Protein AF-A0A812NQY2-F1 (afdb_monomer_lite)

Sequence (618 aa):
MNFASFNFSLLRMEHIETLYVADGGVRLHLRVRDPLSVRASHEFFSETLDFKCQYSVEWYEIVTDVEVDTMVPDRVWVRAVEEDVIPGFRVWRGHSSEQAFAAAAAEQKKKRSRTGVTGGATRSDRAGKRRRTSDDAVAGGLQPDEPAASRDDDVAQDEDHVDFENQHNESANESEHSEQAEWELLADFAESQEKQRPDSHESEAAGSAAAAAAVSADDGDGAAAAAEGGAPEGLVRPYKAVKKTTKEDVFHIPGFGSLRYNDKKKTLTAHCLCDKHTDQECRKQRTCLEGHQRGQGRPVGYLTLWLQEQHFHDSAKKHIKESTAHEERAQRERAREYFQALPGGLDFAQKYERQRKEGEPEEPDFARPIYIGYLSKSMFTVNDARAWAMADQTATSERDAGGHEAKWKLKAAEARIAIGISLSSALWTSRDDFVGEGLRLTARQQDLIDTVAAKVLLSKRGQLAVDVLKDTYLDISQGHDRMKHSRADGVACTFTTSTLLYSYSEDRVVLPLEMMLMHGFPRSAIAPRSIGQRALKDMVGNGMSLPCLATMVWAFWVMRNRQFEAPQQTPLQILCPSRVSRVKQKQTPTPARLRDRVAQQPARKRQRVVIDITEDFD

Secondary structure (DSSP, 8-state):
--GGG---EEEEEEEEEEEE-TTS-EEEEEEEPSS---EEHHHHHHHH--TTS--EE--EEE-----GGG--TT-EEEEEPPTTTS--EEPP--HHHHHHHHHHHHHHHHHHHHHTSSS---------------------------------------------------TTTTSHHHHHHHHHHHHHHHHHHHT----------------------------------PPP----------------EEEEETTTEEEEEETTTTEEEEEE--GGGTTS--EEEEE-S--SSTTTT--HHHHHHHHHGGGG-SSHHHHHHH-GGGT-HHHHHHHHHHHHHSTTHHHHHHHHSPPPPTT--SS-------EEEEEPTTT--HHHHHHHHHHHHHHHTTTTT-TTHHHHHHHHHHHHHHHT--TT--TTTTSTT---BT----HHHHHHHHHHHHHHHHHTTTS-HHHHHTT-EEETTS-TTT--B--TT-PPPPP-TT--EEETTTTEEPPHHHHHHHTT--TT----TTS-HHHHHHHHHHSPPHHHHHHHHHHHHHHHHGGG-S-----------------PPPP-------------PPP---------------

Structure (mmCIF, N/CA/C/O backbone):
data_AF-A0A812NQY2-F1
#
_entry.id   AF-A0A812NQY2-F1
#
loop_
_atom_site.group_PDB
_atom_site.id
_atom_site.type_symbol
_atom_site.label_atom_id
_atom_site.label_alt_id
_atom_site.label_comp_id
_atom_site.label_asym_id
_atom_site.label_entity_id
_atom_site.label_seq_id
_atom_site.pdbx_PDB_ins_code
_atom_site.Cartn_x
_atom_site.Cartn_y
_atom_site.Cartn_z
_atom_site.occupancy
_atom_site.B_iso_or_equiv
_atom_site.auth_seq_id
_atom_site.auth_comp_id
_atom_site.auth_asym_id
_atom_site.auth_atom_id
_atom_site.pdbx_PDB_model_num
ATOM 1 N N . MET A 1 1 ? 14.041 33.023 -22.431 1.00 52.28 1 MET A N 1
ATOM 2 C CA . MET A 1 1 ? 13.860 33.640 -21.099 1.00 52.28 1 MET A CA 1
ATOM 3 C C . MET A 1 1 ? 15.206 33.621 -20.379 1.00 52.28 1 MET A C 1
ATOM 5 O O . MET A 1 1 ? 15.874 32.596 -20.452 1.00 52.28 1 MET A O 1
ATOM 9 N N . ASN A 1 2 ? 15.644 34.730 -19.765 1.00 50.16 2 ASN A N 1
ATOM 10 C CA . ASN A 1 2 ? 16.849 34.746 -18.923 1.00 50.16 2 ASN A CA 1
ATOM 11 C C . ASN A 1 2 ? 16.444 34.450 -17.471 1.00 50.16 2 ASN A C 1
ATOM 13 O O . ASN A 1 2 ? 15.996 35.343 -16.749 1.00 50.16 2 ASN A O 1
ATOM 17 N N . PHE A 1 3 ? 16.582 33.188 -17.062 1.00 53.75 3 PHE A N 1
ATOM 18 C CA . PHE A 1 3 ? 16.164 32.711 -15.741 1.00 53.75 3 PHE A CA 1
ATOM 19 C C . PHE A 1 3 ? 16.953 33.335 -14.577 1.00 53.75 3 PHE A C 1
ATOM 21 O O . PHE A 1 3 ? 16.471 33.297 -13.451 1.00 53.75 3 PHE A O 1
ATOM 28 N N . ALA A 1 4 ? 18.101 33.978 -14.836 1.00 49.62 4 ALA A N 1
ATOM 29 C CA . ALA A 1 4 ? 18.915 34.621 -13.799 1.00 49.62 4 ALA A CA 1
ATOM 30 C C . ALA A 1 4 ? 18.224 35.821 -13.123 1.00 49.62 4 ALA A C 1
ATOM 32 O O . ALA A 1 4 ? 18.573 36.179 -12.004 1.00 49.62 4 ALA A O 1
ATOM 33 N N . SER A 1 5 ? 17.241 36.436 -13.789 1.00 49.41 5 SER A N 1
ATOM 34 C CA . SER A 1 5 ? 16.486 37.584 -13.257 1.00 49.41 5 SER A CA 1
ATOM 35 C C . SER A 1 5 ? 15.229 37.191 -12.468 1.00 49.41 5 SER A C 1
ATOM 37 O O . SER A 1 5 ? 14.645 38.025 -11.780 1.00 49.41 5 SER A O 1
ATOM 39 N N . PHE A 1 6 ? 14.818 35.920 -12.533 1.00 53.62 6 PHE A N 1
ATOM 40 C CA . PHE A 1 6 ? 13.567 35.446 -11.951 1.00 53.62 6 PHE A CA 1
ATOM 41 C C . PHE A 1 6 ? 13.807 34.685 -10.648 1.00 53.62 6 PHE A C 1
ATOM 43 O O . PHE A 1 6 ? 14.337 33.573 -10.621 1.00 53.62 6 PHE A O 1
ATOM 50 N N . ASN A 1 7 ? 13.360 35.298 -9.557 1.00 57.31 7 ASN A N 1
ATOM 51 C CA . ASN A 1 7 ? 13.504 34.819 -8.192 1.00 57.31 7 ASN A CA 1
ATOM 52 C C . ASN A 1 7 ? 12.294 33.965 -7.772 1.00 57.31 7 ASN A C 1
ATOM 54 O O . ASN A 1 7 ? 11.540 34.362 -6.888 1.00 57.31 7 ASN A O 1
ATOM 58 N N . PHE A 1 8 ? 12.109 32.792 -8.381 1.00 65.69 8 PHE A N 1
ATOM 59 C CA . PHE A 1 8 ? 11.052 31.846 -7.990 1.00 65.69 8 PHE A CA 1
ATOM 60 C C . PHE A 1 8 ? 11.611 30.619 -7.274 1.00 65.69 8 PHE A C 1
ATOM 62 O O . PHE A 1 8 ? 12.735 30.191 -7.544 1.00 65.69 8 PHE A O 1
ATOM 69 N N . SER A 1 9 ? 10.787 30.053 -6.395 1.00 66.25 9 SER A N 1
ATOM 70 C CA . SER A 1 9 ? 10.970 28.719 -5.829 1.00 66.25 9 SER A CA 1
ATOM 71 C C . SER A 1 9 ? 10.225 27.723 -6.717 1.00 66.25 9 SER A C 1
ATOM 73 O O . SER A 1 9 ? 9.007 27.838 -6.871 1.00 66.25 9 SER A O 1
ATOM 75 N N . LEU A 1 10 ? 10.955 26.791 -7.334 1.00 73.25 10 LEU A N 1
ATOM 76 C CA . LEU A 1 10 ? 10.379 25.794 -8.241 1.00 73.25 10 LEU A CA 1
ATOM 77 C C . LEU A 1 10 ? 10.229 24.443 -7.548 1.00 73.25 10 LEU A C 1
ATOM 79 O O . LEU A 1 10 ? 11.127 24.007 -6.825 1.00 73.25 10 LEU A O 1
ATOM 83 N N . LEU A 1 11 ? 9.101 23.787 -7.816 1.00 74.06 11 LEU A N 1
ATOM 84 C CA . LEU A 1 11 ? 8.761 22.451 -7.337 1.00 74.06 11 LEU A CA 1
ATOM 85 C C . LEU A 1 11 ? 8.579 21.502 -8.516 1.00 74.06 11 LEU A C 1
ATOM 87 O O . LEU A 1 11 ? 7.745 21.753 -9.382 1.00 74.06 11 LEU A O 1
ATOM 91 N N . ARG A 1 12 ? 9.309 20.383 -8.545 1.00 76.19 12 ARG A N 1
ATOM 92 C CA . ARG A 1 12 ? 9.066 19.333 -9.543 1.00 76.19 12 ARG A CA 1
ATOM 93 C C . ARG A 1 12 ? 7.836 18.523 -9.154 1.00 76.19 12 ARG A C 1
ATOM 95 O O . ARG A 1 12 ? 7.778 17.966 -8.059 1.00 76.19 12 ARG A O 1
ATOM 102 N N . MET A 1 13 ? 6.905 18.400 -10.087 1.00 76.06 13 MET A N 1
ATOM 103 C CA . MET A 1 13 ? 5.687 17.621 -9.941 1.00 76.06 13 MET A CA 1
ATOM 104 C C . MET A 1 13 ? 5.632 16.493 -10.986 1.00 76.06 13 MET A C 1
ATOM 106 O O . MET A 1 13 ? 6.139 16.610 -12.104 1.00 76.06 13 MET A O 1
ATOM 110 N N . GLU A 1 14 ? 5.039 15.374 -10.598 1.00 73.06 14 GLU A N 1
ATOM 111 C CA . GLU A 1 14 ? 4.755 14.195 -11.400 1.00 73.06 14 GLU A CA 1
ATOM 112 C C . GLU A 1 14 ? 3.263 14.146 -11.716 1.00 73.06 14 GLU A C 1
ATOM 114 O O . GLU A 1 14 ? 2.424 14.362 -10.847 1.00 73.06 14 GLU A O 1
ATOM 119 N N . HIS A 1 15 ? 2.913 13.823 -12.953 1.00 78.06 15 HIS A N 1
ATOM 120 C CA . HIS A 1 15 ? 1.518 13.601 -13.314 1.00 78.06 15 HIS A CA 1
ATOM 121 C C . HIS A 1 15 ? 1.050 12.212 -12.903 1.00 78.06 15 HIS A C 1
ATOM 123 O O . HIS A 1 15 ? 1.723 11.218 -13.183 1.00 78.06 15 HIS A O 1
ATOM 129 N N . ILE A 1 16 ? -0.095 12.171 -12.222 1.00 74.62 16 ILE A N 1
ATOM 130 C CA . ILE A 1 16 ? -0.732 10.943 -11.744 1.00 74.62 16 ILE A CA 1
ATOM 131 C C . ILE A 1 16 ? -1.800 10.498 -12.741 1.00 74.62 16 ILE A C 1
ATOM 133 O O . ILE A 1 16 ? -1.746 9.387 -13.262 1.00 74.62 16 ILE A O 1
ATOM 137 N N . GLU A 1 17 ? -2.770 11.372 -13.008 1.00 74.81 17 GLU A N 1
ATOM 138 C CA . GLU A 1 17 ? -3.939 11.063 -13.828 1.00 74.81 17 GLU A CA 1
ATOM 139 C C . GLU A 1 17 ? -4.497 12.312 -14.518 1.00 74.81 17 GLU A C 1
ATOM 141 O O . GLU A 1 17 ? -4.299 13.453 -14.087 1.00 74.81 17 GLU A O 1
ATOM 146 N N . THR A 1 18 ? -5.176 12.096 -15.641 1.00 78.50 18 THR A N 1
ATOM 147 C CA . THR A 1 18 ? -5.896 13.132 -16.386 1.00 78.50 18 THR A CA 1
ATOM 148 C C . THR A 1 18 ? -7.386 12.871 -16.248 1.00 78.50 18 THR A C 1
ATOM 150 O O . THR A 1 18 ? -7.853 11.799 -16.627 1.00 78.50 18 THR A O 1
ATOM 153 N N . LEU A 1 19 ? -8.132 13.855 -15.749 1.00 77.56 19 LEU A N 1
ATOM 154 C CA . LEU A 1 19 ? -9.588 13.820 -15.705 1.00 77.56 19 LEU A CA 1
ATOM 155 C C . LEU A 1 19 ? -10.168 14.735 -16.782 1.00 77.56 19 LEU A C 1
ATOM 157 O O . LEU A 1 19 ? -9.838 15.919 -16.857 1.00 77.56 19 LEU A O 1
ATOM 161 N N . TYR A 1 20 ? -11.067 14.180 -17.588 1.00 78.75 20 TYR A N 1
ATOM 162 C CA . TYR A 1 20 ? -11.866 14.936 -18.545 1.00 78.75 20 TYR A CA 1
ATOM 163 C C . TYR A 1 20 ? -13.155 15.380 -17.855 1.00 78.75 20 TYR A C 1
ATOM 165 O O . TYR A 1 20 ? -13.900 14.552 -17.328 1.00 78.75 20 TYR A O 1
ATOM 173 N N . VAL A 1 21 ? -13.392 16.687 -17.808 1.00 80.75 21 VAL A N 1
ATOM 174 C CA . VAL A 1 21 ? -14.560 17.281 -17.151 1.00 80.75 21 VAL A CA 1
ATOM 175 C C . VAL A 1 21 ? -15.676 17.463 -18.184 1.00 80.75 21 VAL A C 1
ATOM 177 O O . VAL A 1 21 ? -15.421 17.619 -19.376 1.00 80.75 21 VAL A O 1
ATOM 180 N N . ALA A 1 22 ? -16.934 17.412 -17.740 1.00 73.69 22 ALA A N 1
ATOM 181 C CA . ALA A 1 22 ? -18.112 17.479 -18.612 1.00 73.69 22 ALA A CA 1
ATOM 182 C C . ALA A 1 22 ? -18.225 18.780 -19.436 1.00 73.69 22 ALA A C 1
ATOM 184 O O . ALA A 1 22 ? -18.961 18.816 -20.417 1.00 73.69 22 ALA A O 1
ATOM 185 N N . ASP A 1 23 ? -17.499 19.833 -19.055 1.00 78.06 23 ASP A N 1
ATOM 186 C CA . ASP A 1 23 ? -17.388 21.100 -19.788 1.00 78.06 23 ASP A CA 1
ATOM 187 C C . ASP A 1 23 ? -16.394 21.039 -20.966 1.00 78.06 23 ASP A C 1
ATOM 189 O O . ASP A 1 23 ? -16.163 22.045 -21.631 1.00 78.06 23 ASP A O 1
ATOM 193 N N . GLY A 1 24 ? -15.810 19.867 -21.234 1.00 74.75 24 GLY A N 1
ATOM 194 C CA . GLY A 1 24 ? -14.765 19.679 -22.240 1.00 74.75 24 GLY A CA 1
ATOM 195 C C . GLY A 1 24 ? -13.370 20.081 -21.754 1.00 74.75 24 GLY A C 1
ATOM 196 O O . GLY A 1 24 ? -12.404 19.945 -22.505 1.00 74.75 24 GLY A O 1
ATOM 197 N N . GLY A 1 25 ? -13.241 20.545 -20.508 1.00 76.50 25 GLY A N 1
ATOM 198 C CA . GLY A 1 25 ? -11.972 20.900 -19.890 1.00 76.50 25 GLY A CA 1
ATOM 199 C C . GLY A 1 25 ? -11.152 19.680 -19.469 1.00 76.50 25 GLY A C 1
ATOM 200 O O . GLY A 1 25 ? -11.673 18.607 -19.157 1.00 76.50 25 GLY A O 1
ATOM 201 N N . VAL A 1 26 ? -9.833 19.865 -19.410 1.00 74.75 26 VAL A N 1
ATOM 202 C CA . VAL A 1 26 ? -8.889 18.858 -18.912 1.00 74.75 26 VAL A CA 1
ATOM 203 C C . VAL A 1 26 ? -8.374 19.292 -17.543 1.00 74.75 26 VAL A C 1
ATOM 205 O O . VAL A 1 26 ? -7.834 20.391 -17.394 1.00 74.75 26 VAL A O 1
ATOM 208 N N . ARG A 1 27 ? -8.521 18.422 -16.540 1.00 81.06 27 ARG A N 1
ATOM 209 C CA . ARG A 1 27 ? -7.893 18.571 -15.224 1.00 81.06 27 ARG A CA 1
ATOM 210 C C . ARG A 1 27 ? -6.757 17.574 -15.079 1.00 81.06 27 ARG A C 1
ATOM 212 O O . ARG A 1 27 ? -6.915 16.392 -15.383 1.00 81.06 27 ARG A O 1
ATOM 219 N N . LEU A 1 28 ? -5.617 18.048 -14.597 1.00 77.38 28 LEU A N 1
ATOM 220 C CA . LEU A 1 28 ? -4.477 17.191 -14.296 1.00 77.38 28 LEU A CA 1
ATOM 221 C C . LEU A 1 28 ? -4.338 17.046 -12.789 1.00 77.38 28 LEU A C 1
ATOM 223 O O . LEU A 1 28 ? -4.373 18.036 -12.056 1.00 77.38 28 LEU A O 1
ATOM 227 N N . HIS A 1 29 ? -4.167 15.805 -12.353 1.00 78.12 29 HIS A N 1
ATOM 228 C CA . HIS A 1 29 ? -3.805 15.475 -10.988 1.00 78.12 29 HIS A CA 1
ATOM 229 C C . HIS A 1 29 ? -2.283 15.352 -10.909 1.00 78.12 29 HIS A C 1
ATOM 231 O O . HIS A 1 29 ? -1.686 14.477 -11.550 1.00 78.12 29 HIS A O 1
ATOM 237 N N . LEU A 1 30 ? -1.657 16.256 -10.158 1.00 76.31 30 LEU A N 1
ATOM 238 C CA . LEU A 1 30 ? -0.207 16.334 -10.022 1.00 76.31 30 LEU A CA 1
ATOM 239 C C . LEU A 1 30 ? 0.226 16.000 -8.587 1.00 76.31 30 LEU A C 1
ATOM 241 O O . LEU A 1 30 ? -0.359 16.481 -7.617 1.00 76.31 30 LEU A O 1
ATOM 245 N N . ARG A 1 31 ? 1.290 15.207 -8.467 1.00 74.00 31 ARG A N 1
ATOM 246 C CA . ARG A 1 31 ? 1.995 14.858 -7.227 1.00 74.00 31 ARG A CA 1
ATOM 247 C C . ARG A 1 31 ? 3.308 15.612 -7.149 1.00 74.00 31 ARG A C 1
ATOM 249 O O . ARG A 1 31 ? 3.979 15.761 -8.158 1.00 74.00 31 ARG A O 1
ATOM 256 N N . VAL A 1 32 ? 3.736 16.035 -5.969 1.00 71.94 32 VAL A N 1
ATOM 257 C CA . VAL A 1 32 ? 5.079 16.604 -5.787 1.00 71.94 32 VAL A CA 1
ATOM 258 C C . VAL A 1 32 ? 6.090 15.471 -5.565 1.00 71.94 32 VAL A C 1
ATOM 260 O O . VAL A 1 32 ? 5.772 14.490 -4.900 1.00 71.94 32 VAL A O 1
ATOM 263 N N . ARG A 1 33 ? 7.283 15.547 -6.173 1.00 60.03 33 ARG A N 1
ATOM 264 C CA . ARG A 1 33 ? 8.296 14.481 -6.053 1.00 60.03 33 ARG A CA 1
ATOM 265 C C . ARG A 1 33 ? 8.976 14.516 -4.679 1.00 60.03 33 ARG A C 1
ATOM 267 O O . ARG A 1 33 ? 9.382 15.588 -4.240 1.00 60.03 33 ARG A O 1
ATOM 274 N N . ASP A 1 34 ? 9.168 13.339 -4.085 1.00 54.50 34 ASP A N 1
ATOM 275 C CA . ASP A 1 34 ? 9.908 13.151 -2.833 1.00 54.50 34 ASP A CA 1
ATOM 276 C C . ASP A 1 34 ? 11.373 12.716 -3.079 1.00 54.50 34 ASP A C 1
ATOM 278 O O . ASP A 1 34 ? 11.596 11.858 -3.948 1.00 54.50 34 ASP A O 1
ATOM 282 N N . PRO A 1 35 ? 12.378 13.292 -2.383 1.00 61.28 35 PRO A N 1
ATOM 283 C CA . PRO A 1 35 ? 12.274 14.389 -1.410 1.00 61.28 35 PRO A CA 1
ATOM 284 C C . PRO A 1 35 ? 11.893 15.713 -2.056 1.00 61.28 35 PRO A C 1
ATOM 286 O O . PRO A 1 35 ? 12.351 16.028 -3.161 1.00 61.28 35 PRO A O 1
ATOM 289 N N . LEU A 1 36 ? 11.091 16.505 -1.331 1.00 60.00 36 LEU A N 1
ATOM 290 C CA . LEU A 1 36 ? 10.699 17.846 -1.748 1.00 60.00 36 LEU A CA 1
ATOM 291 C C . LEU A 1 36 ? 11.951 18.684 -2.029 1.00 60.00 36 LEU A C 1
ATOM 293 O O . LEU A 1 36 ? 12.667 19.116 -1.124 1.00 60.00 36 LEU A O 1
ATOM 297 N N . SER A 1 37 ? 12.215 18.926 -3.307 1.00 63.38 37 SER A N 1
ATOM 298 C CA . SER A 1 37 ? 13.373 19.689 -3.754 1.00 63.38 37 SER A CA 1
ATOM 299 C C . SER A 1 37 ? 12.915 21.039 -4.280 1.00 63.38 37 SER A C 1
ATOM 301 O O . SER A 1 37 ? 12.666 21.204 -5.475 1.00 63.38 37 SER A O 1
ATOM 303 N N . VAL A 1 38 ? 12.825 22.013 -3.374 1.00 65.50 38 VAL A N 1
ATOM 304 C CA . VAL A 1 38 ? 12.667 23.420 -3.745 1.00 65.50 38 VAL A CA 1
ATOM 305 C C . VAL A 1 38 ? 14.033 23.950 -4.152 1.00 65.50 38 VAL A C 1
ATOM 307 O O . VAL A 1 38 ? 14.990 23.905 -3.374 1.00 65.50 38 VAL A O 1
ATOM 310 N N . ARG A 1 39 ? 14.140 24.429 -5.387 1.00 68.62 39 ARG A N 1
ATOM 311 C CA . ARG A 1 39 ? 15.395 24.939 -5.949 1.00 68.62 39 ARG A CA 1
ATOM 312 C C . ARG A 1 39 ? 15.207 26.355 -6.463 1.00 68.62 39 ARG A C 1
ATOM 314 O O . ARG A 1 39 ? 14.103 26.748 -6.852 1.00 68.62 39 ARG A O 1
ATOM 321 N N . ALA A 1 40 ? 16.306 27.105 -6.485 1.00 70.75 40 ALA A N 1
ATOM 322 C CA . ALA A 1 40 ? 16.362 28.336 -7.253 1.00 70.75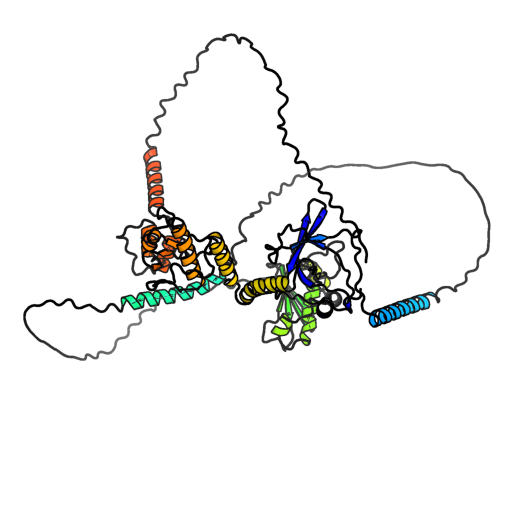 40 ALA A CA 1
ATOM 323 C C . ALA A 1 40 ? 16.150 28.011 -8.739 1.00 70.75 40 ALA A C 1
ATOM 325 O O . ALA A 1 40 ? 16.571 26.958 -9.222 1.00 70.75 40 ALA A O 1
ATOM 326 N N . SER A 1 41 ? 15.500 28.926 -9.457 1.00 69.69 41 SER A N 1
ATOM 327 C CA . SER A 1 41 ? 15.080 28.735 -10.849 1.00 69.69 41 SER A CA 1
ATOM 328 C C . SER A 1 41 ? 16.192 28.175 -11.749 1.00 69.69 41 SER A C 1
ATOM 330 O O . SER A 1 41 ? 15.982 27.178 -12.433 1.00 69.69 41 SER A O 1
ATOM 332 N N . HIS A 1 42 ? 17.393 28.754 -11.712 1.00 70.19 42 HIS A N 1
ATOM 333 C CA . HIS A 1 42 ? 18.509 28.323 -12.560 1.00 70.19 42 HIS A CA 1
ATOM 334 C C . HIS A 1 42 ? 19.012 26.902 -12.247 1.00 70.19 42 HIS A C 1
ATOM 336 O O . HIS A 1 42 ? 19.164 26.098 -13.166 1.00 70.19 42 HIS A O 1
ATOM 342 N N . GLU A 1 43 ? 19.243 26.582 -10.969 1.00 72.38 43 GLU A N 1
ATOM 343 C CA . GLU A 1 43 ? 19.711 25.254 -10.540 1.00 72.38 43 GLU A CA 1
ATOM 344 C C . GLU A 1 43 ? 18.707 24.176 -10.952 1.00 72.38 43 GLU A C 1
ATOM 346 O O . GLU A 1 43 ? 19.072 23.199 -11.607 1.00 72.38 43 GLU A O 1
ATOM 351 N N . PHE A 1 44 ? 17.421 24.428 -10.683 1.00 77.00 44 PHE A N 1
ATOM 352 C CA . PHE A 1 44 ? 16.332 23.527 -11.039 1.00 77.00 44 PHE A CA 1
ATOM 353 C C . PHE A 1 44 ? 16.338 23.170 -12.525 1.00 77.00 44 PHE A C 1
ATOM 355 O O . PHE A 1 44 ? 16.299 21.993 -12.885 1.00 77.00 44 PHE A O 1
ATOM 362 N N . PHE A 1 45 ? 16.377 24.184 -13.396 1.00 76.06 45 PHE A N 1
ATOM 363 C CA . PHE A 1 45 ? 16.329 23.962 -14.836 1.00 76.06 45 PHE A CA 1
ATOM 364 C C . PHE A 1 45 ? 17.591 23.262 -15.341 1.00 76.06 45 PHE A C 1
ATOM 366 O O . PHE A 1 45 ? 17.472 22.408 -16.211 1.00 76.06 45 PHE A O 1
ATOM 373 N N . SER A 1 46 ? 18.766 23.555 -14.776 1.00 73.31 46 SER A N 1
ATOM 374 C CA . SER A 1 46 ? 20.014 22.884 -15.162 1.00 73.31 46 SER A CA 1
ATOM 375 C C . SER A 1 46 ? 20.077 21.404 -14.794 1.00 73.31 46 SER A C 1
ATOM 377 O O . SER A 1 46 ? 20.670 20.624 -15.532 1.00 73.31 46 SER A O 1
ATOM 379 N N . GLU A 1 47 ? 19.434 21.007 -13.696 1.00 73.81 47 GLU A N 1
ATOM 380 C CA . GLU A 1 47 ? 19.361 19.606 -13.268 1.00 73.81 47 GLU A CA 1
ATOM 381 C C . GLU A 1 47 ? 18.213 18.845 -13.943 1.00 73.81 47 GLU A C 1
ATOM 383 O O . GLU A 1 47 ? 18.286 17.632 -14.132 1.00 73.81 47 GLU A O 1
ATOM 388 N N . THR A 1 48 ? 17.123 19.544 -14.271 1.00 69.19 48 THR A N 1
ATOM 389 C CA . THR A 1 48 ? 15.862 18.911 -14.685 1.00 69.19 48 THR A CA 1
ATOM 390 C C . THR A 1 48 ? 15.654 18.917 -16.196 1.00 69.19 48 THR A C 1
ATOM 392 O O . THR A 1 48 ? 14.987 18.020 -16.712 1.00 69.19 48 THR A O 1
ATOM 395 N N . LEU A 1 49 ? 16.196 19.907 -16.909 1.00 74.75 49 LEU A N 1
ATOM 396 C CA . LEU A 1 49 ? 16.072 20.023 -18.358 1.00 74.75 49 LEU A CA 1
ATOM 397 C C . LEU A 1 49 ? 17.408 19.705 -19.028 1.00 74.75 49 LEU A C 1
ATOM 399 O O . LEU A 1 49 ? 18.406 20.390 -18.824 1.00 74.75 49 LEU A O 1
ATOM 403 N N . ASP A 1 50 ? 17.407 18.727 -19.928 1.00 70.62 50 ASP A N 1
ATOM 404 C CA . ASP A 1 50 ? 18.473 18.616 -20.921 1.00 70.62 50 ASP A CA 1
ATOM 405 C C . ASP A 1 50 ? 18.284 19.707 -21.981 1.00 70.62 50 ASP A C 1
ATOM 407 O O . ASP A 1 50 ? 17.468 19.548 -22.887 1.00 70.62 50 ASP A O 1
ATOM 411 N N . PHE A 1 51 ? 19.035 20.807 -21.890 1.00 71.00 51 PHE A N 1
ATOM 412 C CA . PHE A 1 51 ? 18.965 21.934 -22.834 1.00 71.00 51 PHE A CA 1
ATOM 413 C C . PHE A 1 51 ? 19.328 21.585 -24.289 1.00 71.00 51 PHE A C 1
ATOM 415 O O . PHE A 1 51 ? 19.163 22.427 -25.178 1.00 71.00 51 PHE A O 1
ATOM 422 N N . LYS A 1 52 ? 19.800 20.362 -24.573 1.00 66.12 52 LYS A N 1
ATOM 423 C CA . LYS A 1 52 ? 19.920 19.860 -25.951 1.00 66.12 52 LYS A CA 1
ATOM 424 C C . LYS A 1 52 ? 18.551 19.543 -26.559 1.00 66.12 52 LYS A C 1
ATOM 426 O O . LYS A 1 52 ? 18.391 19.629 -27.779 1.00 66.12 52 LYS A O 1
ATOM 431 N N . CYS A 1 53 ? 17.570 19.218 -25.719 1.00 57.69 53 CYS A N 1
ATOM 432 C CA . CYS A 1 53 ? 16.192 18.961 -26.105 1.00 57.69 53 CYS A CA 1
ATOM 433 C C . CYS A 1 53 ? 15.393 20.262 -26.263 1.00 57.69 53 CYS A C 1
ATOM 435 O O . CYS A 1 53 ? 15.720 21.316 -25.716 1.00 57.69 53 CYS A O 1
ATOM 437 N N . GLN A 1 54 ? 14.319 20.192 -27.048 1.00 68.50 54 GLN A N 1
ATOM 438 C CA . GLN A 1 54 ? 13.394 21.304 -27.225 1.00 68.50 54 GLN A CA 1
ATOM 439 C C . GLN A 1 54 ? 12.197 21.135 -26.300 1.00 68.50 54 GLN A C 1
ATOM 441 O O . GLN A 1 54 ? 11.466 20.158 -26.430 1.00 68.50 54 GLN A O 1
ATOM 446 N N . TYR A 1 55 ? 11.958 22.123 -25.443 1.00 73.50 55 TYR A N 1
ATOM 447 C CA . TYR A 1 55 ? 10.799 22.138 -24.555 1.00 73.50 55 TYR A CA 1
ATOM 448 C C . TYR A 1 55 ? 9.805 23.209 -24.989 1.00 73.50 55 TYR A C 1
ATOM 450 O O . TYR A 1 55 ? 10.198 24.323 -25.352 1.00 73.50 55 TYR A O 1
ATOM 458 N N . SER A 1 56 ? 8.524 22.866 -24.932 1.00 73.69 56 SER A N 1
ATOM 459 C CA . SER A 1 56 ? 7.407 23.808 -24.905 1.00 73.69 56 SER A CA 1
ATOM 460 C C . SER A 1 56 ? 6.901 23.924 -23.471 1.00 73.69 56 SER A C 1
ATOM 462 O O . SER A 1 56 ? 6.855 22.931 -22.748 1.00 73.69 56 SER A O 1
ATOM 464 N N . VAL A 1 57 ? 6.561 25.140 -23.059 1.00 78.88 57 VAL A N 1
ATOM 465 C CA . VAL A 1 57 ? 5.958 25.417 -21.754 1.00 78.88 57 VAL A CA 1
ATOM 466 C C . VAL A 1 57 ? 4.464 25.623 -21.944 1.00 78.88 57 VAL A C 1
ATOM 468 O O . VAL A 1 57 ? 4.060 26.433 -22.777 1.00 78.88 57 VAL A O 1
ATOM 471 N N . GLU A 1 58 ? 3.678 24.903 -21.150 1.00 78.31 58 GLU A N 1
ATOM 472 C CA . GLU A 1 58 ? 2.234 25.073 -21.007 1.00 78.31 58 GLU A CA 1
ATOM 473 C C . GLU A 1 58 ? 1.934 25.531 -19.579 1.00 78.31 58 GLU A C 1
ATOM 475 O O . GLU A 1 58 ? 2.573 25.078 -18.624 1.00 78.31 58 GLU A O 1
ATOM 480 N N . TRP A 1 59 ? 0.973 26.440 -19.439 1.00 80.56 59 TRP A N 1
ATOM 481 C CA . TRP A 1 59 ? 0.619 27.042 -18.159 1.00 80.56 59 TRP A CA 1
ATOM 482 C C . TRP A 1 59 ? -0.626 26.388 -17.585 1.00 80.56 59 TRP A C 1
ATOM 484 O O . TRP A 1 59 ? -1.596 26.128 -18.294 1.00 80.56 59 TRP A O 1
ATOM 494 N N . TYR A 1 60 ? -0.599 26.145 -16.280 1.00 80.81 60 TYR A N 1
ATOM 495 C CA . TYR A 1 60 ? -1.700 25.531 -15.556 1.00 80.81 60 TYR A CA 1
ATOM 496 C C . TYR A 1 60 ? -2.014 26.360 -14.307 1.00 80.81 60 TYR A C 1
ATOM 498 O O . TYR A 1 60 ? -1.110 26.766 -13.579 1.00 80.81 60 TYR A O 1
ATOM 506 N N . GLU A 1 61 ? -3.297 26.610 -14.070 1.00 84.12 61 GLU A N 1
ATOM 507 C CA . GLU A 1 61 ? -3.830 27.277 -12.886 1.00 84.12 61 GLU A CA 1
ATOM 508 C C . GLU A 1 61 ? -4.260 26.221 -11.863 1.00 84.12 61 GLU A C 1
ATOM 510 O O . GLU A 1 61 ? -4.897 25.225 -12.218 1.00 84.12 61 GLU A O 1
ATOM 515 N N . ILE A 1 62 ? -3.927 26.432 -10.589 1.00 80.38 62 ILE A N 1
ATOM 516 C CA . ILE A 1 62 ? -4.393 25.577 -9.494 1.00 80.38 62 ILE A CA 1
ATOM 517 C C . ILE A 1 62 ? -5.875 25.882 -9.252 1.00 80.38 62 ILE A C 1
ATOM 519 O O . ILE A 1 62 ? -6.225 26.990 -8.870 1.00 80.38 62 ILE A O 1
ATOM 523 N N . VAL A 1 63 ? -6.743 24.890 -9.464 1.00 81.62 63 VAL A N 1
ATOM 524 C CA . VAL A 1 63 ? -8.211 25.024 -9.314 1.00 81.62 63 VAL A CA 1
ATOM 525 C C . VAL A 1 63 ? -8.691 24.527 -7.952 1.00 81.62 63 VAL A C 1
ATOM 527 O O . VAL A 1 63 ? -9.872 24.586 -7.627 1.00 81.62 63 VAL A O 1
ATOM 530 N N .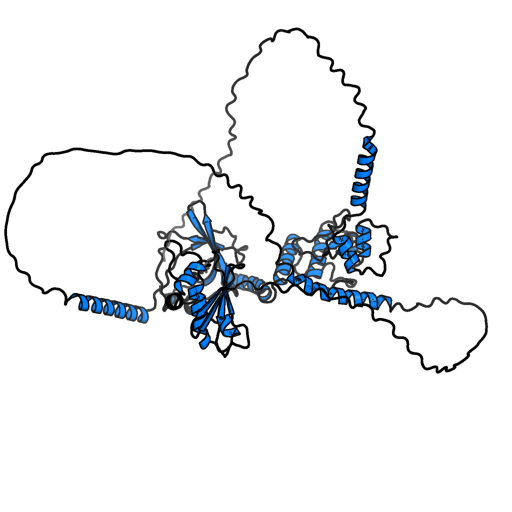 THR A 1 64 ? -7.790 23.965 -7.156 1.00 75.44 64 THR A N 1
ATOM 531 C CA . THR A 1 64 ? -8.175 23.398 -5.867 1.00 75.44 64 THR A CA 1
ATOM 532 C C . THR A 1 64 ? -8.328 24.542 -4.866 1.00 75.44 64 THR A C 1
ATOM 534 O O . THR A 1 64 ? -7.333 25.187 -4.546 1.00 75.44 64 THR A O 1
ATOM 537 N N . ASP A 1 65 ? -9.552 24.780 -4.378 1.00 62.19 65 ASP A N 1
ATOM 538 C CA . ASP A 1 65 ? -9.836 25.664 -3.236 1.00 62.19 65 ASP A CA 1
ATOM 539 C C . ASP A 1 65 ? -9.270 25.012 -1.967 1.00 62.19 65 ASP A C 1
ATOM 541 O O . ASP A 1 65 ? -9.977 24.354 -1.203 1.00 62.19 65 ASP A O 1
ATOM 545 N N . VAL A 1 66 ? -7.958 25.098 -1.790 1.00 56.62 66 VAL A N 1
ATOM 546 C CA . VAL A 1 66 ? -7.274 24.599 -0.601 1.00 56.62 66 VAL A CA 1
ATOM 547 C C . VAL A 1 66 ? -6.802 25.822 0.156 1.00 56.62 66 VAL A C 1
ATOM 549 O O . VAL A 1 66 ? -6.002 26.600 -0.364 1.00 56.62 66 VAL A O 1
ATOM 552 N N . GLU A 1 67 ? -7.321 26.019 1.370 1.00 54.59 67 GLU A N 1
ATOM 553 C CA . GLU A 1 67 ? -6.730 26.980 2.299 1.00 54.59 67 GLU A CA 1
ATOM 554 C C . GLU A 1 67 ? -5.248 26.626 2.437 1.00 54.59 67 GLU A C 1
ATOM 556 O O . GLU A 1 67 ? -4.912 25.447 2.555 1.00 54.59 67 GLU A O 1
ATOM 561 N N . VAL A 1 68 ? -4.367 27.625 2.378 1.00 48.62 68 VAL A N 1
ATOM 562 C CA . VAL A 1 68 ? -2.903 27.445 2.329 1.00 48.62 68 VAL A CA 1
ATOM 563 C C . VAL A 1 68 ? -2.398 26.483 3.417 1.00 48.62 68 VAL A C 1
ATOM 565 O O . VAL A 1 68 ? -1.507 25.672 3.165 1.00 48.62 68 VAL A O 1
ATOM 568 N N . ASP A 1 69 ? -3.056 26.490 4.575 1.00 45.62 69 ASP A N 1
ATOM 569 C CA . ASP A 1 69 ? -2.743 25.669 5.748 1.00 45.62 69 ASP A CA 1
ATOM 570 C C . ASP A 1 69 ? -3.156 24.185 5.608 1.00 45.62 69 ASP A C 1
ATOM 572 O O . ASP A 1 69 ? -2.833 23.358 6.459 1.00 45.62 69 ASP A O 1
ATOM 576 N N . THR A 1 70 ? -3.858 23.825 4.530 1.00 49.31 70 THR A N 1
ATOM 577 C CA . THR A 1 70 ? -4.409 22.483 4.260 1.00 49.31 70 THR A CA 1
ATOM 578 C C . THR A 1 70 ? -3.887 21.849 2.965 1.00 49.31 70 THR A C 1
ATOM 580 O O . THR A 1 70 ? -4.374 20.793 2.552 1.00 49.31 70 THR A O 1
ATOM 583 N N . MET A 1 71 ? -2.883 22.453 2.314 1.00 48.09 71 MET A N 1
ATOM 584 C CA . MET A 1 71 ? -2.248 21.881 1.120 1.00 48.09 71 MET A CA 1
ATOM 585 C C . MET A 1 71 ? -1.423 20.641 1.485 1.00 48.09 71 MET A C 1
ATOM 587 O O . MET A 1 71 ? -0.288 20.731 1.943 1.00 48.09 71 MET A O 1
ATOM 591 N N . VAL A 1 72 ? -2.010 19.462 1.270 1.00 53.19 72 VAL A N 1
ATOM 592 C CA . VAL A 1 72 ? -1.338 18.162 1.422 1.00 53.19 72 VAL A CA 1
ATOM 593 C C . VAL A 1 72 ? -0.673 17.769 0.088 1.00 53.19 72 VAL A C 1
ATOM 595 O O . VAL A 1 72 ? -1.294 17.964 -0.967 1.00 53.19 72 VAL A O 1
ATOM 598 N N . PRO A 1 73 ? 0.545 17.185 0.090 1.00 49.47 73 PRO A N 1
ATOM 599 C CA . PRO A 1 73 ? 1.107 16.507 -1.081 1.00 49.47 73 PRO A CA 1
ATOM 600 C C . PRO A 1 73 ? 0.093 15.512 -1.679 1.00 49.47 73 PRO A C 1
ATOM 602 O O . PRO A 1 73 ? -0.691 14.910 -0.950 1.00 49.47 73 PRO A O 1
ATOM 605 N N . ASP A 1 74 ? 0.085 15.345 -3.005 1.00 54.94 74 ASP A N 1
ATOM 606 C CA . ASP A 1 74 ? -0.832 14.449 -3.745 1.00 54.94 74 ASP A CA 1
ATOM 607 C C . ASP A 1 74 ? -2.291 14.929 -3.909 1.00 54.94 74 ASP A C 1
ATOM 609 O O . ASP A 1 74 ? -3.176 14.107 -4.144 1.00 54.94 74 ASP A O 1
ATOM 613 N N . ARG A 1 75 ? -2.592 16.234 -3.785 1.00 62.75 75 ARG A N 1
ATOM 614 C CA . ARG A 1 75 ? -3.955 16.772 -4.025 1.00 62.75 75 ARG A CA 1
ATOM 615 C C . ARG A 1 75 ? -4.002 18.110 -4.764 1.00 62.75 75 ARG A C 1
ATOM 617 O O . ARG A 1 75 ? -4.823 18.967 -4.442 1.00 62.75 75 ARG A O 1
ATOM 624 N N . VAL A 1 76 ? -3.147 18.302 -5.768 1.00 70.06 76 VAL A N 1
ATOM 625 C CA . VAL A 1 76 ? -3.200 19.516 -6.597 1.00 70.06 76 VAL A CA 1
ATOM 626 C C . VAL A 1 76 ? -3.922 19.215 -7.904 1.00 70.06 76 VAL A C 1
ATOM 628 O O . VAL A 1 76 ? -3.386 18.551 -8.794 1.00 70.06 76 VAL A O 1
ATOM 631 N N . TRP A 1 77 ? -5.144 19.730 -8.015 1.00 77.56 77 TRP A N 1
ATOM 632 C CA . TRP A 1 77 ? -5.866 19.819 -9.276 1.00 77.56 77 TRP A CA 1
ATOM 633 C C . TRP A 1 77 ? -5.486 21.098 -9.986 1.00 77.56 77 TRP A C 1
ATOM 635 O O . TRP A 1 77 ? -5.646 22.199 -9.447 1.00 77.56 77 TRP A O 1
ATOM 645 N N . VAL A 1 78 ? -5.037 20.936 -11.223 1.00 80.88 78 VAL A N 1
ATOM 646 C CA . VAL A 1 78 ? -4.754 22.059 -12.106 1.00 80.88 78 VAL A CA 1
ATOM 647 C C . VAL A 1 78 ? -5.599 21.987 -13.371 1.00 80.88 78 VAL A C 1
ATOM 649 O O . VAL A 1 78 ? -5.980 20.902 -13.820 1.00 80.88 78 VAL A O 1
ATOM 652 N N . ARG A 1 79 ? -5.886 23.148 -13.952 1.00 84.25 79 ARG A N 1
ATOM 653 C CA . ARG A 1 79 ? -6.544 23.320 -15.254 1.00 84.25 79 ARG A CA 1
ATOM 654 C C . ARG A 1 79 ? -5.618 24.124 -16.154 1.00 84.25 79 ARG A C 1
ATOM 656 O O . ARG A 1 79 ? -4.942 25.024 -15.668 1.00 84.25 79 ARG A O 1
ATOM 663 N N . ALA A 1 80 ? -5.572 23.797 -17.441 1.00 83.00 80 ALA A N 1
ATOM 664 C CA . ALA A 1 80 ? -4.789 24.571 -18.402 1.00 83.00 80 ALA A CA 1
ATOM 665 C C . ALA A 1 80 ? -5.264 26.035 -18.436 1.00 83.00 80 ALA A C 1
ATOM 667 O O . ALA A 1 80 ? -6.468 26.299 -18.442 1.00 83.00 80 ALA A O 1
ATOM 668 N N . VAL A 1 81 ? -4.319 26.970 -18.434 1.00 85.50 81 VAL A N 1
ATOM 669 C CA . VAL A 1 81 ? -4.589 28.391 -18.673 1.00 85.50 81 VAL A CA 1
ATOM 670 C C . VAL A 1 81 ? -4.841 28.571 -20.169 1.00 85.50 81 VAL A C 1
ATOM 672 O O . VAL A 1 81 ? -4.134 27.984 -20.985 1.00 85.50 81 VAL A O 1
ATOM 675 N N . GLU A 1 82 ? -5.853 29.358 -20.531 1.00 82.31 82 GLU A N 1
ATOM 676 C CA . GLU A 1 82 ? -6.153 29.664 -21.933 1.00 82.31 82 GLU A CA 1
ATOM 677 C C . GLU A 1 82 ? -4.947 30.354 -22.600 1.00 82.31 82 GLU A C 1
ATOM 679 O O . GLU A 1 82 ? -4.337 31.251 -22.011 1.00 82.31 82 GLU A O 1
ATOM 684 N N . GLU A 1 83 ? -4.592 29.940 -23.826 1.00 76.94 83 GLU A N 1
ATOM 685 C CA . GLU A 1 83 ? -3.396 30.436 -24.538 1.00 76.94 83 GLU A CA 1
ATOM 686 C C . GLU A 1 83 ? -3.405 31.961 -24.736 1.00 76.94 83 GLU A C 1
ATOM 688 O O . GLU A 1 83 ? -2.342 32.583 -24.786 1.00 76.94 83 GLU A O 1
ATOM 693 N N . ASP A 1 84 ? -4.596 32.562 -24.782 1.00 78.19 84 ASP A N 1
ATOM 694 C CA . ASP A 1 84 ? -4.796 34.006 -24.919 1.00 78.19 84 ASP A CA 1
ATOM 695 C C . ASP A 1 84 ? -4.380 34.791 -23.661 1.00 78.19 84 ASP A C 1
ATOM 697 O O . ASP A 1 84 ? -4.086 35.984 -23.746 1.00 78.19 84 ASP A O 1
ATOM 701 N N . VAL A 1 85 ? -4.332 34.138 -22.492 1.00 78.69 85 VAL A N 1
ATOM 702 C CA . VAL A 1 85 ? -3.961 34.770 -21.215 1.00 78.69 85 VAL A CA 1
ATOM 703 C C . VAL A 1 85 ? -2.449 34.737 -21.018 1.00 78.69 85 VAL A C 1
ATOM 705 O O . VAL A 1 85 ? -1.842 35.754 -20.680 1.00 78.69 85 VAL A O 1
ATOM 708 N N . ILE A 1 86 ? -1.828 33.572 -21.227 1.00 74.69 86 ILE A N 1
ATOM 709 C CA . ILE A 1 86 ? -0.372 33.415 -21.164 1.00 74.69 86 ILE A CA 1
ATOM 710 C C . ILE A 1 86 ? 0.068 32.522 -22.328 1.00 74.69 86 ILE A C 1
ATOM 712 O O . ILE A 1 86 ? -0.127 31.304 -22.264 1.00 74.69 86 ILE A O 1
ATOM 716 N N . PRO A 1 87 ? 0.709 33.080 -23.370 1.00 75.81 87 PRO A N 1
ATOM 717 C CA . PRO A 1 87 ? 1.128 32.279 -24.504 1.00 75.81 87 PRO A CA 1
ATOM 718 C C . PRO A 1 87 ? 2.196 31.273 -24.071 1.00 75.81 87 PRO A C 1
ATOM 720 O O . PRO A 1 87 ? 3.163 31.604 -23.369 1.00 75.81 87 PRO A O 1
ATOM 723 N N . GLY A 1 88 ? 2.040 30.033 -24.530 1.00 72.25 88 GLY A N 1
ATOM 724 C CA . GLY A 1 88 ? 3.091 29.032 -24.422 1.00 72.25 88 GLY A CA 1
ATOM 725 C C . GLY A 1 88 ? 4.358 29.512 -25.130 1.00 72.25 88 GLY A C 1
ATOM 726 O O . GLY A 1 88 ? 4.313 30.220 -26.139 1.00 72.25 88 GLY A O 1
ATOM 727 N N . PHE A 1 89 ? 5.524 29.132 -24.615 1.00 75.62 89 PHE A N 1
ATOM 728 C CA . PHE A 1 89 ? 6.786 29.480 -25.263 1.00 75.62 89 PHE A CA 1
ATOM 729 C C . PHE A 1 89 ? 7.758 28.317 -25.313 1.00 75.62 89 PHE A C 1
ATOM 731 O O . PHE A 1 89 ? 7.670 27.335 -24.577 1.00 75.62 89 PHE A O 1
ATOM 738 N N . ARG A 1 90 ? 8.724 28.452 -26.221 1.00 74.75 90 ARG A N 1
ATOM 739 C CA . ARG A 1 90 ? 9.805 27.493 -26.406 1.00 74.75 90 ARG A CA 1
ATOM 740 C C . ARG A 1 90 ? 10.989 27.867 -25.524 1.00 74.75 90 ARG A C 1
ATOM 742 O O . ARG A 1 90 ? 11.437 29.016 -25.537 1.00 74.75 90 ARG A O 1
ATOM 749 N N . VAL A 1 91 ? 11.515 26.900 -24.779 1.00 74.88 91 VAL A N 1
ATOM 750 C CA . VAL A 1 91 ? 12.738 27.101 -23.993 1.00 74.88 91 VAL A CA 1
ATOM 751 C C . VAL A 1 91 ? 13.925 27.216 -24.952 1.00 74.88 91 VAL A C 1
ATOM 753 O O . VAL A 1 91 ? 14.100 26.394 -25.850 1.00 74.88 91 VAL A O 1
ATOM 756 N N . TRP A 1 92 ? 14.717 28.273 -24.778 1.00 74.62 92 TRP A N 1
ATOM 757 C CA . TRP A 1 92 ? 15.881 28.586 -25.608 1.00 74.62 92 TRP A CA 1
ATOM 758 C C . TRP A 1 92 ? 17.034 27.627 -25.300 1.00 74.62 92 TRP A C 1
ATOM 760 O O . TRP A 1 92 ? 17.391 27.475 -24.132 1.00 74.62 92 TRP A O 1
ATOM 770 N N . ARG A 1 93 ? 17.655 27.020 -26.323 1.00 71.69 93 ARG A N 1
ATOM 771 C CA . ARG A 1 93 ? 18.724 26.007 -26.141 1.00 71.69 93 ARG A CA 1
ATOM 772 C C . ARG A 1 93 ? 20.097 26.597 -25.776 1.00 71.69 93 ARG A C 1
ATOM 774 O O . ARG A 1 93 ? 21.092 25.877 -25.704 1.00 71.69 93 ARG A O 1
ATOM 781 N N . GLY A 1 94 ? 20.163 27.915 -25.586 1.00 72.56 94 GLY A N 1
ATOM 782 C CA . GLY A 1 94 ? 21.397 28.671 -25.392 1.00 72.56 94 GLY A CA 1
ATOM 783 C C . GLY A 1 94 ? 22.012 29.157 -26.706 1.00 72.56 94 GLY A C 1
ATOM 784 O O . GLY A 1 94 ? 21.799 28.582 -27.773 1.00 72.56 94 GLY A O 1
ATOM 785 N N . HIS A 1 95 ? 22.790 30.239 -26.630 1.00 75.44 95 HIS A N 1
ATOM 786 C CA . HIS A 1 95 ? 23.262 30.977 -27.806 1.00 75.44 95 HIS A CA 1
ATOM 787 C C . HIS A 1 95 ? 24.052 30.110 -28.790 1.00 75.44 95 HIS A C 1
ATOM 789 O O . HIS A 1 95 ? 23.735 30.082 -29.977 1.00 75.44 95 HIS A O 1
ATOM 795 N N . SER A 1 96 ? 25.044 29.368 -28.296 1.00 75.62 96 SER A N 1
ATOM 796 C CA . SER A 1 96 ? 25.919 28.542 -29.133 1.00 75.62 96 SER A CA 1
ATOM 797 C C . SER A 1 96 ? 25.165 27.382 -29.789 1.00 75.62 96 SER A C 1
ATOM 799 O O . SER A 1 96 ? 25.374 27.105 -30.967 1.00 75.62 96 SER A O 1
ATOM 801 N N . SER A 1 97 ? 24.248 26.739 -29.059 1.00 76.50 97 SER A N 1
ATOM 802 C CA . SER A 1 97 ? 23.421 25.639 -29.576 1.00 76.50 97 SER A CA 1
ATOM 803 C C . SER A 1 97 ? 22.446 26.117 -30.648 1.00 76.50 97 SER A C 1
ATOM 805 O O . SER A 1 97 ? 22.265 25.450 -31.662 1.00 76.50 97 SER A O 1
ATOM 807 N N . GLU A 1 98 ? 21.842 27.287 -30.452 1.00 80.06 98 GLU A N 1
ATOM 808 C CA . GLU A 1 98 ? 20.905 27.888 -31.408 1.00 80.06 98 GLU A CA 1
ATOM 809 C C . GLU A 1 98 ? 21.631 28.377 -32.659 1.00 80.06 98 GLU A C 1
ATOM 811 O O . GLU A 1 98 ? 21.150 28.156 -33.767 1.00 80.06 98 GLU A O 1
ATOM 816 N N . GLN A 1 99 ? 22.832 28.950 -32.515 1.00 84.12 99 GLN A N 1
ATOM 817 C CA . GLN A 1 99 ? 23.686 29.266 -33.661 1.00 84.12 99 GLN A CA 1
ATOM 818 C C . GLN A 1 99 ? 24.095 28.008 -34.431 1.00 84.12 99 GLN A C 1
ATOM 820 O O . GLN A 1 99 ? 24.000 27.996 -35.657 1.00 84.12 99 GLN A O 1
ATOM 825 N N . ALA A 1 100 ? 24.511 26.943 -33.740 1.00 80.75 100 ALA A N 1
ATOM 826 C CA . ALA A 1 100 ? 24.881 25.683 -34.378 1.00 80.75 100 ALA A CA 1
ATOM 827 C C . ALA A 1 100 ? 23.686 25.042 -35.099 1.00 80.75 100 ALA A C 1
ATOM 829 O O . ALA A 1 100 ? 23.812 24.601 -36.242 1.00 80.75 100 ALA A O 1
ATOM 830 N N . PHE A 1 101 ? 22.507 25.046 -34.473 1.00 80.31 101 PHE A N 1
ATOM 831 C CA . PHE A 1 101 ? 21.280 24.529 -35.073 1.00 80.31 101 PHE A CA 1
ATOM 832 C C . PHE A 1 101 ? 20.837 25.371 -36.275 1.00 80.31 101 PHE A C 1
ATOM 834 O O . PHE A 1 101 ? 20.513 24.820 -37.328 1.00 80.31 101 PHE A O 1
ATOM 841 N N . ALA A 1 102 ? 20.887 26.701 -36.167 1.00 86.38 102 ALA A N 1
ATOM 842 C CA . ALA A 1 102 ? 20.594 27.611 -37.269 1.00 86.38 102 ALA A CA 1
ATOM 843 C C . ALA A 1 102 ? 21.586 27.440 -38.429 1.00 86.38 102 ALA A C 1
ATOM 845 O O . ALA A 1 102 ? 21.173 27.413 -39.589 1.00 86.38 102 ALA A O 1
ATOM 846 N N . ALA A 1 103 ? 22.877 27.263 -38.135 1.00 89.31 103 ALA A N 1
ATOM 847 C CA . ALA A 1 103 ? 23.907 26.992 -39.132 1.00 89.31 103 ALA A CA 1
ATOM 848 C C . ALA A 1 103 ? 23.667 25.649 -39.838 1.00 89.31 103 ALA A C 1
ATOM 850 O O . ALA A 1 103 ? 23.682 25.602 -41.069 1.00 89.31 103 ALA A O 1
ATOM 851 N N . ALA A 1 104 ? 23.356 24.586 -39.089 1.00 85.56 104 ALA A N 1
ATOM 852 C CA . ALA A 1 104 ? 23.037 23.270 -39.639 1.00 85.56 104 ALA A CA 1
ATOM 853 C C . ALA A 1 104 ? 21.763 23.296 -40.502 1.00 85.56 104 ALA A C 1
ATOM 855 O O . ALA A 1 104 ? 21.747 22.753 -41.610 1.00 85.56 104 ALA A O 1
ATOM 856 N N . ALA A 1 105 ? 20.709 23.980 -40.049 1.00 86.88 105 ALA A N 1
ATOM 857 C CA . ALA A 1 105 ? 19.475 24.161 -40.812 1.00 86.88 105 ALA A CA 1
ATOM 858 C C . ALA A 1 105 ? 19.712 24.978 -42.096 1.00 86.88 105 ALA A C 1
ATOM 860 O O . ALA A 1 105 ? 19.209 24.628 -43.169 1.00 86.88 105 ALA A O 1
ATOM 861 N N . ALA A 1 106 ? 20.524 26.038 -42.022 1.00 91.69 106 ALA A N 1
ATOM 862 C CA . ALA A 1 106 ? 20.926 26.823 -43.185 1.00 91.69 106 ALA A CA 1
ATOM 863 C C . ALA A 1 106 ? 21.762 25.991 -44.171 1.00 91.69 106 ALA A C 1
ATOM 865 O O . ALA A 1 106 ? 21.567 26.096 -45.384 1.00 91.69 106 ALA A O 1
ATOM 866 N N . GLU A 1 107 ? 22.655 25.132 -43.680 1.00 93.31 107 GLU A N 1
ATOM 867 C CA . GLU A 1 107 ? 23.441 24.220 -44.509 1.00 93.31 107 GLU A CA 1
ATOM 868 C C . GLU A 1 107 ? 22.556 23.170 -45.192 1.00 93.31 107 GLU A C 1
ATOM 870 O O . GLU A 1 107 ? 22.691 22.945 -46.396 1.00 93.31 107 GLU A O 1
ATOM 875 N N . GLN A 1 108 ? 21.588 22.586 -44.483 1.00 86.94 108 GLN A N 1
ATOM 876 C CA . GLN A 1 108 ? 20.602 21.683 -45.083 1.00 86.94 108 GLN A CA 1
ATOM 877 C C . GLN A 1 108 ? 19.768 22.388 -46.162 1.00 86.94 108 GLN A C 1
ATOM 879 O O . GLN A 1 108 ? 19.560 21.831 -47.242 1.00 86.94 108 GLN A O 1
ATOM 884 N N . LYS A 1 109 ? 19.348 23.639 -45.935 1.00 90.50 109 LYS A N 1
ATOM 885 C CA . LYS A 1 109 ? 18.634 24.440 -46.944 1.00 90.50 109 LYS A CA 1
ATOM 886 C C . LYS A 1 109 ? 19.514 24.742 -48.169 1.00 90.50 109 LYS A C 1
ATOM 888 O O . LYS A 1 109 ? 19.034 24.679 -49.304 1.00 90.50 109 LYS A O 1
ATOM 893 N N . LYS A 1 110 ? 20.816 24.987 -47.974 1.00 92.62 110 LYS A N 1
ATOM 894 C CA . LYS A 1 110 ? 21.807 25.112 -49.065 1.00 92.62 110 LYS A CA 1
ATOM 895 C C . LYS A 1 110 ? 21.998 23.795 -49.828 1.00 92.62 110 LYS A C 1
ATOM 897 O O . LYS A 1 110 ? 22.074 23.813 -51.053 1.00 92.62 110 LYS A O 1
ATOM 902 N N . LYS A 1 111 ? 22.028 22.649 -49.139 1.00 88.00 111 LYS A N 1
ATOM 903 C CA . LYS A 1 111 ? 22.111 21.322 -49.777 1.00 88.00 111 LYS A CA 1
ATOM 904 C C . LYS A 1 111 ? 20.875 21.034 -50.631 1.00 88.00 111 LYS A C 1
ATOM 906 O O . LYS A 1 111 ? 21.041 20.644 -51.783 1.00 88.00 111 LYS A O 1
ATOM 911 N N . ARG A 1 112 ? 19.669 21.322 -50.121 1.00 81.50 112 ARG A N 1
ATOM 912 C CA . ARG A 1 112 ? 18.396 21.148 -50.854 1.00 81.50 112 ARG A CA 1
ATOM 913 C C . ARG A 1 112 ? 18.271 22.074 -52.068 1.00 81.50 112 ARG A C 1
ATOM 915 O O . ARG A 1 112 ? 17.799 21.645 -53.111 1.00 81.50 112 ARG A O 1
ATOM 922 N N . SER A 1 113 ? 18.735 23.321 -51.968 1.00 82.56 113 SER A N 1
ATOM 923 C CA . SER A 1 113 ? 18.733 24.242 -53.119 1.00 82.56 113 SER A CA 1
ATOM 924 C C . SER A 1 113 ? 19.770 23.871 -54.183 1.00 82.56 113 SER A C 1
ATOM 926 O O . SER A 1 113 ? 19.502 24.043 -55.366 1.00 82.56 113 SER A O 1
ATOM 928 N N . ARG A 1 114 ? 20.917 23.291 -53.804 1.00 77.75 114 ARG A N 1
ATOM 929 C CA . ARG A 1 114 ? 21.919 22.799 -54.768 1.00 77.75 114 ARG A CA 1
ATOM 930 C C . ARG A 1 114 ? 21.483 21.549 -55.530 1.00 77.75 114 ARG A C 1
ATOM 932 O O . ARG A 1 114 ? 21.867 21.398 -56.682 1.00 77.75 114 ARG A O 1
ATOM 939 N N . THR A 1 115 ? 20.678 20.680 -54.922 1.00 68.62 115 THR A N 1
ATOM 940 C CA . THR A 1 115 ? 20.152 19.480 -55.601 1.00 68.62 115 THR A CA 1
ATOM 941 C C . THR A 1 115 ? 18.985 19.785 -56.545 1.00 68.62 115 THR A C 1
ATOM 943 O O . THR A 1 115 ? 18.680 18.965 -57.401 1.00 68.62 115 THR A O 1
ATOM 946 N N . GLY A 1 116 ? 18.362 20.965 -56.443 1.00 59.44 116 GLY A N 1
ATOM 947 C CA . GLY A 1 116 ? 17.217 21.353 -57.274 1.00 59.44 116 GLY A CA 1
ATOM 948 C C . GLY A 1 116 ? 17.544 22.035 -58.609 1.00 59.44 116 GLY A C 1
ATOM 949 O O . GLY A 1 116 ? 16.619 22.337 -59.353 1.00 59.44 116 GLY A O 1
ATOM 950 N N . VAL A 1 117 ? 18.815 22.312 -58.929 1.00 56.47 117 VAL A N 1
ATOM 951 C CA . VAL A 1 117 ? 19.180 23.194 -60.066 1.00 56.47 117 VAL A CA 1
ATOM 952 C C . VAL A 1 117 ? 19.746 22.444 -61.286 1.00 56.47 117 VAL A C 1
ATOM 954 O O . VAL A 1 117 ? 19.947 23.044 -62.336 1.00 56.47 117 VAL A O 1
ATOM 957 N N . THR A 1 118 ? 19.927 21.123 -61.231 1.00 54.44 118 THR A N 1
ATOM 958 C CA . THR A 1 118 ? 20.453 20.339 -62.373 1.00 54.44 118 THR A CA 1
ATOM 959 C C . THR A 1 118 ? 19.403 19.546 -63.161 1.00 54.44 118 THR A C 1
ATOM 961 O O . THR A 1 118 ? 19.764 18.816 -64.080 1.00 54.44 118 THR A O 1
ATOM 964 N N . GLY A 1 119 ? 18.107 19.720 -62.884 1.00 53.12 119 GLY A N 1
ATOM 965 C CA . GLY A 1 119 ? 17.014 19.038 -63.591 1.00 53.12 119 GLY A CA 1
ATOM 966 C C . GLY A 1 119 ? 16.085 19.995 -64.336 1.00 53.12 119 GLY A C 1
ATOM 967 O O . GLY A 1 119 ? 14.930 20.131 -63.956 1.00 53.12 119 GLY A O 1
ATOM 968 N N . GLY A 1 120 ? 16.569 20.698 -65.363 1.00 51.47 120 GLY A N 1
ATOM 969 C CA . GLY A 1 120 ? 15.723 21.659 -66.081 1.00 51.47 120 GLY A CA 1
ATOM 970 C C . GLY A 1 120 ? 16.330 22.256 -67.343 1.00 51.47 120 GLY A C 1
ATOM 971 O O . GLY A 1 120 ? 16.202 23.452 -67.573 1.00 51.47 120 GLY A O 1
ATOM 972 N N . ALA A 1 121 ? 17.011 21.449 -68.156 1.00 51.06 121 ALA A N 1
ATOM 973 C CA . ALA A 1 121 ? 17.446 21.865 -69.487 1.00 51.06 121 ALA A CA 1
ATOM 974 C C . ALA A 1 121 ? 17.333 20.711 -70.490 1.00 51.06 121 ALA A C 1
ATOM 976 O O . ALA A 1 121 ? 18.311 20.300 -71.105 1.00 51.06 121 ALA A O 1
ATOM 977 N N . THR A 1 122 ? 16.117 20.213 -70.699 1.00 45.91 122 THR A N 1
ATOM 978 C CA . THR A 1 122 ? 15.760 19.595 -71.980 1.00 45.91 122 THR A CA 1
ATOM 979 C C . THR A 1 122 ? 14.738 20.480 -72.665 1.00 45.91 122 THR A C 1
ATOM 981 O O . THR A 1 122 ? 13.544 20.448 -72.381 1.00 45.91 122 THR A O 1
ATOM 984 N N . ARG A 1 123 ? 15.281 21.304 -73.565 1.00 52.22 123 ARG A N 1
ATOM 985 C CA . ARG A 1 123 ? 14.606 21.861 -74.734 1.00 52.22 123 ARG A CA 1
ATOM 986 C C . ARG A 1 123 ? 13.660 20.823 -75.345 1.00 52.22 123 ARG A C 1
ATOM 988 O O . ARG A 1 123 ? 14.113 19.768 -75.777 1.00 52.22 123 ARG A O 1
ATOM 995 N N . SER A 1 124 ? 12.399 21.190 -75.516 1.00 45.12 124 SER A N 1
ATOM 996 C CA . SER A 1 124 ? 11.687 20.827 -76.737 1.00 45.12 124 SER A CA 1
ATOM 997 C C . SER A 1 124 ? 10.907 22.038 -77.213 1.00 45.12 124 SER A C 1
ATOM 999 O O . SER A 1 124 ? 9.885 22.424 -76.645 1.00 45.12 124 SER A O 1
ATOM 1001 N N . ASP A 1 125 ? 11.455 22.642 -78.257 1.00 50.19 125 ASP A N 1
ATOM 1002 C CA . ASP A 1 125 ? 10.769 23.529 -79.170 1.00 50.19 125 ASP A CA 1
ATOM 1003 C C . ASP A 1 125 ? 9.408 22.952 -79.576 1.00 50.19 125 ASP A C 1
ATOM 1005 O O . ASP A 1 125 ? 9.337 21.856 -80.132 1.00 50.19 125 ASP A O 1
ATOM 1009 N N . ARG A 1 126 ? 8.334 23.731 -79.418 1.00 44.91 126 ARG A N 1
ATOM 1010 C CA . ARG A 1 126 ? 7.414 23.935 -80.543 1.00 44.91 126 ARG A CA 1
ATOM 1011 C C . ARG A 1 126 ? 6.525 25.151 -80.350 1.00 44.91 126 ARG A C 1
ATOM 1013 O O . ARG A 1 126 ? 5.597 25.186 -79.551 1.00 44.91 126 ARG A O 1
ATOM 1020 N N . ALA A 1 127 ? 6.838 26.141 -81.170 1.00 44.59 127 ALA A N 1
ATOM 1021 C CA . ALA A 1 127 ? 6.029 27.301 -81.445 1.00 44.59 127 ALA A CA 1
ATOM 1022 C C . ALA A 1 127 ? 4.701 26.927 -82.127 1.00 44.59 127 ALA A C 1
ATOM 1024 O O . ALA A 1 127 ? 4.674 26.156 -83.083 1.00 44.59 127 ALA A O 1
ATOM 1025 N N . GLY A 1 128 ? 3.639 27.604 -81.687 1.00 42.81 128 GLY A N 1
ATOM 1026 C CA . GLY A 1 128 ? 2.601 28.159 -82.553 1.00 42.81 128 GLY A CA 1
ATOM 1027 C C . GLY A 1 128 ? 1.471 27.232 -83.001 1.00 42.81 128 GLY A C 1
ATOM 1028 O O . GLY A 1 128 ? 1.638 26.440 -83.917 1.00 42.81 128 GLY A O 1
ATOM 1029 N N . LYS A 1 129 ? 0.248 27.512 -82.534 1.00 39.47 129 LYS A N 1
ATOM 1030 C CA . LYS A 1 129 ? -0.779 28.169 -83.368 1.00 39.47 129 LYS A CA 1
ATOM 1031 C C . LYS A 1 129 ? -2.084 28.392 -82.600 1.00 39.47 129 LYS A C 1
ATOM 1033 O O . LYS A 1 129 ? -2.623 27.502 -81.962 1.00 39.47 129 LYS A O 1
ATOM 1038 N N . ARG A 1 130 ? -2.593 29.613 -82.773 1.00 45.16 130 ARG A N 1
ATOM 1039 C CA . ARG A 1 130 ? -3.982 30.064 -82.614 1.00 45.16 130 ARG A CA 1
ATOM 1040 C C . ARG A 1 130 ? -5.027 28.992 -82.973 1.00 45.16 130 ARG A C 1
ATOM 1042 O O . ARG A 1 130 ? -4.963 28.476 -84.087 1.00 45.16 130 ARG A O 1
ATOM 1049 N N . ARG A 1 131 ? -6.106 28.896 -82.186 1.00 35.53 131 ARG A N 1
ATOM 1050 C CA . ARG A 1 131 ? -7.479 29.129 -82.687 1.00 35.53 131 ARG A CA 1
ATOM 1051 C C . ARG A 1 131 ? -8.511 29.283 -81.559 1.00 35.53 131 ARG A C 1
ATOM 1053 O O . ARG A 1 131 ? -8.566 28.483 -80.638 1.00 35.53 131 ARG A O 1
ATOM 1060 N N . ARG A 1 132 ? -9.300 30.354 -81.696 1.00 49.09 132 ARG A N 1
ATOM 1061 C CA . ARG A 1 132 ? -10.635 30.585 -81.121 1.00 49.09 132 ARG A CA 1
ATOM 1062 C C . ARG A 1 132 ? -11.643 29.584 -81.700 1.00 49.09 132 ARG A C 1
ATOM 1064 O O . ARG A 1 132 ? -11.474 29.277 -82.878 1.00 49.09 132 ARG A O 1
ATOM 1071 N N . THR A 1 133 ? -12.677 29.256 -80.912 1.00 34.47 133 THR A N 1
ATOM 1072 C CA . THR A 1 133 ? -14.136 29.110 -81.212 1.00 34.47 133 THR A CA 1
ATOM 1073 C C . THR A 1 133 ? -14.754 28.319 -80.043 1.00 34.47 133 THR A C 1
ATOM 1075 O O . THR A 1 133 ? -14.229 27.259 -79.725 1.00 34.47 133 THR A O 1
ATOM 1078 N N . SER A 1 134 ? -15.576 28.919 -79.174 1.00 40.97 134 SER A N 1
ATOM 1079 C CA . SER A 1 134 ? -17.039 29.138 -79.273 1.00 40.97 134 SER A CA 1
ATOM 1080 C C . SER A 1 134 ? -17.874 27.854 -79.186 1.00 40.97 134 SER A C 1
ATOM 1082 O O . SER A 1 134 ? -17.729 26.994 -80.046 1.00 40.97 134 SER A O 1
ATOM 1084 N N . ASP A 1 135 ? -18.709 27.817 -78.145 1.00 39.34 135 ASP A N 1
ATOM 1085 C CA . ASP A 1 135 ? -20.131 27.443 -78.072 1.00 39.34 135 ASP A CA 1
ATOM 1086 C C . ASP A 1 135 ? -20.710 26.194 -78.771 1.00 39.34 135 ASP A C 1
ATOM 1088 O O . ASP A 1 135 ? -20.378 25.832 -79.894 1.00 39.34 135 ASP A O 1
ATOM 1092 N N . ASP A 1 136 ? -21.713 25.671 -78.055 1.00 37.31 136 ASP A N 1
ATOM 1093 C CA . ASP A 1 136 ? -22.879 24.883 -78.471 1.00 37.31 136 ASP A CA 1
ATOM 1094 C C . ASP A 1 136 ? -22.796 23.347 -78.602 1.00 37.31 136 ASP A C 1
ATOM 1096 O O . ASP A 1 136 ? -22.385 22.770 -79.600 1.00 37.31 136 ASP A O 1
ATOM 1100 N N . ALA A 1 137 ? -23.277 22.705 -77.528 1.00 39.09 137 ALA A N 1
ATOM 1101 C CA . ALA A 1 137 ? -24.593 22.059 -77.426 1.00 39.09 137 ALA A CA 1
ATOM 1102 C C . ALA A 1 137 ? -24.956 20.796 -78.257 1.00 39.09 137 ALA A C 1
ATOM 1104 O O . ALA A 1 137 ? -24.724 20.688 -79.454 1.00 39.09 137 ALA A O 1
ATOM 1105 N N . VAL A 1 138 ? -25.738 19.947 -77.564 1.00 38.44 138 VAL A N 1
ATOM 1106 C CA . VAL A 1 138 ? -26.821 19.053 -78.038 1.00 38.44 138 VAL A CA 1
ATOM 1107 C C . VAL A 1 138 ? -26.547 17.536 -78.198 1.00 38.44 138 VAL A C 1
ATOM 1109 O O . VAL A 1 138 ? -25.804 17.082 -79.056 1.00 38.44 138 VAL A O 1
ATOM 1112 N N . ALA A 1 139 ? -27.362 16.802 -77.417 1.00 35.22 139 ALA A N 1
ATOM 1113 C CA . ALA A 1 139 ? -28.096 15.551 -77.687 1.00 35.22 139 ALA A CA 1
ATOM 1114 C C . ALA A 1 139 ? -27.517 14.160 -77.366 1.00 35.22 139 ALA A C 1
ATOM 1116 O O . ALA A 1 139 ? -26.610 13.663 -78.020 1.00 35.22 139 ALA A O 1
ATOM 1117 N N . GLY A 1 140 ? -28.301 13.475 -76.516 1.00 31.42 140 GLY A N 1
ATOM 1118 C CA . GLY A 1 140 ? -28.712 12.072 -76.666 1.00 31.42 140 GLY A CA 1
ATOM 1119 C C . GLY A 1 140 ? -27.860 11.084 -75.872 1.00 31.42 140 GLY A C 1
ATOM 1120 O O . GLY A 1 140 ? -26.651 11.076 -76.008 1.00 31.42 140 GLY A O 1
ATOM 1121 N N . GLY A 1 141 ? -28.382 10.196 -75.032 1.00 31.86 141 GLY A N 1
ATOM 1122 C CA . GLY A 1 141 ? -29.746 9.760 -74.765 1.00 31.86 141 GLY A CA 1
ATOM 1123 C C . GLY A 1 141 ? -29.682 8.329 -74.206 1.00 31.86 141 GLY A C 1
ATOM 1124 O O . GLY A 1 141 ? -28.789 7.577 -74.577 1.00 31.86 141 GLY A O 1
ATOM 1125 N N . LEU A 1 142 ? -30.670 7.986 -73.373 1.00 34.78 142 LEU A N 1
ATOM 1126 C CA . LEU A 1 142 ? -31.145 6.631 -73.035 1.00 34.78 142 LEU A CA 1
ATOM 1127 C C . LEU A 1 142 ? -30.384 5.804 -71.963 1.00 34.78 142 LEU A C 1
ATOM 1129 O O . LEU A 1 142 ? -29.372 5.159 -72.203 1.00 34.78 142 LEU A O 1
ATOM 1133 N N . GLN A 1 143 ? -31.001 5.833 -70.772 1.00 40.78 143 GLN A N 1
ATOM 1134 C CA . GLN A 1 143 ? -31.230 4.770 -69.767 1.00 40.78 143 GLN A CA 1
ATOM 1135 C C . GLN A 1 143 ? -31.631 3.385 -70.352 1.00 40.78 143 GLN A C 1
ATOM 1137 O O . GLN A 1 143 ? -31.916 3.328 -71.549 1.00 40.78 143 GLN A O 1
ATOM 1142 N N . PRO A 1 144 ? -31.948 2.350 -69.532 1.00 60.78 144 PRO A N 1
ATOM 1143 C CA . PRO A 1 144 ? -31.415 1.880 -68.233 1.00 60.78 144 PRO A CA 1
ATOM 1144 C C . PRO A 1 144 ? -31.227 0.334 -68.236 1.00 60.78 144 PRO A C 1
ATOM 1146 O O . PRO A 1 144 ? -31.452 -0.302 -69.255 1.00 60.78 144 PRO A O 1
ATOM 1149 N N . ASP A 1 145 ? -30.833 -0.270 -67.107 1.00 35.81 145 ASP A N 1
ATOM 1150 C CA . ASP A 1 145 ? -31.566 -1.415 -66.526 1.00 35.81 145 ASP A CA 1
ATOM 1151 C C . ASP A 1 145 ? -30.988 -1.795 -65.147 1.00 35.81 145 ASP A C 1
ATOM 1153 O O . ASP A 1 145 ? -29.832 -2.199 -65.010 1.00 35.81 145 ASP A O 1
ATOM 1157 N N . GLU A 1 146 ? -31.828 -1.639 -64.117 1.00 41.66 146 GLU A N 1
ATOM 1158 C CA . GLU A 1 146 ? -31.798 -2.462 -62.900 1.00 41.66 146 GLU A CA 1
ATOM 1159 C C . GLU A 1 146 ? -32.325 -3.882 -63.241 1.00 41.66 146 GLU A C 1
ATOM 1161 O O . GLU A 1 146 ? -32.912 -4.071 -64.309 1.00 41.66 146 GLU A O 1
ATOM 1166 N N . PRO A 1 147 ? -32.207 -4.889 -62.350 1.00 53.81 147 PRO A N 1
ATOM 1167 C CA . PRO A 1 147 ? -33.241 -5.030 -61.323 1.00 53.81 147 PRO A CA 1
ATOM 1168 C C . PRO A 1 147 ? -32.752 -5.514 -59.948 1.00 53.81 147 PRO A C 1
ATOM 1170 O O . PRO A 1 147 ? -31.641 -5.997 -59.741 1.00 53.81 147 PRO A O 1
ATOM 1173 N N . ALA A 1 148 ? -33.683 -5.343 -59.018 1.00 38.97 148 ALA A N 1
ATOM 1174 C CA . ALA A 1 148 ? -33.618 -5.468 -57.577 1.00 38.97 148 ALA A CA 1
ATOM 1175 C C . ALA A 1 148 ? -33.844 -6.887 -56.996 1.00 38.97 148 ALA A C 1
ATOM 1177 O O . ALA A 1 148 ? -34.412 -7.762 -57.643 1.00 38.97 148 ALA A O 1
ATOM 1178 N N . ALA A 1 149 ? -33.550 -6.965 -55.687 1.00 42.78 149 ALA A N 1
ATOM 1179 C CA . ALA A 1 149 ? -34.341 -7.575 -54.598 1.00 42.78 149 ALA A CA 1
ATOM 1180 C C . ALA A 1 149 ? -34.174 -9.061 -54.196 1.00 42.78 149 ALA A C 1
ATOM 1182 O O . ALA A 1 149 ? -34.585 -9.958 -54.918 1.00 42.78 149 ALA A O 1
ATOM 1183 N N . SER A 1 150 ? -33.749 -9.261 -52.933 1.00 39.03 150 SER A N 1
ATOM 1184 C CA . SER A 1 150 ? -34.378 -10.072 -51.846 1.00 39.03 150 SER A CA 1
ATOM 1185 C C . SER A 1 150 ? -33.428 -10.035 -50.623 1.00 39.03 150 SER A C 1
ATOM 1187 O O . SER A 1 150 ? -32.243 -10.288 -50.803 1.00 39.03 150 SER A O 1
ATOM 1189 N N . ARG A 1 151 ? -33.735 -9.488 -49.433 1.00 44.62 151 ARG A N 1
ATOM 1190 C CA . ARG A 1 151 ? -34.646 -9.910 -48.339 1.00 44.62 151 ARG A CA 1
ATOM 1191 C C . ARG A 1 151 ? -34.464 -11.363 -47.869 1.00 44.62 151 ARG A C 1
ATOM 1193 O O . ARG A 1 151 ? -34.806 -12.243 -48.638 1.00 44.62 151 ARG A O 1
ATOM 1200 N N . ASP A 1 152 ? -33.938 -11.511 -46.644 1.00 39.09 152 ASP A N 1
ATOM 1201 C CA . ASP A 1 152 ? -34.237 -12.474 -45.551 1.00 39.09 152 ASP A CA 1
ATOM 1202 C C . ASP A 1 152 ? -33.276 -12.086 -44.390 1.00 39.09 152 ASP A C 1
ATOM 1204 O O . ASP A 1 152 ? -32.069 -11.995 -44.603 1.00 39.09 152 ASP A O 1
ATOM 1208 N N . ASP A 1 153 ? -33.708 -11.443 -43.298 1.00 40.59 153 ASP A N 1
ATOM 1209 C CA . ASP A 1 153 ? -34.307 -12.013 -42.074 1.00 40.59 153 ASP A CA 1
ATOM 1210 C C . ASP A 1 153 ? -33.642 -13.318 -41.606 1.00 40.59 153 ASP A C 1
ATOM 1212 O O . ASP A 1 153 ? -34.038 -14.394 -42.028 1.00 40.59 153 ASP A O 1
ATOM 1216 N N . ASP A 1 154 ? -32.680 -13.214 -40.678 1.00 39.09 154 ASP A N 1
ATOM 1217 C CA . ASP A 1 154 ? -32.518 -14.241 -39.647 1.00 39.09 154 ASP A CA 1
ATOM 1218 C C . ASP A 1 154 ? -31.940 -13.677 -38.342 1.00 39.09 154 ASP A C 1
ATOM 1220 O O . ASP A 1 154 ? -30.900 -13.016 -38.281 1.00 39.09 154 ASP A O 1
ATOM 1224 N N . VAL A 1 155 ? -32.713 -13.935 -37.293 1.00 43.47 155 VAL A N 1
ATOM 1225 C CA . VAL A 1 155 ? -32.537 -13.554 -35.898 1.00 43.47 155 VAL A CA 1
ATOM 1226 C C . VAL A 1 155 ? -31.720 -14.651 -35.223 1.00 43.47 155 VAL A C 1
ATOM 1228 O O . VAL A 1 155 ? -32.222 -15.754 -35.031 1.00 43.47 155 VAL A O 1
ATOM 1231 N N . ALA A 1 156 ? -30.489 -14.347 -34.816 1.00 40.66 156 ALA A N 1
ATOM 1232 C CA . ALA A 1 156 ? -29.737 -15.176 -33.879 1.00 40.66 156 ALA A CA 1
ATOM 1233 C C . ALA A 1 156 ? -29.585 -14.412 -32.560 1.00 40.66 156 ALA A C 1
ATOM 1235 O O . ALA A 1 156 ? -28.866 -13.418 -32.463 1.00 40.66 156 ALA A O 1
ATOM 1236 N N . GLN A 1 157 ? -30.353 -14.860 -31.570 1.00 36.03 157 GLN A N 1
ATOM 1237 C CA . GLN A 1 157 ? -30.187 -14.529 -30.164 1.00 36.03 157 GLN A CA 1
ATOM 1238 C C . GLN A 1 157 ? -28.963 -15.295 -29.647 1.00 36.03 157 GLN A C 1
ATOM 1240 O O . GLN A 1 157 ? -29.048 -16.507 -29.476 1.00 36.03 157 GLN A O 1
ATOM 1245 N N . ASP A 1 158 ? -27.853 -14.601 -29.396 1.00 32.47 158 ASP A N 1
ATOM 1246 C CA . ASP A 1 158 ? -26.776 -15.125 -28.553 1.00 32.47 158 ASP A CA 1
ATOM 1247 C C . ASP A 1 158 ? -26.979 -14.593 -27.129 1.00 32.47 158 ASP A C 1
ATOM 1249 O O . ASP A 1 158 ? -26.763 -13.416 -26.828 1.00 32.47 158 ASP A O 1
ATOM 1253 N N . GLU A 1 159 ? -27.457 -15.480 -26.256 1.00 37.34 159 GLU A N 1
ATOM 1254 C CA . GLU A 1 159 ? -27.422 -15.309 -24.807 1.00 37.34 159 GLU A CA 1
ATOM 1255 C C . GLU A 1 159 ? -26.013 -15.639 -24.295 1.00 37.34 159 GLU A C 1
ATOM 1257 O O . GLU A 1 159 ? -25.750 -16.744 -23.824 1.00 37.34 159 GLU A O 1
ATOM 1262 N N . ASP A 1 160 ? -25.098 -14.670 -24.359 1.00 34.81 160 ASP A N 1
ATOM 1263 C CA . ASP A 1 160 ? -23.842 -14.750 -23.612 1.00 34.81 160 ASP A CA 1
ATOM 1264 C C . ASP A 1 160 ? -24.077 -14.297 -22.165 1.00 34.81 160 ASP A C 1
ATOM 1266 O O . ASP A 1 160 ? -24.096 -13.114 -21.811 1.00 34.81 160 ASP A O 1
ATOM 1270 N N . HIS A 1 161 ? -24.281 -15.301 -21.319 1.00 33.66 161 HIS A N 1
ATOM 1271 C CA . HIS A 1 161 ? -24.328 -15.219 -19.868 1.00 33.66 161 HIS A CA 1
ATOM 1272 C C . HIS A 1 161 ? -22.931 -14.840 -19.343 1.00 33.66 161 HIS A C 1
ATOM 1274 O O . HIS A 1 161 ? -22.052 -15.686 -19.179 1.00 33.66 161 HIS A O 1
ATOM 1280 N N . VAL A 1 162 ? -22.695 -13.549 -19.101 1.00 34.88 162 VAL A N 1
ATOM 1281 C CA . VAL A 1 162 ? -21.434 -13.067 -18.522 1.00 34.88 162 VAL A CA 1
ATOM 1282 C C . VAL A 1 162 ? -21.443 -13.339 -17.016 1.00 34.88 162 VAL A C 1
ATOM 1284 O O . VAL A 1 162 ? -22.049 -12.594 -16.246 1.00 34.88 162 VAL A O 1
ATOM 1287 N N . ASP A 1 163 ? -20.763 -14.406 -16.594 1.00 36.03 163 ASP A N 1
ATOM 1288 C CA . ASP A 1 163 ? -20.351 -14.623 -15.203 1.00 36.03 163 ASP A CA 1
ATOM 1289 C C . ASP A 1 163 ? -19.372 -13.511 -14.792 1.00 36.03 163 ASP A C 1
ATOM 1291 O O . ASP A 1 163 ? -18.156 -13.593 -14.981 1.00 36.03 163 ASP A O 1
ATOM 1295 N N . PHE A 1 164 ? -19.926 -12.426 -14.256 1.00 35.53 164 PHE A N 1
ATOM 1296 C CA . PHE A 1 164 ? -19.187 -11.297 -13.707 1.00 35.53 164 PHE A CA 1
ATOM 1297 C C . PHE A 1 164 ? -19.160 -11.388 -12.181 1.00 35.53 164 PHE A C 1
ATOM 1299 O O . PHE A 1 164 ? -19.728 -10.543 -11.505 1.00 35.53 164 PHE A O 1
ATOM 1306 N N . GLU A 1 165 ? -18.493 -12.396 -11.616 1.00 39.28 165 GLU A N 1
ATOM 1307 C CA . GLU A 1 165 ? -18.142 -12.375 -10.194 1.00 39.28 165 GLU A CA 1
ATOM 1308 C C . GLU A 1 165 ? -16.731 -12.936 -9.934 1.00 39.28 165 GLU A C 1
ATOM 1310 O O . GLU A 1 165 ? -16.401 -14.075 -10.250 1.00 39.28 165 GLU A O 1
ATOM 1315 N N . ASN A 1 166 ? -15.936 -12.107 -9.244 1.00 39.66 166 ASN A N 1
ATOM 1316 C CA . ASN A 1 166 ? -14.877 -12.491 -8.304 1.00 39.66 166 ASN A CA 1
ATOM 1317 C C . ASN A 1 166 ? -13.424 -12.700 -8.810 1.00 39.66 166 ASN A C 1
ATOM 1319 O O . ASN A 1 166 ? -12.837 -13.768 -8.654 1.00 39.66 166 ASN A O 1
ATOM 1323 N N . GLN A 1 167 ? -12.774 -11.630 -9.300 1.00 32.56 167 GLN A N 1
ATOM 1324 C CA . GLN A 1 167 ? -11.302 -11.558 -9.487 1.00 32.56 167 GLN A CA 1
ATOM 1325 C C . GLN A 1 167 ? -10.619 -10.429 -8.685 1.00 32.56 167 GLN A C 1
ATOM 1327 O O . GLN A 1 167 ? -9.635 -9.831 -9.120 1.00 32.56 167 GLN A O 1
ATOM 1332 N N . HIS A 1 168 ? -11.097 -10.149 -7.472 1.00 38.00 168 HIS A N 1
ATOM 1333 C CA . HIS A 1 168 ? -10.432 -9.212 -6.561 1.00 38.00 168 HIS A CA 1
ATOM 1334 C C . HIS A 1 168 ? -10.244 -9.805 -5.161 1.00 38.00 168 HIS A C 1
ATOM 1336 O O . HIS A 1 168 ? -10.745 -9.234 -4.201 1.00 38.00 168 HIS A O 1
ATOM 1342 N N . ASN A 1 169 ? -9.520 -10.927 -5.012 1.00 40.22 169 ASN A N 1
ATOM 1343 C CA . ASN A 1 169 ? -8.971 -11.277 -3.692 1.00 40.22 169 ASN A CA 1
ATOM 1344 C C . ASN A 1 169 ? -7.822 -12.315 -3.687 1.00 40.22 169 ASN A C 1
ATOM 1346 O O . ASN A 1 169 ? -7.923 -13.327 -3.004 1.00 40.22 169 ASN A O 1
ATOM 1350 N N . GLU A 1 170 ? -6.719 -12.099 -4.415 1.00 35.75 170 GLU A N 1
ATOM 1351 C CA . GLU A 1 170 ? -5.550 -13.012 -4.329 1.00 35.75 170 GLU A CA 1
ATOM 1352 C C . GLU A 1 170 ? -4.236 -12.353 -3.869 1.00 35.75 170 GLU A C 1
ATOM 1354 O O . GLU A 1 170 ? -3.236 -13.041 -3.685 1.00 35.75 170 GLU A O 1
ATOM 1359 N N . SER A 1 171 ? -4.213 -11.048 -3.577 1.00 39.09 171 SER A N 1
ATOM 1360 C CA . SER A 1 171 ? -3.004 -10.374 -3.067 1.00 39.09 171 SER A CA 1
ATOM 1361 C C . SER A 1 171 ? -2.822 -10.450 -1.541 1.00 39.09 171 SER A C 1
ATOM 1363 O O . SER A 1 171 ? -1.902 -9.831 -1.016 1.00 39.09 171 SER A O 1
ATOM 1365 N N . ALA A 1 172 ? -3.684 -11.176 -0.820 1.00 42.28 172 ALA A N 1
ATOM 1366 C CA . ALA A 1 172 ? -3.608 -11.335 0.639 1.00 42.28 172 ALA A CA 1
ATOM 1367 C C . ALA A 1 172 ? -2.853 -12.604 1.094 1.00 42.28 172 ALA A C 1
ATOM 1369 O O . ALA A 1 172 ? -2.545 -12.740 2.271 1.00 42.28 172 ALA A O 1
ATOM 1370 N N . ASN A 1 173 ? -2.521 -13.521 0.180 1.00 37.81 173 ASN A N 1
ATOM 1371 C CA . ASN A 1 173 ? -2.090 -14.874 0.555 1.00 37.81 173 ASN A CA 1
ATOM 1372 C C . ASN A 1 173 ? -0.575 -15.011 0.836 1.00 37.81 173 ASN A C 1
ATOM 1374 O O . ASN A 1 173 ? -0.122 -16.031 1.344 1.00 37.81 173 ASN A O 1
ATOM 1378 N N . GLU A 1 174 ? 0.239 -13.993 0.529 1.00 38.66 174 GLU A N 1
ATOM 1379 C CA . GLU A 1 174 ? 1.686 -14.036 0.809 1.00 38.66 174 GLU A CA 1
ATOM 1380 C C . GLU A 1 174 ? 2.046 -13.603 2.246 1.00 38.66 174 GLU A C 1
ATOM 1382 O O . GLU A 1 174 ? 3.150 -13.907 2.696 1.00 38.66 174 GLU A O 1
ATOM 1387 N N . SER A 1 175 ? 1.134 -12.970 3.010 1.00 44.97 175 SER A N 1
ATOM 1388 C CA . SER A 1 175 ? 1.396 -12.629 4.425 1.00 44.97 175 SER A CA 1
ATOM 1389 C C . SER A 1 175 ? 1.033 -13.743 5.415 1.00 44.97 175 SER A C 1
ATOM 1391 O O . SER A 1 175 ? 1.569 -13.759 6.521 1.00 44.97 175 SER A O 1
ATOM 1393 N N . GLU A 1 176 ? 0.208 -14.721 5.022 1.00 43.12 176 GLU A N 1
ATOM 1394 C CA . GLU A 1 176 ? -0.230 -15.813 5.908 1.00 43.12 176 GLU A CA 1
ATOM 1395 C C . GLU A 1 176 ? 0.909 -16.780 6.285 1.00 43.12 176 GLU A C 1
ATOM 1397 O O . GLU A 1 176 ? 0.901 -17.369 7.368 1.00 43.12 176 GLU A O 1
ATOM 1402 N N . HIS A 1 177 ? 1.939 -16.912 5.441 1.00 40.62 177 HIS A N 1
ATOM 1403 C CA . HIS A 1 177 ? 3.081 -17.789 5.726 1.00 40.62 177 HIS A CA 1
ATOM 1404 C C . HIS A 1 177 ? 4.064 -17.215 6.755 1.00 40.62 177 HIS A C 1
ATOM 1406 O O . HIS A 1 177 ? 4.710 -17.991 7.459 1.00 40.62 177 HIS A O 1
ATOM 1412 N N . SER A 1 178 ? 4.155 -15.887 6.893 1.00 43.00 178 SER A N 1
ATOM 1413 C CA . SER A 1 178 ? 4.969 -15.264 7.948 1.00 43.00 178 SER A CA 1
ATOM 1414 C C . SER A 1 178 ? 4.284 -15.377 9.309 1.00 43.00 178 SER A C 1
ATOM 1416 O O . SER A 1 178 ? 4.945 -15.654 10.301 1.00 43.00 178 SER A O 1
ATOM 1418 N N . GLU A 1 179 ? 2.956 -15.245 9.356 1.00 47.81 179 GLU A N 1
ATOM 1419 C CA . GLU A 1 179 ? 2.169 -15.381 10.590 1.00 47.81 179 GLU A CA 1
ATOM 1420 C C . GLU A 1 179 ? 2.111 -16.839 11.094 1.00 47.81 179 GLU A C 1
ATOM 1422 O O . GLU A 1 179 ? 1.938 -17.092 12.286 1.00 47.81 179 GLU A O 1
ATOM 1427 N N . GLN A 1 180 ? 2.296 -17.820 10.202 1.00 45.78 180 GLN A N 1
ATOM 1428 C CA . GLN A 1 180 ? 2.258 -19.251 10.513 1.00 45.78 180 GLN A CA 1
ATOM 1429 C C . GLN A 1 180 ? 3.445 -19.728 11.363 1.00 45.78 180 GLN A C 1
ATOM 1431 O O . GLN A 1 180 ? 3.227 -20.499 12.296 1.00 45.78 180 GLN A O 1
ATOM 1436 N N . ALA A 1 181 ? 4.660 -19.241 11.090 1.00 46.75 181 ALA A N 1
ATOM 1437 C CA . ALA A 1 181 ? 5.858 -19.565 11.875 1.00 46.75 181 ALA A CA 1
ATOM 1438 C C . ALA A 1 181 ? 5.831 -18.946 13.287 1.00 46.75 181 ALA A C 1
ATOM 1440 O O . ALA A 1 181 ? 6.525 -19.394 14.195 1.00 46.75 181 ALA A O 1
ATOM 1441 N N . GLU A 1 182 ? 5.011 -17.915 13.494 1.00 52.06 182 GLU A N 1
ATOM 1442 C CA . GLU A 1 182 ? 4.997 -17.153 14.740 1.00 52.06 182 GLU A CA 1
ATOM 1443 C C . GLU A 1 182 ? 4.033 -17.714 15.798 1.00 52.06 182 GLU A C 1
ATOM 1445 O O . GLU A 1 182 ? 4.207 -17.449 16.987 1.00 52.06 182 GLU A O 1
ATOM 1450 N N . TRP A 1 183 ? 3.028 -18.501 15.398 1.00 53.47 183 TRP A N 1
ATOM 1451 C CA . TRP A 1 183 ? 2.135 -19.188 16.342 1.00 53.47 183 TRP A CA 1
ATOM 1452 C C . TRP A 1 183 ? 2.748 -20.454 16.935 1.00 53.47 183 TRP A C 1
ATOM 1454 O O . TRP A 1 183 ? 2.440 -20.774 18.080 1.00 53.47 183 TRP A O 1
ATOM 1464 N N . GLU A 1 184 ? 3.622 -21.147 16.199 1.00 50.97 184 GLU A N 1
ATOM 1465 C CA . GLU A 1 184 ? 4.389 -22.278 16.745 1.00 50.97 184 GLU A CA 1
ATOM 1466 C C . GLU A 1 184 ? 5.273 -21.807 17.913 1.00 50.97 184 GLU A C 1
ATOM 1468 O O . GLU A 1 184 ? 5.281 -22.424 18.972 1.00 50.97 184 GLU A O 1
ATOM 1473 N N . LEU A 1 185 ? 5.868 -20.616 17.794 1.00 52.75 185 LEU A N 1
ATOM 1474 C CA . LEU A 1 185 ? 6.716 -20.016 18.830 1.00 52.75 185 LEU A CA 1
ATOM 1475 C C . LEU A 1 185 ? 5.942 -19.596 20.101 1.00 52.75 185 LEU A C 1
ATOM 1477 O O . LEU A 1 185 ? 6.464 -19.692 21.210 1.00 52.75 185 LEU A O 1
ATOM 1481 N N . LEU A 1 186 ? 4.686 -19.153 19.960 1.00 49.72 186 LEU A N 1
ATOM 1482 C CA . LEU A 1 186 ? 3.797 -18.826 21.089 1.00 49.72 186 LEU A CA 1
ATOM 1483 C C . LEU A 1 186 ? 3.195 -20.075 21.753 1.00 49.72 186 LEU A C 1
ATOM 1485 O O . LEU A 1 186 ? 2.984 -20.075 22.966 1.00 49.72 186 LEU A O 1
ATOM 1489 N N . ALA A 1 187 ? 2.924 -21.130 20.979 1.00 54.69 187 ALA A N 1
ATOM 1490 C CA . ALA A 1 187 ? 2.451 -22.408 21.506 1.00 54.69 187 ALA A CA 1
ATOM 1491 C C . ALA A 1 187 ? 3.533 -23.093 22.357 1.00 54.69 187 ALA A C 1
ATOM 1493 O O . ALA A 1 187 ? 3.239 -23.516 23.475 1.00 54.69 187 ALA A O 1
ATOM 1494 N N . ASP A 1 188 ? 4.784 -23.082 21.889 1.00 50.34 188 ASP A N 1
ATOM 1495 C CA . ASP A 1 188 ? 5.935 -23.608 22.632 1.00 50.34 188 ASP A CA 1
ATOM 1496 C C . ASP A 1 188 ? 6.179 -22.834 23.942 1.00 50.34 188 ASP A C 1
ATOM 1498 O O . ASP A 1 188 ? 6.507 -23.420 24.977 1.00 50.34 188 ASP A O 1
ATOM 1502 N N . PHE A 1 189 ? 5.962 -21.512 23.939 1.00 48.66 189 PHE A N 1
ATOM 1503 C CA . PHE A 1 189 ? 6.088 -20.690 25.145 1.00 48.66 189 PHE A CA 1
ATOM 1504 C C . PHE A 1 189 ? 4.994 -21.005 26.179 1.00 48.66 189 PHE A C 1
ATOM 1506 O O . PHE A 1 189 ? 5.297 -21.147 27.365 1.00 48.66 189 PHE A O 1
ATOM 1513 N N . ALA A 1 190 ? 3.741 -21.189 25.747 1.00 50.72 190 ALA A N 1
ATOM 1514 C CA . ALA A 1 190 ? 2.637 -21.568 26.633 1.00 50.72 190 ALA A CA 1
ATOM 1515 C C . ALA A 1 190 ? 2.831 -22.970 27.244 1.00 50.72 190 ALA A C 1
ATOM 1517 O O . ALA A 1 190 ? 2.588 -23.163 28.435 1.00 50.72 190 ALA A O 1
ATOM 1518 N N . GLU A 1 191 ? 3.342 -23.930 26.466 1.00 54.28 191 GLU A N 1
ATOM 1519 C CA . GLU A 1 191 ? 3.636 -25.287 26.948 1.00 54.28 191 GLU A CA 1
ATOM 1520 C C . GLU A 1 191 ? 4.827 -25.312 27.930 1.00 54.28 191 GLU A C 1
ATOM 1522 O O . GLU A 1 191 ? 4.875 -26.131 28.853 1.00 54.28 191 GLU A O 1
ATOM 1527 N N . SER A 1 192 ? 5.765 -24.365 27.802 1.00 52.28 192 SER A N 1
ATOM 1528 C CA . SER A 1 192 ? 6.895 -24.222 28.731 1.00 52.28 192 SER A CA 1
ATOM 1529 C C . SER A 1 192 ? 6.496 -23.693 30.118 1.00 52.28 192 SER A C 1
ATOM 1531 O O . SER A 1 192 ? 7.107 -24.089 31.114 1.00 52.28 192 SER A O 1
ATOM 1533 N N . GLN A 1 193 ? 5.438 -22.878 30.218 1.00 51.69 193 GLN A N 1
ATOM 1534 C CA . GLN A 1 193 ? 4.954 -22.357 31.504 1.00 51.69 193 GLN A CA 1
ATOM 1535 C C . GLN A 1 193 ? 4.153 -23.384 32.316 1.00 51.69 193 GLN A C 1
ATOM 1537 O O . GLN A 1 193 ? 4.188 -23.357 33.546 1.00 51.69 193 GLN A O 1
ATOM 1542 N N . GLU A 1 194 ? 3.497 -24.350 31.665 1.00 51.50 194 GLU A N 1
ATOM 1543 C CA . GLU A 1 194 ? 2.760 -25.410 32.369 1.00 51.50 194 GLU A CA 1
ATOM 1544 C C . GLU A 1 194 ? 3.705 -26.406 33.078 1.00 51.50 194 GLU A C 1
ATOM 1546 O O . GLU A 1 194 ? 3.326 -27.035 34.065 1.00 51.50 194 GLU A O 1
ATOM 1551 N N . LYS A 1 195 ? 4.977 -26.482 32.651 1.00 47.72 195 LYS A N 1
ATOM 1552 C CA . LYS A 1 195 ? 6.032 -27.304 33.278 1.00 47.72 195 LYS A CA 1
ATOM 1553 C C . LYS A 1 195 ? 6.803 -26.619 34.413 1.00 47.72 195 LYS A C 1
ATOM 1555 O O . LYS A 1 195 ? 7.607 -27.286 35.058 1.00 47.72 195 LYS A O 1
ATOM 1560 N N . GLN A 1 196 ? 6.579 -25.330 34.677 1.00 38.22 196 GLN A N 1
ATOM 1561 C CA . GLN A 1 196 ? 7.296 -24.571 35.715 1.00 38.22 196 GLN A CA 1
ATOM 1562 C C . GLN A 1 196 ? 6.391 -24.047 36.836 1.00 38.22 196 GLN A C 1
ATOM 1564 O O . GLN A 1 196 ? 6.705 -23.036 37.457 1.00 38.22 196 GLN A O 1
ATOM 1569 N N . ARG A 1 197 ? 5.291 -24.737 37.159 1.00 38.44 197 ARG A N 1
ATOM 1570 C CA . ARG A 1 197 ? 4.643 -24.526 38.461 1.00 38.44 197 ARG A CA 1
ATOM 1571 C C . ARG A 1 197 ? 5.501 -25.181 39.552 1.00 38.44 197 ARG A C 1
ATOM 1573 O O . ARG A 1 197 ? 5.615 -26.405 39.545 1.00 38.44 197 ARG A O 1
ATOM 1580 N N . PRO A 1 198 ? 6.113 -24.415 40.473 1.00 38.88 198 PRO A N 1
ATOM 1581 C CA . PRO A 1 198 ? 6.720 -25.008 41.649 1.00 38.88 198 PRO A CA 1
ATOM 1582 C C . PRO A 1 198 ? 5.587 -25.490 42.556 1.00 38.88 198 PRO A C 1
ATOM 1584 O O . PRO A 1 198 ? 4.696 -24.709 42.892 1.00 38.88 198 PRO A O 1
ATOM 1587 N N . ASP A 1 199 ? 5.616 -26.770 42.928 1.00 42.03 199 ASP A N 1
ATOM 1588 C CA . ASP A 1 199 ? 4.764 -27.325 43.980 1.00 42.03 199 ASP A CA 1
ATOM 1589 C C . ASP A 1 199 ? 5.002 -26.524 45.266 1.00 42.03 199 ASP A C 1
ATOM 1591 O O . ASP A 1 199 ? 5.998 -26.690 45.976 1.00 42.03 199 ASP A O 1
ATOM 1595 N N . SER A 1 200 ? 4.100 -25.585 45.538 1.00 41.16 200 SER A N 1
ATOM 1596 C CA . SER A 1 200 ? 4.093 -24.828 46.775 1.00 41.16 200 SER A CA 1
ATOM 1597 C C . SER A 1 200 ? 3.612 -25.742 47.894 1.00 41.16 200 SER A C 1
ATOM 1599 O O . SER A 1 200 ? 2.432 -26.073 47.982 1.00 41.16 200 SER A O 1
ATOM 1601 N N . HIS A 1 201 ? 4.576 -26.121 48.728 1.00 36.94 201 HIS A N 1
ATOM 1602 C CA . HIS A 1 201 ? 4.441 -26.613 50.091 1.00 36.94 201 HIS A CA 1
ATOM 1603 C C . HIS A 1 201 ? 3.184 -26.100 50.820 1.00 36.94 201 HIS A C 1
ATOM 1605 O O . HIS A 1 201 ? 3.153 -24.969 51.30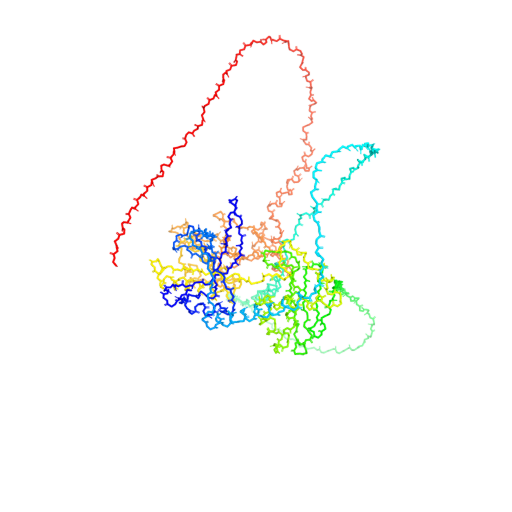2 1.00 36.94 201 HIS A O 1
ATOM 1611 N N . GLU A 1 202 ? 2.208 -26.985 51.015 1.00 47.09 202 GLU A N 1
ATOM 1612 C CA . GLU A 1 202 ? 1.389 -27.001 52.227 1.00 47.09 202 GLU A CA 1
ATOM 1613 C C . GLU A 1 202 ? 2.030 -27.987 53.211 1.00 47.09 202 GLU A C 1
ATOM 1615 O O . GLU A 1 202 ? 2.124 -29.185 52.945 1.00 47.09 202 GLU A O 1
ATOM 1620 N N . SER A 1 203 ? 2.483 -27.492 54.363 1.00 41.12 203 SER A N 1
ATOM 1621 C CA . SER A 1 203 ? 2.689 -28.339 55.538 1.00 41.12 203 SER A CA 1
ATOM 1622 C C . SER A 1 203 ? 2.442 -27.538 56.814 1.00 41.12 203 SER A C 1
ATOM 1624 O O . SER A 1 203 ? 3.344 -26.873 57.326 1.00 41.12 203 SER A O 1
ATOM 1626 N N . GLU A 1 204 ? 1.227 -27.645 57.348 1.00 42.44 204 GLU A N 1
ATOM 1627 C CA . GLU A 1 204 ? 1.017 -27.611 58.793 1.00 42.44 204 GLU A CA 1
ATOM 1628 C C . GLU A 1 204 ? 1.015 -29.041 59.350 1.00 42.44 204 GLU A C 1
ATOM 1630 O O . GLU A 1 204 ? 0.700 -30.022 58.678 1.00 42.44 204 GLU A O 1
ATOM 1635 N N . ALA A 1 205 ? 1.483 -29.124 60.589 1.00 43.00 205 ALA A N 1
ATOM 1636 C CA . ALA A 1 205 ? 1.936 -30.301 61.303 1.00 43.00 205 ALA A CA 1
ATOM 1637 C C . ALA A 1 205 ? 0.859 -31.369 61.568 1.00 43.00 205 ALA A C 1
ATOM 1639 O O . ALA A 1 205 ? -0.242 -31.051 62.001 1.00 43.00 205 ALA A O 1
ATOM 1640 N N . ALA A 1 206 ? 1.244 -32.648 61.480 1.00 38.88 206 ALA A N 1
ATOM 1641 C CA . ALA A 1 206 ? 1.452 -33.521 62.647 1.00 38.88 206 ALA A CA 1
ATOM 1642 C C . ALA A 1 206 ? 1.454 -35.014 62.259 1.00 38.88 206 ALA A C 1
ATOM 1644 O O . ALA A 1 206 ? 0.505 -35.518 61.673 1.00 38.88 206 ALA A O 1
ATOM 1645 N N . GLY A 1 207 ? 2.467 -35.741 62.743 1.00 34.59 207 GLY A N 1
ATOM 1646 C CA . GLY A 1 207 ? 2.247 -37.074 63.311 1.00 34.59 207 GLY A CA 1
ATOM 1647 C C . GLY A 1 207 ? 2.512 -38.312 62.446 1.00 34.59 207 GLY A C 1
ATOM 1648 O O . GLY A 1 207 ? 1.649 -38.779 61.721 1.00 34.59 207 GLY A O 1
ATOM 1649 N N . SER A 1 208 ? 3.625 -38.970 62.788 1.00 34.47 208 SER A N 1
ATOM 1650 C CA . SER A 1 208 ? 3.709 -40.422 63.026 1.00 34.47 208 SER A CA 1
ATOM 1651 C C . SER A 1 208 ? 4.082 -41.369 61.869 1.00 34.47 208 SER A C 1
ATOM 1653 O O . SER A 1 208 ? 3.246 -41.880 61.142 1.00 34.47 208 SER A O 1
ATOM 1655 N N . ALA A 1 209 ? 5.372 -41.724 61.901 1.00 36.00 209 ALA A N 1
ATOM 1656 C CA . ALA A 1 209 ? 5.910 -43.089 61.956 1.00 36.00 209 ALA A CA 1
ATOM 1657 C C . ALA A 1 209 ? 5.850 -44.035 60.730 1.00 36.00 209 ALA A C 1
ATOM 1659 O O . ALA A 1 209 ? 4.820 -44.601 60.390 1.00 36.00 209 ALA A O 1
ATOM 1660 N N . ALA A 1 210 ? 7.075 -44.383 60.311 1.00 38.94 210 ALA A N 1
ATOM 1661 C CA . ALA A 1 210 ? 7.614 -45.745 60.189 1.00 38.94 210 ALA A CA 1
ATOM 1662 C C . ALA A 1 210 ? 7.766 -46.393 58.795 1.00 38.94 210 ALA A C 1
ATOM 1664 O O . ALA A 1 210 ? 6.829 -46.540 58.025 1.00 38.94 210 ALA A O 1
ATOM 1665 N N . ALA A 1 211 ? 8.988 -46.928 58.643 1.00 37.53 211 ALA A N 1
ATOM 1666 C CA . ALA A 1 211 ? 9.405 -48.131 57.916 1.00 37.53 211 ALA A CA 1
ATOM 1667 C C . ALA A 1 211 ? 9.791 -48.032 56.423 1.00 37.53 211 ALA A C 1
ATOM 1669 O O . ALA A 1 211 ? 8.985 -48.146 55.511 1.00 37.53 211 ALA A O 1
ATOM 1670 N N . ALA A 1 212 ? 11.110 -47.899 56.239 1.00 40.38 212 ALA A N 1
ATOM 1671 C CA . ALA A 1 212 ? 12.004 -48.691 55.385 1.00 40.38 212 ALA A CA 1
ATOM 1672 C C . ALA A 1 212 ? 11.408 -49.760 54.441 1.00 40.38 212 ALA A C 1
ATOM 1674 O O . ALA A 1 212 ? 10.708 -50.658 54.895 1.00 40.38 212 ALA A O 1
ATOM 1675 N N . ALA A 1 213 ? 11.899 -49.797 53.195 1.00 38.03 213 ALA A N 1
ATOM 1676 C CA . ALA A 1 213 ? 12.796 -50.863 52.717 1.00 38.03 213 ALA A CA 1
ATOM 1677 C C . ALA A 1 213 ? 13.270 -50.594 51.276 1.00 38.03 213 ALA A C 1
ATOM 1679 O O . ALA A 1 213 ? 12.483 -50.310 50.379 1.00 38.03 213 ALA A O 1
ATOM 1680 N N . ALA A 1 214 ? 14.579 -50.723 51.083 1.00 46.66 214 ALA A N 1
ATOM 1681 C CA . ALA A 1 214 ? 15.252 -50.856 49.800 1.00 46.66 214 ALA A CA 1
ATOM 1682 C C . ALA A 1 214 ? 15.214 -52.318 49.335 1.00 46.66 214 ALA A C 1
ATOM 1684 O O . ALA A 1 214 ? 15.371 -53.186 50.189 1.00 46.66 214 ALA A O 1
ATOM 1685 N N . VAL A 1 215 ? 15.134 -52.584 48.023 1.00 39.47 215 VAL A N 1
ATOM 1686 C CA . VAL A 1 215 ? 15.763 -53.760 47.388 1.00 39.47 215 VAL A CA 1
ATOM 1687 C C . VAL A 1 215 ? 16.163 -53.418 45.948 1.00 39.47 215 VAL A C 1
ATOM 1689 O O . VAL A 1 215 ? 15.416 -52.793 45.200 1.00 39.47 215 VAL A O 1
ATOM 1692 N N . SER A 1 216 ? 17.386 -53.824 45.634 1.00 40.06 216 SER A N 1
ATOM 1693 C CA . SER A 1 216 ? 18.159 -53.676 44.408 1.00 40.06 216 SER A CA 1
ATOM 1694 C C . SER A 1 216 ? 17.765 -54.654 43.287 1.00 40.06 216 SER A C 1
ATOM 1696 O O . SER A 1 216 ? 17.139 -55.669 43.558 1.00 40.06 216 SER A O 1
ATOM 1698 N N . ALA A 1 217 ? 18.220 -54.317 42.070 1.00 45.41 217 ALA A N 1
ATOM 1699 C CA . ALA A 1 217 ? 18.821 -55.151 41.011 1.00 45.41 217 ALA A CA 1
ATOM 1700 C C . ALA A 1 217 ? 18.362 -56.610 40.798 1.00 45.41 217 ALA A C 1
ATOM 1702 O O . ALA A 1 217 ? 18.418 -57.399 41.731 1.00 45.41 217 ALA A O 1
ATOM 1703 N N . ASP A 1 218 ? 18.120 -56.998 39.536 1.00 37.22 218 ASP A N 1
ATOM 1704 C CA . ASP A 1 218 ? 18.939 -58.037 38.880 1.00 37.22 218 ASP A CA 1
ATOM 1705 C C . ASP A 1 218 ? 18.733 -58.081 37.351 1.00 37.22 218 ASP A C 1
ATOM 1707 O O . ASP A 1 218 ? 17.671 -57.723 36.835 1.00 37.22 218 ASP A O 1
ATOM 1711 N N . ASP A 1 219 ? 19.796 -58.514 36.677 1.00 45.00 219 ASP A N 1
ATOM 1712 C CA . ASP A 1 219 ? 19.999 -58.734 35.246 1.00 45.00 219 ASP A CA 1
ATOM 1713 C C . ASP A 1 219 ? 19.194 -59.921 34.679 1.00 45.00 219 ASP A C 1
ATOM 1715 O O . ASP A 1 219 ? 18.806 -60.851 35.386 1.00 45.00 219 ASP A O 1
ATOM 1719 N N . GLY A 1 220 ? 18.991 -59.935 33.357 1.00 35.38 220 GLY A N 1
ATOM 1720 C CA . GLY A 1 220 ? 18.321 -61.042 32.670 1.00 35.38 220 GLY A CA 1
ATOM 1721 C C . GLY A 1 220 ? 18.426 -60.986 31.151 1.00 35.38 220 GLY A C 1
ATOM 1722 O O . GLY A 1 220 ? 17.486 -60.594 30.466 1.00 35.38 220 GLY A O 1
ATOM 1723 N N . ASP A 1 221 ? 19.590 -61.399 30.661 1.00 41.78 221 ASP A N 1
ATOM 1724 C CA . ASP A 1 221 ? 19.962 -61.656 29.269 1.00 41.78 221 ASP A CA 1
ATOM 1725 C C . ASP A 1 221 ? 19.063 -62.729 28.604 1.00 41.78 221 ASP A C 1
ATOM 1727 O O . ASP A 1 221 ? 18.640 -63.689 29.254 1.00 41.78 221 ASP A O 1
ATOM 1731 N N . GLY A 1 222 ? 18.781 -62.603 27.302 1.00 35.06 222 GLY A N 1
ATOM 1732 C CA . GLY A 1 222 ? 17.897 -63.539 26.593 1.00 35.06 222 GLY A CA 1
ATOM 1733 C C . GLY A 1 222 ? 17.734 -63.264 25.099 1.00 35.06 222 GLY A C 1
ATOM 1734 O O . GLY A 1 222 ? 16.793 -62.602 24.667 1.00 35.06 222 GLY A O 1
ATOM 1735 N N . ALA A 1 223 ? 18.653 -63.808 24.303 1.00 41.56 223 ALA A N 1
ATOM 1736 C CA . ALA A 1 223 ? 18.674 -63.726 22.849 1.00 41.56 223 ALA A CA 1
ATOM 1737 C C . ALA A 1 223 ? 17.690 -64.682 22.132 1.00 41.56 223 ALA A C 1
ATOM 1739 O O . ALA A 1 223 ? 17.444 -65.800 22.573 1.00 41.56 223 ALA A O 1
ATOM 1740 N N . ALA A 1 224 ? 17.307 -64.240 20.925 1.00 40.72 224 ALA A N 1
ATOM 1741 C CA . ALA A 1 224 ? 16.906 -64.993 19.728 1.00 40.72 224 ALA A CA 1
ATOM 1742 C C . ALA A 1 224 ? 15.504 -65.638 19.649 1.00 40.72 224 ALA A C 1
ATOM 1744 O O . ALA A 1 224 ? 15.249 -66.691 20.219 1.00 40.72 224 ALA A O 1
ATOM 1745 N N . ALA A 1 225 ? 14.673 -65.110 18.739 1.00 36.09 225 ALA A N 1
ATOM 1746 C CA . ALA A 1 225 ? 14.084 -65.889 17.641 1.00 36.09 225 ALA A CA 1
ATOM 1747 C C . ALA A 1 225 ? 13.459 -64.960 16.587 1.00 36.09 225 ALA A C 1
ATOM 1749 O O . ALA A 1 225 ? 12.731 -64.022 16.900 1.00 36.09 225 ALA A O 1
ATOM 1750 N N . ALA A 1 226 ? 13.778 -65.244 15.328 1.00 46.31 226 ALA A N 1
ATOM 1751 C CA . ALA A 1 226 ? 13.285 -64.572 14.141 1.00 46.31 226 ALA A CA 1
ATOM 1752 C C . ALA A 1 226 ? 11.770 -64.756 13.953 1.00 46.31 226 ALA A C 1
ATOM 1754 O O . ALA A 1 226 ? 11.259 -65.870 14.057 1.00 46.31 226 ALA A O 1
ATOM 1755 N N . ALA A 1 227 ? 11.082 -63.675 13.587 1.00 40.03 227 ALA A N 1
ATOM 1756 C CA . ALA A 1 227 ? 9.782 -63.729 12.934 1.00 40.03 227 ALA A CA 1
ATOM 1757 C C . ALA A 1 227 ? 9.670 -62.553 11.958 1.00 40.03 227 ALA A C 1
ATOM 1759 O O . ALA A 1 227 ? 9.613 -61.388 12.350 1.00 40.03 227 ALA A O 1
ATOM 1760 N N . GLU A 1 228 ? 9.685 -62.889 10.672 1.00 46.47 228 GLU A N 1
ATOM 1761 C CA . GLU A 1 228 ? 9.287 -62.020 9.575 1.00 46.47 228 GLU A CA 1
ATOM 1762 C C . GLU A 1 228 ? 7.821 -61.601 9.780 1.00 46.47 228 GLU A C 1
ATOM 1764 O O . GLU A 1 228 ? 6.928 -62.443 9.863 1.00 46.47 228 GLU A O 1
ATOM 1769 N N . GLY A 1 229 ? 7.568 -60.297 9.886 1.00 35.56 229 GLY A N 1
ATOM 1770 C CA . GLY A 1 229 ? 6.232 -59.731 10.050 1.00 35.56 229 GLY A CA 1
ATOM 1771 C C . GLY A 1 229 ? 6.174 -58.357 9.394 1.00 35.56 229 GLY A C 1
ATOM 1772 O O . GLY A 1 229 ? 6.943 -57.469 9.745 1.00 35.56 229 GLY A O 1
ATOM 1773 N N . GLY A 1 230 ? 5.312 -58.237 8.385 1.00 38.09 230 GLY A N 1
ATOM 1774 C CA . GLY A 1 230 ? 5.284 -57.175 7.383 1.00 38.09 230 GLY A CA 1
ATOM 1775 C C . GLY A 1 230 ? 5.303 -55.736 7.902 1.00 38.09 230 GLY A C 1
ATOM 1776 O O . GLY A 1 230 ? 4.585 -55.361 8.828 1.00 38.09 230 GLY A O 1
ATOM 1777 N N . ALA A 1 231 ? 6.098 -54.918 7.213 1.00 37.03 231 ALA A N 1
ATOM 1778 C CA . ALA A 1 231 ? 6.045 -53.468 7.292 1.00 37.03 231 ALA A CA 1
ATOM 1779 C C . ALA A 1 231 ? 4.680 -52.959 6.783 1.00 37.03 231 ALA A C 1
ATOM 1781 O O . ALA A 1 231 ? 4.238 -53.398 5.717 1.00 37.03 231 ALA A O 1
ATOM 1782 N N . PRO A 1 232 ? 4.011 -52.035 7.496 1.00 47.59 232 PRO A N 1
ATOM 1783 C CA . PRO A 1 232 ? 2.799 -51.407 6.998 1.00 47.59 232 PRO A CA 1
ATOM 1784 C C . PRO A 1 232 ? 3.132 -50.495 5.812 1.00 47.59 232 PRO A C 1
ATOM 1786 O O . PRO A 1 232 ? 4.073 -49.699 5.859 1.00 47.59 232 PRO A O 1
ATOM 1789 N N . GLU A 1 233 ? 2.343 -50.653 4.749 1.00 41.03 233 GLU A N 1
ATOM 1790 C CA . GLU A 1 233 ? 2.344 -49.856 3.526 1.00 41.03 233 GLU A CA 1
ATOM 1791 C C . GLU A 1 233 ? 2.534 -48.365 3.810 1.00 41.03 233 GLU A C 1
ATOM 1793 O O . GLU A 1 233 ? 1.762 -47.722 4.524 1.00 41.03 233 GLU A O 1
ATOM 1798 N N . GLY A 1 234 ? 3.593 -47.818 3.215 1.00 38.38 234 GLY A N 1
ATOM 1799 C CA . GLY A 1 234 ? 3.898 -46.402 3.259 1.00 38.38 234 GLY A CA 1
ATOM 1800 C C . GLY A 1 234 ? 2.756 -45.578 2.674 1.00 38.38 234 GLY A C 1
ATOM 1801 O O . GLY A 1 234 ? 2.355 -45.762 1.526 1.00 38.38 234 GLY A O 1
ATOM 1802 N N . LEU A 1 235 ? 2.281 -44.617 3.465 1.00 43.38 235 LEU A N 1
ATOM 1803 C CA . LEU A 1 235 ? 1.434 -43.523 3.010 1.00 43.38 235 LEU A CA 1
ATOM 1804 C C . LEU A 1 235 ? 2.152 -42.775 1.880 1.00 43.38 235 LEU A C 1
ATOM 1806 O O . LEU A 1 235 ? 3.062 -41.971 2.103 1.00 43.38 235 LEU A O 1
ATOM 1810 N N . VAL A 1 236 ? 1.733 -43.070 0.651 1.00 37.72 236 VAL A N 1
ATOM 1811 C CA . VAL A 1 236 ? 2.124 -42.363 -0.565 1.00 37.72 236 VAL A CA 1
ATOM 1812 C C . VAL A 1 236 ? 1.747 -40.896 -0.383 1.00 37.72 236 VAL A C 1
ATOM 1814 O O . VAL A 1 236 ? 0.572 -40.530 -0.384 1.00 37.72 236 VAL A O 1
ATOM 1817 N N . ARG A 1 237 ? 2.757 -40.036 -0.204 1.00 47.16 237 ARG A N 1
ATOM 1818 C CA . ARG A 1 237 ? 2.573 -38.582 -0.240 1.00 47.16 237 ARG A CA 1
ATOM 1819 C C . ARG A 1 237 ? 1.925 -38.220 -1.584 1.00 47.16 237 ARG A C 1
ATOM 1821 O O . ARG A 1 237 ? 2.448 -38.646 -2.616 1.00 47.16 237 ARG A O 1
ATOM 1828 N N . PRO A 1 238 ? 0.829 -37.439 -1.613 1.00 44.31 238 PRO A N 1
ATOM 1829 C CA . PRO A 1 238 ? 0.201 -37.054 -2.867 1.00 44.31 238 PRO A CA 1
ATOM 1830 C C . PRO A 1 238 ? 1.214 -36.286 -3.721 1.00 44.31 238 PRO A C 1
ATOM 1832 O O . PRO A 1 238 ? 1.736 -35.245 -3.313 1.00 44.31 238 PRO A O 1
ATOM 1835 N N . TYR A 1 239 ? 1.519 -36.831 -4.900 1.00 41.78 239 TYR A N 1
ATOM 1836 C CA . TYR A 1 239 ? 2.328 -36.173 -5.920 1.00 41.78 239 TYR A CA 1
ATOM 1837 C C . TYR A 1 239 ? 1.698 -34.805 -6.215 1.00 41.78 239 TYR A C 1
ATOM 1839 O O . TYR A 1 239 ? 0.581 -34.727 -6.729 1.00 41.78 239 TYR A O 1
ATOM 1847 N N . LYS A 1 240 ? 2.399 -33.714 -5.873 1.00 50.78 240 LYS A N 1
ATOM 1848 C CA . LYS A 1 240 ? 1.996 -32.362 -6.278 1.00 50.78 240 LYS A CA 1
ATOM 1849 C C . LYS A 1 240 ? 1.902 -32.357 -7.801 1.00 50.78 240 LYS A C 1
ATOM 1851 O O . LYS A 1 240 ? 2.907 -32.570 -8.477 1.00 50.78 240 LYS A O 1
ATOM 1856 N N . ALA A 1 241 ? 0.697 -32.148 -8.327 1.00 48.75 241 ALA A N 1
ATOM 1857 C CA . ALA A 1 241 ? 0.452 -32.091 -9.759 1.00 48.75 241 ALA A CA 1
ATOM 1858 C C . ALA A 1 241 ? 1.428 -31.097 -10.409 1.00 48.75 241 ALA A C 1
ATOM 1860 O O . ALA A 1 241 ? 1.449 -29.913 -10.064 1.00 48.75 241 ALA A O 1
ATOM 1861 N N . VAL A 1 242 ? 2.258 -31.590 -11.332 1.00 50.34 242 VAL A N 1
ATOM 1862 C CA . VAL A 1 242 ? 3.158 -30.761 -12.136 1.00 50.34 242 VAL A CA 1
ATOM 1863 C C . VAL A 1 242 ? 2.279 -29.787 -12.919 1.00 50.34 242 VAL A C 1
ATOM 1865 O O . VAL A 1 242 ? 1.530 -30.193 -13.810 1.00 50.34 242 VAL A O 1
ATOM 1868 N N . LYS A 1 243 ? 2.307 -28.501 -12.548 1.00 60.25 243 LYS A N 1
ATOM 1869 C CA . LYS A 1 243 ? 1.560 -27.453 -13.253 1.00 60.25 243 LYS A CA 1
ATOM 1870 C C . LYS A 1 243 ? 2.017 -27.463 -14.713 1.00 60.25 243 LYS A C 1
ATOM 1872 O O . LYS A 1 243 ? 3.189 -27.208 -14.979 1.00 60.25 243 LYS A O 1
ATOM 1877 N N . LYS A 1 244 ? 1.105 -27.763 -15.648 1.00 64.62 244 LYS A N 1
ATOM 1878 C CA . LYS A 1 244 ? 1.360 -27.641 -17.092 1.00 64.62 244 LYS A CA 1
ATOM 1879 C C . LYS A 1 244 ? 1.915 -26.242 -17.358 1.00 64.62 244 LYS A C 1
ATOM 1881 O O . LYS A 1 244 ? 1.224 -25.249 -17.115 1.00 64.62 244 LYS A O 1
ATOM 1886 N N . THR A 1 245 ? 3.162 -26.173 -17.809 1.00 63.91 245 THR A N 1
ATOM 1887 C CA . THR A 1 245 ? 3.803 -24.928 -18.219 1.00 63.91 245 THR A CA 1
ATOM 1888 C C . THR A 1 245 ? 2.993 -24.338 -19.366 1.00 63.91 245 THR A C 1
ATOM 1890 O O . THR A 1 245 ? 2.692 -25.003 -20.357 1.00 63.91 245 THR A O 1
ATOM 1893 N N . THR A 1 246 ? 2.545 -23.099 -19.195 1.00 75.75 246 THR A N 1
ATOM 1894 C CA . THR A 1 246 ? 1.885 -22.346 -20.261 1.00 75.75 246 THR A CA 1
ATOM 1895 C C . THR A 1 246 ? 2.822 -22.240 -21.453 1.00 75.75 246 THR A C 1
ATOM 1897 O O . THR A 1 246 ? 4.000 -21.944 -21.277 1.00 75.75 246 THR A O 1
ATOM 1900 N N . LYS A 1 247 ? 2.297 -22.485 -22.656 1.00 85.56 247 LYS A N 1
ATOM 1901 C CA . LYS A 1 247 ? 3.029 -22.298 -23.907 1.00 85.56 247 LYS A CA 1
ATOM 1902 C C . LYS A 1 247 ? 3.386 -20.813 -24.032 1.00 85.56 247 LYS A C 1
ATOM 1904 O O . LYS A 1 247 ? 2.493 -19.987 -24.187 1.00 85.56 247 LYS A O 1
ATOM 1909 N N . GLU A 1 248 ? 4.664 -20.486 -23.877 1.00 93.94 248 GLU A N 1
ATOM 1910 C CA . GLU A 1 248 ? 5.192 -19.139 -24.102 1.00 93.94 248 GLU A CA 1
ATOM 1911 C C . GLU A 1 248 ? 5.677 -19.045 -25.547 1.00 93.94 248 GLU A C 1
ATOM 1913 O O . GLU A 1 248 ? 6.441 -19.900 -26.000 1.00 93.94 248 GLU A O 1
ATOM 1918 N N . ASP A 1 249 ? 5.239 -18.015 -26.266 1.00 96.75 249 ASP A N 1
ATOM 1919 C CA . ASP A 1 249 ? 5.761 -17.727 -27.600 1.00 96.75 249 ASP A CA 1
ATOM 1920 C C . ASP A 1 249 ? 7.046 -16.902 -27.450 1.00 96.75 249 ASP A C 1
ATOM 1922 O O . ASP A 1 249 ? 7.057 -15.859 -26.788 1.00 96.75 249 ASP A O 1
ATOM 1926 N N . VAL A 1 250 ? 8.144 -17.397 -28.025 1.00 98.06 250 VAL A N 1
ATOM 1927 C CA . VAL A 1 250 ? 9.493 -16.843 -27.841 1.00 98.06 250 VAL A CA 1
ATOM 1928 C C . VAL A 1 250 ? 10.012 -16.276 -29.158 1.00 98.06 250 VAL A C 1
ATOM 1930 O O . VAL A 1 250 ? 10.063 -16.981 -30.163 1.00 98.06 250 VAL A O 1
ATOM 1933 N N . PHE A 1 251 ? 10.443 -15.017 -29.136 1.00 98.25 251 PHE A N 1
ATOM 1934 C CA . PHE A 1 251 ? 11.110 -14.349 -30.249 1.00 98.25 251 PHE A CA 1
ATOM 1935 C C . PHE A 1 251 ? 12.568 -14.067 -29.894 1.00 98.25 251 PHE A C 1
ATOM 1937 O O . PHE A 1 251 ? 12.849 -13.366 -28.921 1.00 98.25 251 PHE A O 1
ATOM 1944 N N . HIS A 1 252 ? 13.503 -14.601 -30.675 1.00 98.31 252 HIS A N 1
ATOM 1945 C CA . HIS A 1 252 ? 14.933 -14.404 -30.451 1.00 98.31 252 HIS A CA 1
ATOM 1946 C C . HIS A 1 252 ? 15.432 -13.153 -31.175 1.00 98.31 252 HIS A C 1
ATOM 1948 O O . HIS A 1 252 ? 15.239 -13.003 -32.378 1.00 98.31 252 HIS A O 1
ATOM 1954 N N . ILE A 1 253 ? 16.111 -12.275 -30.440 1.00 98.06 253 ILE A N 1
ATOM 1955 C CA . ILE A 1 253 ? 16.749 -11.074 -30.974 1.00 98.06 253 ILE A CA 1
ATOM 1956 C C . ILE A 1 253 ? 18.253 -11.371 -31.069 1.00 98.06 253 ILE A C 1
ATOM 1958 O O . ILE A 1 253 ? 18.909 -11.482 -30.025 1.00 98.06 253 ILE A O 1
ATOM 1962 N N . PRO A 1 254 ? 18.816 -11.519 -32.286 1.00 97.69 254 PRO A N 1
ATOM 1963 C CA . PRO A 1 254 ? 20.206 -11.924 -32.475 1.00 97.69 254 PRO A CA 1
ATOM 1964 C C . PRO A 1 254 ? 21.183 -11.039 -31.696 1.00 97.69 254 PRO A C 1
ATOM 1966 O O . PRO A 1 254 ? 21.113 -9.815 -31.777 1.00 97.69 254 PRO A O 1
ATOM 1969 N N . GLY A 1 255 ? 22.069 -11.672 -30.925 1.00 96.69 255 GLY A N 1
ATOM 1970 C CA . GLY A 1 255 ? 23.095 -11.010 -30.111 1.00 96.69 255 GLY A CA 1
ATOM 1971 C C . GLY A 1 255 ? 22.613 -10.420 -28.782 1.00 96.69 255 GLY A C 1
ATOM 1972 O O . GLY A 1 255 ? 23.435 -10.226 -27.892 1.00 96.69 255 GLY A O 1
ATOM 1973 N N . PHE A 1 256 ? 21.308 -10.185 -28.606 1.00 97.44 256 PHE A N 1
ATOM 1974 C CA . PHE A 1 256 ? 20.791 -9.442 -27.450 1.00 97.44 256 PHE A CA 1
ATOM 1975 C C . PHE A 1 256 ? 19.943 -10.275 -26.482 1.00 97.44 256 PHE A C 1
ATOM 1977 O O . PHE A 1 256 ? 19.965 -10.029 -25.280 1.00 97.44 256 PHE A O 1
ATOM 1984 N N . GLY A 1 257 ? 19.200 -11.275 -26.964 1.00 97.00 257 GLY A N 1
ATOM 1985 C CA . GLY A 1 257 ? 18.394 -12.124 -26.085 1.00 97.00 257 GLY A CA 1
ATOM 1986 C C . GLY A 1 257 ? 17.092 -12.605 -26.691 1.00 97.00 257 GLY A C 1
ATOM 1987 O O . GLY A 1 257 ? 17.039 -12.991 -27.858 1.00 97.00 257 GLY A O 1
ATOM 1988 N N . SER A 1 258 ? 16.033 -12.647 -25.884 1.00 97.75 258 SER A N 1
ATOM 1989 C CA . SER A 1 258 ? 14.708 -13.070 -26.349 1.00 97.75 258 SER A CA 1
ATOM 1990 C C . SER A 1 258 ? 13.573 -12.298 -25.688 1.00 97.75 258 SER A C 1
ATOM 1992 O O . SER A 1 258 ? 13.682 -11.902 -24.529 1.00 97.75 258 SER A O 1
ATOM 1994 N N . LEU A 1 259 ? 12.472 -12.115 -26.416 1.00 98.38 259 LEU A N 1
ATOM 1995 C CA . LEU A 1 259 ? 11.189 -11.664 -25.884 1.00 98.38 259 LEU A CA 1
ATOM 1996 C C . LEU A 1 259 ? 10.257 -12.868 -25.748 1.00 98.38 259 LEU A C 1
ATOM 1998 O O . LEU A 1 259 ? 10.100 -13.640 -26.692 1.00 98.38 259 LEU A O 1
ATOM 2002 N N . ARG A 1 260 ? 9.631 -13.026 -24.583 1.00 97.81 260 ARG A N 1
ATOM 2003 C CA . ARG A 1 260 ? 8.689 -14.111 -24.285 1.00 97.81 260 ARG A CA 1
ATOM 2004 C C . ARG A 1 260 ? 7.317 -13.545 -23.981 1.00 97.81 260 ARG A C 1
ATOM 2006 O O . ARG A 1 260 ? 7.189 -12.705 -23.089 1.00 97.81 260 ARG A O 1
ATOM 2013 N N . TYR A 1 261 ? 6.303 -13.998 -24.704 1.00 98.06 261 TYR A N 1
ATOM 2014 C CA . TYR A 1 261 ? 4.922 -13.605 -24.460 1.00 98.06 261 TYR A CA 1
ATOM 2015 C C . TYR A 1 261 ? 4.218 -14.596 -23.534 1.00 98.06 261 TYR A C 1
ATOM 2017 O O . TYR A 1 261 ? 4.170 -15.796 -23.808 1.00 98.06 261 TYR A O 1
ATOM 2025 N N . ASN A 1 262 ? 3.638 -14.081 -22.448 1.00 96.69 262 ASN A N 1
ATOM 2026 C CA . ASN A 1 262 ? 2.773 -14.844 -21.556 1.00 96.69 262 ASN A CA 1
ATOM 2027 C C . ASN A 1 262 ? 1.307 -14.528 -21.864 1.00 96.69 262 ASN A C 1
ATOM 2029 O O . ASN A 1 262 ? 0.813 -13.460 -21.499 1.00 96.69 262 ASN A O 1
ATOM 2033 N N . ASP A 1 263 ? 0.611 -15.475 -22.493 1.00 95.62 263 ASP A N 1
ATOM 2034 C CA . ASP A 1 263 ? -0.765 -15.280 -22.958 1.00 95.62 263 ASP A CA 1
ATOM 2035 C C . ASP A 1 263 ? -1.774 -15.055 -21.821 1.00 95.62 263 ASP A C 1
ATOM 2037 O O . ASP A 1 263 ? -2.668 -14.223 -21.946 1.00 95.62 263 ASP A O 1
ATOM 2041 N N . LYS A 1 264 ? -1.582 -15.705 -20.664 1.00 94.56 264 LYS A N 1
ATOM 2042 C CA . LYS A 1 264 ? -2.472 -15.530 -19.503 1.00 94.56 264 LYS A CA 1
ATOM 2043 C C . LYS A 1 264 ? -2.372 -14.134 -18.903 1.00 94.56 264 LYS A C 1
ATOM 2045 O O . LYS A 1 264 ? -3.381 -13.544 -18.542 1.00 94.56 264 LYS A O 1
ATOM 2050 N N . LYS A 1 265 ? -1.147 -13.622 -18.765 1.00 94.50 265 LYS A N 1
ATOM 2051 C CA . LYS A 1 265 ? -0.895 -12.307 -18.156 1.00 94.50 265 LYS A CA 1
ATOM 2052 C C . LYS A 1 265 ? -0.918 -11.168 -19.174 1.00 94.50 265 LYS A C 1
ATOM 2054 O O . LYS A 1 265 ? -0.854 -10.010 -18.772 1.00 94.50 265 LYS A O 1
ATOM 2059 N N . LYS A 1 266 ? -0.957 -11.488 -20.474 1.00 96.69 266 LYS A N 1
ATOM 2060 C CA . LYS A 1 266 ? -0.828 -10.535 -21.583 1.00 96.69 266 LYS A CA 1
ATOM 2061 C C . LYS A 1 266 ? 0.402 -9.635 -21.402 1.00 96.69 266 LYS A C 1
ATOM 2063 O O . LYS A 1 266 ? 0.338 -8.415 -21.538 1.00 96.69 266 LYS A O 1
ATOM 2068 N N . THR A 1 267 ? 1.543 -10.239 -21.062 1.00 97.06 267 THR A N 1
ATOM 2069 C CA . THR A 1 267 ? 2.809 -9.527 -20.815 1.00 97.06 267 THR A CA 1
ATOM 2070 C C . THR A 1 267 ? 3.945 -10.052 -21.680 1.00 97.06 267 THR A C 1
ATOM 2072 O O . THR A 1 267 ? 4.053 -11.262 -21.872 1.00 97.06 267 THR A O 1
ATOM 2075 N N . LEU A 1 268 ? 4.835 -9.154 -22.105 1.00 98.06 268 LEU A N 1
ATOM 2076 C CA . LEU A 1 268 ? 6.110 -9.479 -22.739 1.00 98.06 268 LEU A CA 1
ATOM 2077 C C . LEU A 1 268 ? 7.244 -9.378 -21.719 1.00 98.06 268 LEU A C 1
ATOM 2079 O O . LEU A 1 268 ? 7.369 -8.372 -21.014 1.00 98.06 268 LEU A O 1
ATOM 2083 N N . THR A 1 269 ? 8.082 -10.409 -21.672 1.00 97.81 269 THR A N 1
ATOM 2084 C CA . THR A 1 269 ? 9.274 -10.472 -20.825 1.00 97.81 269 THR A CA 1
ATOM 2085 C C . THR A 1 269 ? 10.515 -10.580 -21.699 1.00 97.81 269 THR A C 1
ATOM 2087 O O . THR A 1 269 ? 10.676 -11.543 -22.442 1.00 97.81 269 THR A O 1
ATOM 2090 N N . ALA A 1 270 ? 11.402 -9.596 -21.605 1.00 98.06 270 ALA A N 1
ATOM 2091 C CA . ALA A 1 270 ? 12.730 -9.642 -22.189 1.00 98.06 270 ALA A CA 1
ATOM 2092 C C . ALA A 1 270 ? 13.678 -10.439 -21.291 1.00 98.06 270 ALA A C 1
ATOM 2094 O O . ALA A 1 270 ? 13.720 -10.198 -20.086 1.00 98.06 270 ALA A O 1
ATOM 2095 N N . HIS A 1 271 ? 14.444 -11.349 -21.883 1.00 97.44 271 HIS A N 1
ATOM 2096 C CA . HIS A 1 271 ? 15.504 -12.123 -21.243 1.00 97.44 271 HIS A CA 1
ATOM 2097 C C . HIS A 1 271 ? 16.833 -11.804 -21.926 1.00 97.44 271 HIS A C 1
ATOM 2099 O O . HIS A 1 271 ? 16.977 -12.050 -23.125 1.00 97.44 271 HIS A O 1
ATOM 2105 N N . CYS A 1 272 ? 17.768 -11.254 -21.156 1.00 97.50 272 CYS A N 1
ATOM 2106 C CA . CYS A 1 272 ? 19.114 -10.896 -21.597 1.00 97.50 272 CYS A CA 1
ATOM 2107 C C . CYS A 1 272 ? 19.972 -12.153 -21.856 1.00 97.50 272 CYS A C 1
ATOM 2109 O O . CYS A 1 272 ? 19.828 -13.142 -21.135 1.00 97.50 272 CYS A O 1
ATOM 2111 N N . LEU A 1 273 ? 20.850 -12.119 -22.869 1.00 95.81 273 LEU A N 1
ATOM 2112 C CA . LEU A 1 273 ? 21.794 -13.211 -23.196 1.00 95.81 273 LEU A CA 1
ATOM 2113 C C . LEU A 1 273 ? 23.250 -12.876 -22.823 1.00 95.81 273 LEU A C 1
ATOM 2115 O O . LEU A 1 273 ? 24.160 -13.621 -23.155 1.00 95.81 273 LEU A O 1
ATOM 2119 N N . CYS A 1 274 ? 23.502 -11.750 -22.160 1.00 95.50 274 CYS A N 1
ATOM 2120 C CA . CYS A 1 274 ? 24.854 -11.345 -21.791 1.00 95.50 274 CYS A CA 1
ATOM 2121 C C . CYS A 1 274 ? 25.501 -12.336 -20.803 1.00 95.50 274 CYS A C 1
ATOM 2123 O O . CYS A 1 274 ? 24.969 -12.561 -19.716 1.00 95.50 274 CYS A O 1
ATOM 2125 N N . ASP A 1 275 ? 26.698 -12.839 -21.128 1.00 95.38 275 ASP A N 1
ATOM 2126 C CA . ASP A 1 275 ? 27.477 -13.751 -20.267 1.00 95.38 275 ASP A CA 1
ATOM 2127 C C . ASP A 1 275 ? 27.835 -13.134 -18.904 1.00 95.38 275 ASP A C 1
ATOM 2129 O O . ASP A 1 275 ? 28.046 -13.836 -17.923 1.00 95.38 275 ASP A O 1
ATOM 2133 N N . LYS A 1 276 ? 27.879 -11.798 -18.801 1.00 94.62 276 LYS A N 1
ATOM 2134 C CA . LYS A 1 276 ? 28.093 -11.109 -17.515 1.00 94.62 276 LYS A CA 1
ATOM 2135 C C . LYS A 1 276 ? 26.866 -11.163 -16.601 1.00 94.62 276 LYS A C 1
ATOM 2137 O O . LYS A 1 276 ? 26.940 -10.769 -15.439 1.00 94.62 276 LYS A O 1
ATOM 2142 N N . HIS A 1 277 ? 25.705 -11.529 -17.142 1.00 91.62 277 HIS A N 1
ATOM 2143 C CA . HIS A 1 277 ? 24.416 -11.460 -16.457 1.00 91.62 277 HIS A CA 1
ATOM 2144 C C . HIS A 1 277 ? 23.833 -12.846 -16.167 1.00 91.62 277 HIS A C 1
ATOM 2146 O O . HIS A 1 277 ? 22.758 -12.906 -15.586 1.00 91.62 277 HIS A O 1
ATOM 2152 N N . THR A 1 278 ? 24.510 -13.942 -16.526 1.00 77.62 278 THR A N 1
ATOM 2153 C CA . THR A 1 278 ? 23.977 -15.316 -16.433 1.00 77.62 278 THR A CA 1
ATOM 2154 C C . THR A 1 278 ? 23.667 -15.790 -15.014 1.00 77.62 278 THR A C 1
ATOM 2156 O O . THR A 1 278 ? 22.783 -16.627 -14.844 1.00 77.62 278 THR A O 1
ATOM 2159 N N . ASP A 1 279 ? 24.325 -15.235 -13.995 1.00 76.94 279 ASP A N 1
ATOM 2160 C CA . ASP A 1 279 ? 24.150 -15.670 -12.599 1.00 76.94 279 ASP A CA 1
ATOM 2161 C C . ASP A 1 279 ? 22.873 -15.116 -11.944 1.00 76.94 279 ASP A C 1
ATOM 2163 O O . ASP A 1 279 ? 22.482 -15.534 -10.854 1.00 76.94 279 ASP A O 1
ATOM 2167 N N . GLN A 1 280 ? 22.207 -14.154 -12.586 1.00 74.38 280 GLN A N 1
ATOM 2168 C CA . GLN A 1 280 ? 20.976 -13.536 -12.100 1.00 74.38 280 GLN A CA 1
ATOM 2169 C C . GLN A 1 280 ? 19.949 -13.558 -13.228 1.00 74.38 280 GLN A C 1
ATOM 2171 O O . GLN A 1 280 ? 20.295 -13.311 -14.374 1.00 74.38 280 GLN A O 1
ATOM 2176 N N . GLU A 1 281 ? 18.674 -13.829 -12.939 1.00 89.44 281 GLU A N 1
ATOM 2177 C CA . GLU A 1 281 ? 17.612 -13.766 -13.953 1.00 89.44 281 GLU A CA 1
ATOM 2178 C C . GLU A 1 281 ? 17.446 -12.321 -14.470 1.00 89.44 281 GLU A C 1
ATOM 2180 O O . GLU A 1 281 ? 16.576 -11.571 -14.023 1.00 89.44 281 GLU A O 1
ATOM 2185 N N . CYS A 1 282 ? 18.305 -11.905 -15.405 1.00 96.25 282 CYS A N 1
ATOM 2186 C CA . CYS A 1 282 ? 18.317 -10.575 -15.989 1.00 96.25 282 CYS A CA 1
ATOM 2187 C C . CYS A 1 282 ? 17.153 -10.463 -16.971 1.00 96.25 282 CYS A C 1
ATOM 2189 O O . CYS A 1 282 ? 17.263 -10.762 -18.166 1.00 96.25 282 CYS A O 1
ATOM 2191 N N . ARG A 1 283 ? 15.995 -10.093 -16.418 1.00 96.81 283 ARG A N 1
ATOM 2192 C CA . ARG A 1 283 ? 14.737 -9.999 -17.149 1.00 96.81 283 ARG A CA 1
ATOM 2193 C C . ARG A 1 283 ? 14.005 -8.692 -16.897 1.00 96.81 283 ARG A C 1
ATOM 2195 O O . ARG A 1 283 ? 14.034 -8.140 -15.795 1.00 96.81 283 ARG A O 1
ATOM 2202 N N . LYS A 1 284 ? 13.268 -8.238 -17.908 1.00 96.38 284 LYS A N 1
ATOM 2203 C CA . LYS A 1 284 ? 12.411 -7.050 -17.835 1.00 96.38 284 LYS A CA 1
ATOM 2204 C C . LYS A 1 284 ? 11.037 -7.363 -18.402 1.00 96.38 284 LYS A C 1
ATOM 2206 O O . LYS A 1 284 ? 10.930 -7.829 -19.527 1.00 96.38 284 LYS A O 1
ATOM 2211 N N . GLN A 1 285 ? 9.984 -7.085 -17.639 1.00 96.56 285 GLN A N 1
ATOM 2212 C CA . GLN A 1 285 ? 8.608 -7.386 -18.035 1.00 96.56 285 GLN A CA 1
ATOM 2213 C C . GLN A 1 285 ? 7.787 -6.110 -18.244 1.00 96.56 285 GLN A C 1
ATOM 2215 O O . GLN A 1 285 ? 7.920 -5.130 -17.497 1.00 96.56 285 GLN A O 1
ATOM 2220 N N . ARG A 1 286 ? 6.921 -6.126 -19.260 1.00 96.38 286 ARG A N 1
ATOM 2221 C CA . ARG A 1 286 ? 5.939 -5.075 -19.558 1.00 96.38 286 ARG A CA 1
ATOM 2222 C C . ARG A 1 286 ? 4.612 -5.681 -20.005 1.00 96.38 286 ARG A C 1
ATOM 2224 O O . ARG A 1 286 ? 4.573 -6.752 -20.605 1.00 96.38 286 ARG A O 1
ATOM 2231 N N . THR A 1 287 ? 3.520 -4.989 -19.701 1.00 96.00 287 THR A N 1
ATOM 2232 C CA . THR A 1 287 ? 2.177 -5.398 -20.126 1.00 96.00 287 THR A CA 1
ATOM 2233 C C . THR A 1 287 ? 1.882 -4.961 -21.558 1.00 96.00 287 THR A C 1
ATOM 2235 O O . THR A 1 287 ? 2.298 -3.881 -21.985 1.00 96.00 287 THR A O 1
ATOM 2238 N N . CYS A 1 288 ? 1.184 -5.828 -22.288 1.00 97.19 288 CYS A N 1
ATOM 2239 C CA . CYS A 1 288 ? 0.664 -5.580 -23.631 1.00 97.19 288 CYS A CA 1
ATOM 2240 C C . CYS A 1 288 ? -0.801 -5.120 -23.603 1.00 97.19 288 CYS A C 1
ATOM 2242 O O . CYS A 1 288 ? -1.339 -4.731 -24.635 1.00 97.19 288 CYS A O 1
ATOM 2244 N N . LEU A 1 289 ? -1.436 -5.128 -22.425 1.00 95.69 289 LEU A N 1
ATOM 2245 C CA . LEU A 1 289 ? -2.760 -4.548 -22.237 1.00 95.69 289 LEU A CA 1
ATOM 2246 C C . LEU A 1 289 ? -2.695 -3.027 -22.301 1.00 95.69 289 LEU A C 1
ATOM 2248 O O . LEU A 1 289 ? -1.722 -2.405 -21.865 1.00 95.69 289 LEU A O 1
ATOM 2252 N N . GLU A 1 290 ? -3.772 -2.436 -22.798 1.00 93.44 290 GLU A N 1
ATOM 2253 C CA . GLU A 1 290 ? -4.023 -1.016 -22.630 1.00 93.44 290 GLU A CA 1
ATOM 2254 C C . GLU A 1 290 ? -4.163 -0.687 -21.136 1.00 93.44 290 GLU A C 1
ATOM 2256 O O . GLU A 1 290 ? -4.725 -1.460 -20.361 1.00 93.44 290 GLU A O 1
ATOM 2261 N N . GLY A 1 291 ? -3.622 0.450 -20.714 1.00 86.19 291 GLY A N 1
ATOM 2262 C CA . GLY A 1 291 ? -3.825 0.944 -19.360 1.00 86.19 291 GLY A CA 1
ATOM 2263 C C . GLY A 1 291 ? -3.740 2.457 -19.307 1.00 86.19 291 GLY A C 1
ATOM 2264 O O . GLY A 1 291 ? -3.637 3.121 -20.336 1.00 86.19 291 GLY A O 1
ATOM 2265 N N . HIS A 1 292 ? -3.801 3.003 -18.096 1.00 76.94 292 HIS A N 1
ATOM 2266 C CA . HIS A 1 292 ? -3.934 4.445 -17.883 1.00 76.94 292 HIS A CA 1
ATOM 2267 C C . HIS A 1 292 ? -2.691 5.251 -18.285 1.00 76.94 292 HIS A C 1
ATOM 2269 O O . HIS A 1 292 ? -2.788 6.456 -18.506 1.00 76.94 292 HIS A O 1
ATOM 2275 N N . GLN A 1 293 ? -1.521 4.614 -18.396 1.00 77.56 293 GLN A N 1
ATOM 2276 C CA . GLN A 1 293 ? -0.299 5.311 -18.788 1.00 77.56 293 GLN A CA 1
ATOM 2277 C C . GLN A 1 293 ? -0.209 5.452 -20.310 1.00 77.56 293 GLN A C 1
ATOM 2279 O O . GLN A 1 293 ? -0.379 4.479 -21.052 1.00 77.56 293 GLN A O 1
ATOM 2284 N N . ARG A 1 294 ? 0.124 6.664 -20.781 1.00 72.44 294 ARG A N 1
ATOM 2285 C CA . ARG A 1 294 ? 0.425 6.910 -22.198 1.00 72.44 294 ARG A CA 1
ATOM 2286 C C . ARG A 1 294 ? 1.507 5.931 -22.658 1.00 72.44 294 ARG A C 1
ATOM 2288 O O . ARG A 1 294 ? 2.563 5.816 -22.044 1.00 72.44 294 ARG A O 1
ATOM 2295 N N . GLY A 1 295 ? 1.194 5.185 -23.714 1.00 77.00 295 GLY A N 1
ATOM 2296 C CA . GLY A 1 295 ? 2.100 4.206 -24.305 1.00 77.00 295 GLY A CA 1
ATOM 2297 C C . GLY A 1 295 ? 2.141 2.819 -23.685 1.00 77.00 295 GLY A C 1
ATOM 2298 O O . GLY A 1 295 ? 2.871 1.952 -24.169 1.00 77.00 295 GLY A O 1
ATOM 2299 N N . GLN A 1 296 ? 1.309 2.557 -22.682 1.00 91.00 296 GLN A N 1
ATOM 2300 C CA . GLN A 1 296 ? 1.083 1.197 -22.219 1.00 91.00 296 GLN A CA 1
ATOM 2301 C C . GLN A 1 296 ? 0.467 0.337 -23.342 1.00 91.00 296 GLN A C 1
ATOM 2303 O O . GLN A 1 296 ? -0.334 0.811 -24.156 1.00 91.00 296 GLN A O 1
ATOM 2308 N N . GLY A 1 297 ? 0.881 -0.929 -23.406 1.00 94.44 297 GLY A N 1
ATOM 2309 C CA . GLY A 1 297 ? 0.376 -1.907 -24.367 1.00 94.44 297 GLY A CA 1
ATOM 2310 C C . GLY A 1 297 ? 1.225 -2.112 -25.624 1.00 94.44 297 GLY A C 1
ATOM 2311 O O . GLY A 1 297 ? 0.963 -3.052 -26.369 1.00 94.44 297 GLY A O 1
ATOM 2312 N N . ARG A 1 298 ? 2.260 -1.290 -25.856 1.00 96.94 298 ARG A N 1
ATOM 2313 C CA . ARG A 1 298 ? 3.185 -1.431 -27.000 1.00 96.94 298 ARG A CA 1
ATOM 2314 C C . ARG A 1 298 ? 4.664 -1.436 -26.561 1.00 96.94 298 ARG A C 1
ATOM 2316 O O . ARG A 1 298 ? 5.395 -0.492 -26.863 1.00 96.94 298 ARG A O 1
ATOM 2323 N N . PRO A 1 299 ? 5.116 -2.448 -25.789 1.00 97.00 299 PRO A N 1
ATOM 2324 C CA . PRO A 1 299 ? 6.431 -2.437 -25.146 1.00 97.00 299 PRO A CA 1
ATOM 2325 C C . PRO A 1 299 ? 7.623 -2.910 -26.002 1.00 97.00 299 PRO A C 1
ATOM 2327 O O . PRO A 1 299 ? 8.735 -2.931 -25.480 1.00 97.00 299 PRO A O 1
ATOM 2330 N N . VAL A 1 300 ? 7.446 -3.331 -27.255 1.00 97.94 300 VAL A N 1
ATOM 2331 C CA . VAL A 1 300 ? 8.502 -3.956 -28.078 1.00 97.94 300 VAL A CA 1
ATOM 2332 C C . VAL A 1 300 ? 9.692 -3.027 -28.309 1.00 97.94 300 VAL A C 1
ATOM 2334 O O . VAL A 1 300 ? 10.825 -3.461 -28.102 1.00 97.94 300 VAL A O 1
ATOM 2337 N N . GLY A 1 301 ? 9.465 -1.762 -28.681 1.00 96.75 301 GLY A N 1
ATOM 2338 C CA . GLY A 1 301 ? 10.548 -0.788 -28.872 1.00 96.75 301 GLY A CA 1
ATOM 2339 C C . GLY A 1 301 ? 11.365 -0.594 -27.594 1.00 96.75 301 GLY A C 1
ATOM 2340 O O . GLY A 1 301 ? 12.585 -0.759 -27.594 1.00 96.75 301 GLY A O 1
ATOM 2341 N N . TYR A 1 302 ? 10.676 -0.375 -26.471 1.00 96.25 302 TYR A N 1
ATOM 2342 C CA . TYR A 1 302 ? 11.280 -0.286 -25.138 1.00 96.25 302 TYR A CA 1
ATOM 2343 C C . TYR A 1 302 ? 12.078 -1.539 -24.731 1.00 96.25 302 TYR A C 1
ATOM 2345 O O . TYR A 1 302 ? 13.225 -1.425 -24.303 1.00 96.25 302 TYR A O 1
ATOM 2353 N N . LEU A 1 303 ? 11.491 -2.736 -24.833 1.00 97.56 303 LEU A N 1
ATOM 2354 C CA . LEU A 1 303 ? 12.143 -3.981 -24.409 1.00 97.56 303 LEU A CA 1
ATOM 2355 C C . LEU A 1 303 ? 13.319 -4.353 -25.317 1.00 97.56 303 LEU A C 1
ATOM 2357 O O . LEU A 1 303 ? 14.303 -4.913 -24.838 1.00 97.56 303 LEU A O 1
ATOM 2361 N N . THR A 1 304 ? 13.241 -4.017 -26.605 1.00 98.12 304 THR A N 1
ATOM 2362 C CA . THR A 1 304 ? 14.348 -4.215 -27.547 1.00 98.12 304 THR A CA 1
ATOM 2363 C C . THR A 1 304 ? 15.504 -3.277 -27.227 1.00 98.12 304 THR A C 1
ATOM 2365 O O . THR A 1 304 ? 16.638 -3.742 -27.158 1.00 98.12 304 THR A O 1
ATOM 2368 N N . LEU A 1 305 ? 15.233 -1.995 -26.951 1.00 97.00 305 LEU A N 1
ATOM 2369 C CA . LEU A 1 305 ? 16.264 -1.050 -26.517 1.00 97.00 305 LEU A CA 1
ATOM 2370 C C . LEU A 1 305 ? 16.910 -1.501 -25.201 1.00 97.00 305 LEU A C 1
ATOM 2372 O O . LEU A 1 305 ? 18.132 -1.533 -25.099 1.00 97.00 305 LEU A O 1
ATOM 2376 N N . TRP A 1 306 ? 16.100 -1.948 -24.233 1.00 97.38 306 TRP A N 1
ATOM 2377 C CA . TRP A 1 306 ? 16.603 -2.515 -22.979 1.00 97.38 306 TRP A CA 1
ATOM 2378 C C . TRP A 1 306 ? 17.569 -3.682 -23.235 1.00 97.38 306 TRP A C 1
ATOM 2380 O O . TRP A 1 306 ? 18.642 -3.722 -22.645 1.00 97.38 306 TRP A O 1
ATOM 2390 N N . LEU A 1 307 ? 17.246 -4.606 -24.147 1.00 97.81 307 LEU A N 1
ATOM 2391 C CA . LEU A 1 307 ? 18.148 -5.708 -24.511 1.00 97.81 307 LEU A CA 1
ATOM 2392 C C . LEU A 1 307 ? 19.415 -5.229 -25.238 1.00 97.81 307 LEU A C 1
ATOM 2394 O O . LEU A 1 307 ? 20.494 -5.760 -24.986 1.00 97.81 307 LEU A O 1
ATOM 2398 N N . GLN A 1 308 ? 19.316 -4.215 -26.100 1.00 97.38 308 GLN A N 1
ATOM 2399 C CA . GLN A 1 308 ? 20.473 -3.619 -26.780 1.00 97.38 308 GLN A CA 1
ATOM 2400 C C . GLN A 1 308 ? 21.448 -2.947 -25.800 1.00 97.38 308 GLN A C 1
ATOM 2402 O O . GLN A 1 308 ? 22.658 -2.959 -26.030 1.00 97.38 308 GLN A O 1
ATOM 2407 N N . GLU A 1 309 ? 20.948 -2.428 -24.675 1.00 96.69 309 GLU A N 1
ATOM 2408 C CA . GLU A 1 309 ? 21.757 -1.785 -23.635 1.00 96.69 309 GLU A CA 1
ATOM 2409 C C . GLU A 1 309 ? 22.562 -2.765 -22.761 1.00 96.69 309 GLU A C 1
ATOM 2411 O O . GLU A 1 309 ? 23.394 -2.332 -21.963 1.00 96.69 309 GLU A O 1
ATOM 2416 N N . GLN A 1 310 ? 22.377 -4.085 -22.910 1.00 96.31 310 GLN A N 1
ATOM 2417 C CA . GLN A 1 310 ? 22.981 -5.095 -22.025 1.00 96.31 310 GLN A CA 1
ATOM 2418 C C . GLN A 1 310 ? 24.509 -4.969 -21.866 1.00 96.31 310 GLN A C 1
ATOM 2420 O O . GLN A 1 310 ? 25.052 -5.298 -20.813 1.00 96.31 310 GLN A O 1
ATOM 2425 N N . HIS A 1 311 ? 25.211 -4.483 -22.894 1.00 96.00 311 HIS A N 1
ATOM 2426 C CA . HIS A 1 311 ? 26.671 -4.368 -22.897 1.00 96.00 311 HIS A CA 1
ATOM 2427 C C . HIS A 1 311 ? 27.191 -3.148 -22.128 1.00 96.00 311 HIS A C 1
ATOM 2429 O O . HIS A 1 311 ? 28.372 -3.119 -21.780 1.00 96.00 311 HIS A O 1
ATOM 2435 N N . PHE A 1 312 ? 26.332 -2.167 -21.835 1.00 95.75 312 PHE A N 1
ATOM 2436 C CA . PHE A 1 312 ? 26.696 -0.968 -21.074 1.00 95.75 312 PHE A CA 1
ATOM 2437 C C . PHE A 1 312 ? 26.628 -1.178 -19.558 1.00 95.75 312 PHE A C 1
ATOM 2439 O O . PHE A 1 312 ? 27.045 -0.306 -18.799 1.00 95.75 312 PHE A O 1
ATOM 2446 N N . HIS A 1 313 ? 26.123 -2.328 -19.104 1.00 95.19 313 HIS A N 1
ATOM 2447 C CA . HIS A 1 313 ? 25.941 -2.615 -17.689 1.00 95.19 313 HIS A CA 1
ATOM 2448 C C . HIS A 1 313 ? 26.748 -3.839 -17.256 1.00 95.19 313 HIS A C 1
ATOM 2450 O O . HIS A 1 313 ? 26.595 -4.939 -17.787 1.00 95.19 313 HIS A O 1
ATOM 2456 N N . ASP A 1 314 ? 27.559 -3.670 -16.213 1.00 95.00 314 ASP A N 1
ATOM 2457 C CA . ASP A 1 314 ? 28.443 -4.732 -15.713 1.00 95.00 314 ASP A CA 1
ATOM 2458 C C . ASP A 1 314 ? 27.725 -5.826 -14.912 1.00 95.00 314 ASP A C 1
ATOM 2460 O O . ASP A 1 314 ? 28.310 -6.866 -14.635 1.00 95.00 314 ASP A O 1
ATOM 2464 N N . SER A 1 315 ? 26.470 -5.602 -14.513 1.00 95.75 315 SER A N 1
ATOM 2465 C CA . SER A 1 315 ? 25.679 -6.574 -13.750 1.00 95.75 315 SER A CA 1
ATOM 2466 C C . SER A 1 315 ? 24.201 -6.510 -14.115 1.00 95.75 315 SER A C 1
ATOM 2468 O O . SER A 1 315 ? 23.693 -5.443 -14.475 1.00 95.75 315 SER A O 1
ATOM 2470 N N . ALA A 1 316 ? 23.490 -7.623 -13.918 1.00 95.62 316 ALA A N 1
ATOM 2471 C CA . ALA A 1 316 ? 22.045 -7.705 -14.118 1.00 95.62 316 ALA A CA 1
ATOM 2472 C C . ALA A 1 316 ? 21.278 -6.674 -13.270 1.00 95.62 316 ALA A C 1
ATOM 2474 O O . ALA A 1 316 ? 20.372 -6.002 -13.759 1.00 95.62 316 ALA A O 1
ATOM 2475 N N . LYS A 1 317 ? 21.674 -6.475 -12.004 1.00 94.00 317 LYS A N 1
ATOM 2476 C CA . LYS A 1 317 ? 21.049 -5.480 -11.115 1.00 94.00 317 LYS A CA 1
ATOM 2477 C C . LYS A 1 317 ? 21.157 -4.057 -11.671 1.00 94.00 317 LYS A C 1
ATOM 2479 O O . LYS A 1 317 ? 20.168 -3.325 -11.614 1.00 94.00 317 LYS A O 1
ATOM 2484 N N . LYS A 1 318 ? 22.323 -3.676 -12.210 1.00 93.81 318 LYS A N 1
ATOM 2485 C CA . LYS A 1 318 ? 22.507 -2.373 -12.871 1.00 93.81 318 LYS A CA 1
ATOM 2486 C C . LYS A 1 318 ? 21.685 -2.293 -14.15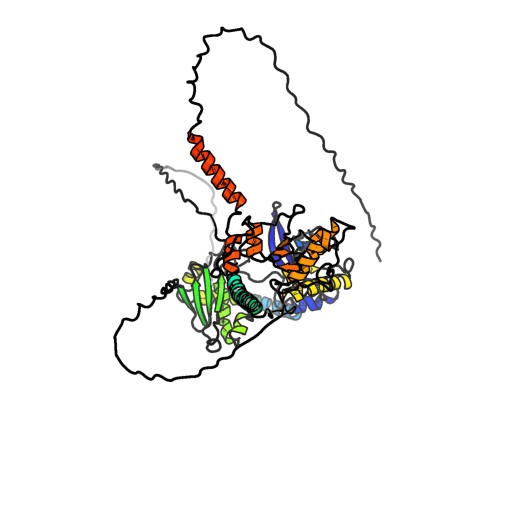0 1.00 93.81 318 LYS A C 1
ATOM 2488 O O . LYS A 1 318 ? 20.928 -1.351 -14.308 1.00 93.81 318 LYS A O 1
ATOM 2493 N N . HIS A 1 319 ? 21.721 -3.319 -14.994 1.00 95.56 319 HIS A N 1
ATOM 2494 C CA . HIS A 1 319 ? 20.940 -3.356 -16.236 1.00 95.56 319 HIS A CA 1
ATOM 2495 C C . HIS A 1 319 ? 19.425 -3.223 -16.005 1.00 95.56 319 HIS A C 1
ATOM 2497 O O . HIS A 1 319 ? 18.721 -2.517 -16.727 1.00 95.56 319 HIS A O 1
ATOM 2503 N N . ILE A 1 320 ? 18.900 -3.847 -14.948 1.00 93.75 320 ILE A N 1
ATOM 2504 C CA . ILE A 1 320 ? 17.479 -3.753 -14.588 1.00 93.75 320 ILE A CA 1
ATOM 2505 C C . ILE A 1 320 ? 17.106 -2.344 -14.099 1.00 93.75 320 ILE A C 1
ATOM 2507 O O . ILE A 1 320 ? 15.997 -1.882 -14.405 1.00 93.75 320 ILE A O 1
ATOM 2511 N N . LYS A 1 321 ? 17.983 -1.694 -13.319 1.00 88.94 321 LYS A N 1
ATOM 2512 C CA . LYS A 1 321 ? 17.700 -0.431 -12.611 1.00 88.94 321 LYS A CA 1
ATOM 2513 C C . LYS A 1 321 ? 18.108 0.835 -13.368 1.00 88.94 321 LYS A C 1
ATOM 2515 O O . LYS A 1 321 ? 17.402 1.827 -13.260 1.00 88.94 321 LYS A O 1
ATOM 2520 N N . GLU A 1 322 ? 19.214 0.795 -14.098 1.00 90.12 322 GLU A N 1
ATOM 2521 C CA . GLU A 1 322 ? 19.902 1.958 -14.683 1.00 90.12 322 GLU A CA 1
ATOM 2522 C C . GLU A 1 322 ? 19.726 2.053 -16.206 1.00 90.12 322 GLU A C 1
ATOM 2524 O O . GLU A 1 322 ? 20.385 2.860 -16.848 1.00 90.12 322 GLU A O 1
ATOM 2529 N N . SER A 1 323 ? 18.863 1.229 -16.804 1.00 88.81 323 SER A N 1
ATOM 2530 C CA . SER A 1 323 ? 18.591 1.293 -18.243 1.00 88.81 323 SER A CA 1
ATOM 2531 C C . SER A 1 323 ? 17.993 2.643 -18.652 1.00 88.81 323 SER A C 1
ATOM 2533 O O . SER A 1 323 ? 16.994 3.099 -18.080 1.00 88.81 323 SER A O 1
ATOM 2535 N N . THR A 1 324 ? 18.562 3.226 -19.705 1.00 84.94 324 THR A N 1
ATOM 2536 C CA . THR A 1 324 ? 18.147 4.498 -20.311 1.00 84.94 324 THR A CA 1
ATOM 2537 C C . THR A 1 324 ? 16.971 4.354 -21.268 1.00 84.94 324 THR A C 1
ATOM 2539 O O . THR A 1 324 ? 16.480 5.352 -21.795 1.00 84.94 324 THR A O 1
ATOM 2542 N N . ALA A 1 325 ? 16.422 3.146 -21.437 1.00 79.00 325 ALA A N 1
ATOM 2543 C CA . ALA A 1 325 ? 15.334 2.886 -22.378 1.00 79.00 325 ALA A CA 1
ATOM 2544 C C . ALA A 1 325 ? 14.079 3.759 -22.149 1.00 79.00 325 ALA A C 1
ATOM 2546 O O . ALA A 1 325 ? 13.246 3.931 -23.043 1.00 79.00 325 ALA A O 1
ATOM 2547 N N . HIS A 1 326 ? 13.925 4.343 -20.958 1.00 74.88 326 HIS A N 1
ATOM 2548 C CA . HIS A 1 326 ? 12.854 5.288 -20.642 1.00 74.88 326 HIS A CA 1
ATOM 2549 C C . HIS A 1 326 ? 13.071 6.704 -21.197 1.00 74.88 326 HIS A C 1
ATOM 2551 O O . HIS A 1 326 ? 12.088 7.403 -21.445 1.00 74.88 326 HIS A O 1
ATOM 2557 N N . GLU A 1 327 ? 14.312 7.122 -21.424 1.00 72.69 327 GLU A N 1
ATOM 2558 C CA . GLU A 1 327 ? 14.674 8.534 -21.580 1.00 72.69 327 GLU A CA 1
ATOM 2559 C C . GLU A 1 327 ? 14.540 9.025 -23.024 1.00 72.69 327 GLU A C 1
ATOM 2561 O O . GLU A 1 327 ? 13.911 10.055 -23.260 1.00 72.69 327 GLU A O 1
ATOM 2566 N N . GLU A 1 328 ? 15.033 8.273 -24.014 1.00 83.62 328 GLU A N 1
ATOM 2567 C CA . GLU A 1 328 ? 15.117 8.774 -25.391 1.00 83.62 328 GLU A CA 1
ATOM 2568 C C . GLU A 1 328 ? 14.163 8.048 -26.356 1.00 83.62 328 GLU A C 1
ATOM 2570 O O . GLU A 1 328 ? 14.375 6.903 -26.762 1.00 83.62 328 GLU A O 1
ATOM 2575 N N . ARG A 1 329 ? 13.100 8.743 -26.784 1.00 86.75 329 ARG A N 1
ATOM 2576 C CA . ARG A 1 329 ? 12.113 8.205 -27.739 1.00 86.75 329 ARG A CA 1
ATOM 2577 C C . ARG A 1 329 ? 12.737 7.793 -29.073 1.00 86.75 329 ARG A C 1
ATOM 2579 O O . ARG A 1 329 ? 12.400 6.732 -29.586 1.00 86.75 329 ARG A O 1
ATOM 2586 N N . ALA A 1 330 ? 13.673 8.584 -29.594 1.00 88.50 330 ALA A N 1
ATOM 2587 C CA . ALA A 1 330 ? 14.339 8.295 -30.863 1.00 88.50 330 ALA A CA 1
ATOM 2588 C C . ALA A 1 330 ? 15.124 6.970 -30.830 1.00 88.50 330 ALA A C 1
ATOM 2590 O O . ALA A 1 330 ? 15.182 6.260 -31.832 1.00 88.50 330 ALA A O 1
ATOM 2591 N N . GLN A 1 331 ? 15.707 6.601 -29.682 1.00 92.19 331 GLN A N 1
ATOM 2592 C CA . GLN A 1 331 ? 16.392 5.314 -29.534 1.00 92.19 331 GLN A CA 1
ATOM 2593 C C . GLN A 1 331 ? 15.404 4.147 -29.543 1.00 92.19 331 GLN A C 1
ATOM 2595 O O . GLN A 1 331 ? 15.669 3.126 -30.172 1.00 92.19 331 GLN A O 1
ATOM 2600 N N . ARG A 1 332 ? 14.240 4.309 -28.905 1.00 94.19 332 ARG A N 1
ATOM 2601 C CA . ARG A 1 332 ? 13.188 3.286 -28.921 1.00 94.19 332 ARG A CA 1
ATOM 2602 C C . ARG A 1 332 ? 12.569 3.104 -30.304 1.00 94.19 332 ARG A C 1
ATOM 2604 O O . ARG A 1 332 ? 12.298 1.972 -30.688 1.00 94.19 332 ARG A O 1
ATOM 2611 N N . GLU A 1 333 ? 12.385 4.190 -31.058 1.00 95.12 333 GLU A N 1
ATOM 2612 C CA . GLU A 1 333 ? 11.947 4.134 -32.460 1.00 95.12 333 GLU A CA 1
ATOM 2613 C C . GLU A 1 333 ? 12.942 3.316 -33.296 1.00 95.12 333 GLU A C 1
ATOM 2615 O O . GLU A 1 333 ? 12.542 2.348 -33.937 1.00 95.12 333 GLU A O 1
ATOM 2620 N N . ARG A 1 334 ? 14.251 3.589 -33.181 1.00 95.62 334 ARG A N 1
ATOM 2621 C CA . ARG A 1 334 ? 15.295 2.791 -33.854 1.00 95.62 334 ARG A CA 1
ATOM 2622 C C . ARG A 1 334 ? 15.327 1.332 -33.399 1.00 95.62 334 ARG A C 1
ATOM 2624 O O . ARG A 1 334 ? 15.534 0.441 -34.216 1.00 95.62 334 ARG A O 1
ATOM 2631 N N . ALA A 1 335 ? 15.135 1.069 -32.107 1.00 96.88 335 ALA A N 1
ATOM 2632 C CA . ALA A 1 335 ? 15.086 -0.291 -31.579 1.00 96.88 335 ALA A CA 1
ATOM 2633 C C . ALA A 1 335 ? 13.859 -1.058 -32.100 1.00 96.88 335 ALA A C 1
ATOM 2635 O O . ALA A 1 335 ? 13.968 -2.239 -32.431 1.00 96.88 335 ALA A O 1
ATOM 2636 N N . ARG A 1 336 ? 12.708 -0.387 -32.240 1.00 97.69 336 ARG A N 1
ATOM 2637 C CA . ARG A 1 336 ? 11.509 -0.945 -32.878 1.00 97.69 336 ARG A CA 1
ATOM 2638 C C . ARG A 1 336 ? 11.732 -1.211 -34.362 1.00 97.69 336 ARG A C 1
ATOM 2640 O O . ARG A 1 336 ? 11.395 -2.299 -34.812 1.00 97.69 336 ARG A O 1
ATOM 2647 N N . GLU A 1 337 ? 12.313 -0.267 -35.098 1.00 97.44 337 GLU A N 1
ATOM 2648 C CA . GLU A 1 337 ? 12.667 -0.449 -36.512 1.00 97.44 337 GLU A CA 1
ATOM 2649 C C . GLU A 1 337 ? 13.608 -1.648 -36.690 1.00 97.44 337 GLU A C 1
ATOM 2651 O O . GLU A 1 337 ? 13.368 -2.506 -37.538 1.00 97.44 337 GLU A O 1
ATOM 2656 N N . TYR A 1 338 ? 14.630 -1.763 -35.834 1.00 97.94 338 TYR A N 1
ATOM 2657 C CA . TYR A 1 338 ? 15.524 -2.919 -35.802 1.00 97.94 338 TYR A CA 1
ATOM 2658 C C . TYR A 1 338 ? 14.759 -4.224 -35.551 1.00 97.94 338 TYR A C 1
ATOM 2660 O O . TYR A 1 338 ? 14.958 -5.191 -36.280 1.00 97.94 338 TYR A O 1
ATOM 2668 N N . PHE A 1 339 ? 13.860 -4.252 -34.562 1.00 98.25 339 PHE A N 1
ATOM 2669 C CA . PHE A 1 339 ? 13.045 -5.430 -34.262 1.00 98.25 339 PHE A CA 1
ATOM 2670 C C . PHE A 1 339 ? 12.132 -5.822 -35.430 1.00 98.25 339 PHE A C 1
ATOM 2672 O O . PHE A 1 339 ? 12.078 -6.990 -35.801 1.00 98.25 339 PHE A O 1
ATOM 2679 N N . GLN A 1 340 ? 11.436 -4.856 -36.031 1.00 97.62 340 GLN A N 1
ATOM 2680 C CA . GLN A 1 340 ? 10.528 -5.079 -37.161 1.00 97.62 340 GLN A CA 1
ATOM 2681 C C . GLN A 1 340 ? 11.269 -5.541 -38.424 1.00 97.62 340 GLN A C 1
ATOM 2683 O O . GLN A 1 340 ? 10.686 -6.261 -39.232 1.00 97.62 340 GLN A O 1
ATOM 2688 N N . ALA A 1 341 ? 12.543 -5.169 -38.580 1.00 97.88 341 ALA A N 1
ATOM 2689 C CA . ALA A 1 341 ? 13.397 -5.637 -39.667 1.00 97.88 341 ALA A CA 1
ATOM 2690 C C . ALA A 1 341 ? 13.865 -7.097 -39.500 1.00 97.88 341 ALA A C 1
ATOM 2692 O O . ALA A 1 341 ? 14.328 -7.701 -40.471 1.00 97.88 341 ALA A O 1
ATOM 2693 N N . LEU A 1 342 ? 13.754 -7.685 -38.300 1.00 97.88 342 LEU A N 1
ATOM 2694 C CA . LEU A 1 342 ? 14.063 -9.100 -38.084 1.00 97.88 342 LEU A CA 1
ATOM 2695 C C . LEU A 1 342 ? 12.966 -9.998 -38.690 1.00 97.88 342 LEU A C 1
ATOM 2697 O O . LEU A 1 342 ? 11.785 -9.640 -38.647 1.00 97.88 342 LEU A O 1
ATOM 2701 N N . PRO A 1 343 ? 13.308 -11.195 -39.207 1.00 98.31 343 PRO A N 1
ATOM 2702 C CA . PRO A 1 343 ? 12.322 -12.133 -39.744 1.00 98.31 343 PRO A CA 1
ATOM 2703 C C . PRO A 1 343 ? 11.212 -12.458 -38.730 1.00 98.31 343 PRO A C 1
ATOM 2705 O O . PRO A 1 343 ? 11.484 -12.955 -37.639 1.00 98.31 343 PRO A O 1
ATOM 2708 N N . GLY A 1 344 ? 9.958 -12.163 -39.089 1.00 97.62 344 GLY A N 1
ATOM 2709 C CA . GLY A 1 344 ? 8.781 -12.362 -38.232 1.00 97.62 344 GLY A CA 1
ATOM 2710 C C . GLY A 1 344 ? 8.613 -11.338 -37.101 1.00 97.62 344 GLY A C 1
ATOM 2711 O O . GLY A 1 344 ? 7.665 -11.447 -36.327 1.00 97.62 344 GLY A O 1
ATOM 2712 N N . GLY A 1 345 ? 9.501 -10.343 -36.983 1.00 97.88 345 GLY A N 1
ATOM 2713 C CA . GLY A 1 345 ? 9.428 -9.323 -35.933 1.00 97.88 345 GLY A CA 1
ATOM 2714 C C . GLY A 1 345 ? 8.189 -8.439 -36.068 1.00 97.88 345 GLY A C 1
ATOM 2715 O O . GLY A 1 345 ? 7.506 -8.166 -35.081 1.00 97.88 345 GLY A O 1
ATOM 2716 N N . LEU A 1 346 ? 7.835 -8.055 -37.298 1.00 97.81 346 LEU A N 1
ATOM 2717 C CA . LEU A 1 346 ? 6.610 -7.299 -37.564 1.00 97.81 346 LEU A CA 1
ATOM 2718 C C . LEU A 1 346 ? 5.353 -8.077 -37.138 1.00 97.81 346 LEU A C 1
ATOM 2720 O O . LEU A 1 346 ? 4.533 -7.540 -36.394 1.00 97.81 346 LEU A O 1
ATOM 2724 N N . ASP A 1 347 ? 5.245 -9.345 -37.541 1.00 98.12 347 ASP A N 1
ATOM 2725 C CA . ASP A 1 347 ? 4.109 -10.210 -37.199 1.00 98.12 347 ASP A CA 1
ATOM 2726 C C . ASP A 1 347 ? 4.018 -10.436 -35.685 1.00 98.12 347 ASP A C 1
ATOM 2728 O O . ASP A 1 347 ? 2.934 -10.393 -35.107 1.00 98.12 347 ASP A O 1
ATOM 2732 N N . PHE A 1 348 ? 5.162 -10.624 -35.018 1.00 98.06 348 PHE A N 1
ATOM 2733 C CA . PHE A 1 348 ? 5.225 -10.784 -33.567 1.00 98.06 348 PHE A CA 1
ATOM 2734 C C . PHE A 1 348 ? 4.715 -9.531 -32.842 1.00 98.06 348 PHE A C 1
ATOM 2736 O O . PHE A 1 348 ? 3.872 -9.633 -31.950 1.00 98.06 348 PHE A O 1
ATOM 2743 N N . ALA A 1 349 ? 5.183 -8.344 -33.238 1.00 97.69 349 ALA A N 1
ATOM 2744 C CA . ALA A 1 349 ? 4.732 -7.086 -32.648 1.00 97.69 349 ALA A CA 1
ATOM 2745 C C . ALA A 1 349 ? 3.226 -6.865 -32.868 1.00 97.69 349 ALA A C 1
ATOM 2747 O O . ALA A 1 349 ? 2.508 -6.576 -31.915 1.00 97.69 349 ALA A O 1
ATOM 2748 N N . GLN A 1 350 ? 2.728 -7.071 -34.092 1.00 97.12 350 GLN A N 1
ATOM 2749 C CA . GLN A 1 350 ? 1.306 -6.903 -34.419 1.00 97.12 350 GLN A CA 1
ATOM 2750 C C . GLN A 1 350 ? 0.397 -7.909 -33.706 1.00 97.12 350 GLN A C 1
ATOM 2752 O O . GLN A 1 350 ? -0.741 -7.577 -33.380 1.00 97.12 350 GLN A O 1
ATOM 2757 N N . LYS A 1 351 ? 0.884 -9.131 -33.466 1.00 97.69 351 LYS A N 1
ATOM 2758 C CA . LYS A 1 351 ? 0.117 -10.191 -32.806 1.00 97.69 351 LYS A CA 1
ATOM 2759 C C . LYS A 1 351 ? -0.022 -9.979 -31.300 1.00 97.69 351 LYS A C 1
ATOM 2761 O O . LYS A 1 351 ? -1.066 -10.316 -30.744 1.00 97.69 351 LYS A O 1
ATOM 2766 N N . TYR A 1 352 ? 1.028 -9.496 -30.635 1.00 97.94 352 TYR A N 1
ATOM 2767 C CA . TYR A 1 352 ? 1.092 -9.500 -29.169 1.00 97.94 352 TYR A CA 1
ATOM 2768 C C . TYR A 1 352 ? 0.972 -8.125 -28.516 1.00 97.94 352 TYR A C 1
ATOM 2770 O O . TYR A 1 352 ? 0.550 -8.065 -27.361 1.00 97.94 352 TYR A O 1
ATOM 2778 N N . GLU A 1 353 ? 1.328 -7.039 -29.203 1.00 97.44 353 GLU A N 1
ATOM 2779 C CA . GLU A 1 353 ? 1.075 -5.680 -28.715 1.00 97.44 353 GLU A CA 1
ATOM 2780 C C . GLU A 1 353 ? -0.363 -5.248 -29.019 1.00 97.44 353 GLU A C 1
ATOM 2782 O O . GLU A 1 353 ? -1.006 -5.768 -29.932 1.00 97.44 353 GLU A O 1
ATOM 2787 N N . ARG A 1 354 ? -0.876 -4.246 -28.296 1.00 96.19 354 ARG A N 1
ATOM 2788 C CA . ARG A 1 354 ? -2.136 -3.622 -28.711 1.00 96.19 354 ARG A CA 1
ATOM 2789 C C . ARG A 1 354 ? -1.964 -2.920 -30.056 1.00 96.19 354 ARG A C 1
ATOM 2791 O O . ARG A 1 354 ? -0.901 -2.372 -30.366 1.00 96.19 354 ARG A O 1
ATOM 2798 N N . GLN A 1 355 ? -3.058 -2.834 -30.801 1.00 96.00 355 GLN A N 1
ATOM 2799 C CA . GLN A 1 355 ? -3.094 -2.065 -32.036 1.00 96.00 355 GLN A CA 1
ATOM 2800 C C . GLN A 1 355 ? -2.799 -0.580 -31.771 1.00 96.00 355 GLN A C 1
ATOM 2802 O O . GLN A 1 355 ? -3.195 0.002 -30.752 1.00 96.00 355 GLN A O 1
ATOM 2807 N N . ARG A 1 356 ? -2.069 0.031 -32.707 1.00 95.12 356 ARG A N 1
ATOM 2808 C CA . ARG A 1 356 ? -1.790 1.468 -32.708 1.00 95.12 356 ARG A CA 1
ATOM 2809 C C . ARG A 1 356 ? -3.095 2.227 -32.943 1.00 95.12 356 ARG A C 1
ATOM 2811 O O . ARG A 1 356 ? -3.812 1.916 -33.892 1.00 95.12 356 ARG A O 1
ATOM 2818 N N . LYS A 1 357 ? -3.385 3.227 -32.110 1.00 93.12 357 LYS A N 1
ATOM 2819 C CA . LYS A 1 357 ? -4.549 4.101 -32.313 1.00 93.12 357 LYS A CA 1
ATOM 2820 C C . LYS A 1 357 ? -4.290 5.087 -33.450 1.00 93.12 357 LYS A C 1
ATOM 2822 O O . LYS A 1 357 ? -3.145 5.435 -33.733 1.00 93.12 357 LYS A O 1
ATOM 2827 N N . GLU A 1 358 ? -5.351 5.558 -34.094 1.00 93.38 358 GLU A N 1
ATOM 2828 C CA . GLU A 1 358 ? -5.236 6.624 -35.089 1.00 93.38 358 GLU A CA 1
ATOM 2829 C C . GLU A 1 358 ? -4.615 7.882 -34.454 1.00 93.38 358 GLU A C 1
ATOM 2831 O O . GLU A 1 358 ? -4.989 8.287 -33.354 1.00 93.38 358 GLU A O 1
ATOM 2836 N N . GLY A 1 359 ? -3.599 8.452 -35.108 1.00 89.25 359 GLY A N 1
ATOM 2837 C CA . GLY A 1 359 ? -2.836 9.596 -34.592 1.00 89.25 359 GLY A CA 1
ATOM 2838 C C . GLY A 1 359 ? -1.795 9.269 -33.511 1.00 89.25 359 GLY A C 1
ATOM 2839 O O . GLY A 1 359 ? -1.021 10.148 -33.134 1.00 89.25 359 GLY A O 1
ATOM 2840 N N . GLU A 1 360 ? -1.718 8.026 -33.026 1.00 89.62 360 GLU A N 1
ATOM 2841 C CA . GLU A 1 360 ? -0.660 7.610 -32.103 1.00 89.62 360 GLU A CA 1
ATOM 2842 C C . GLU A 1 360 ? 0.674 7.440 -32.857 1.00 89.62 360 GLU A C 1
ATOM 2844 O O . GLU A 1 360 ? 0.692 6.852 -33.944 1.00 89.62 360 GLU A O 1
ATOM 2849 N N . PRO A 1 361 ? 1.809 7.914 -32.308 1.00 89.62 361 PRO A N 1
ATOM 2850 C CA . PRO A 1 361 ? 3.112 7.692 -32.926 1.00 89.62 361 PRO A CA 1
ATOM 2851 C C . PRO A 1 361 ? 3.482 6.204 -33.039 1.00 89.62 361 PRO A C 1
ATOM 2853 O O . PRO A 1 361 ? 2.934 5.332 -32.356 1.00 89.62 361 PRO A O 1
ATOM 2856 N N . GLU A 1 362 ? 4.447 5.904 -33.915 1.00 91.56 362 GLU A N 1
ATOM 2857 C CA . GLU A 1 362 ? 4.932 4.533 -34.121 1.00 91.56 362 GLU A CA 1
ATOM 2858 C C . GLU A 1 362 ? 5.485 3.929 -32.828 1.00 91.56 362 GLU A C 1
ATOM 2860 O O . GLU A 1 362 ? 5.089 2.823 -32.474 1.00 91.56 362 GLU A O 1
ATOM 2865 N N . GLU A 1 363 ? 6.300 4.671 -32.079 1.00 92.12 363 GLU A N 1
ATOM 2866 C CA . GLU A 1 363 ? 6.682 4.316 -30.713 1.00 92.12 363 GLU A CA 1
ATOM 2867 C C . GLU A 1 363 ? 5.971 5.239 -29.722 1.00 92.12 363 GLU A C 1
ATOM 2869 O O . GLU A 1 363 ? 5.944 6.458 -29.934 1.00 92.12 363 GLU A O 1
ATOM 2874 N N . PRO A 1 364 ? 5.415 4.700 -28.625 1.00 85.94 364 PRO A N 1
ATOM 2875 C CA . PRO A 1 364 ? 4.737 5.537 -27.669 1.00 85.94 364 PRO A CA 1
ATOM 2876 C C . PRO A 1 364 ? 5.659 6.546 -26.998 1.00 85.94 364 PRO A C 1
ATOM 2878 O O . PRO A 1 364 ? 6.833 6.283 -26.702 1.00 85.94 364 PRO A O 1
ATOM 2881 N N . ASP A 1 365 ? 5.088 7.708 -26.702 1.00 76.81 365 ASP A N 1
ATOM 2882 C CA . ASP A 1 365 ? 5.795 8.697 -25.918 1.00 76.81 365 ASP A CA 1
ATOM 2883 C C . ASP A 1 365 ? 5.741 8.320 -24.437 1.00 76.81 365 ASP A C 1
ATOM 2885 O O . ASP A 1 365 ? 4.724 8.485 -23.764 1.00 76.81 365 ASP A O 1
ATOM 2889 N N . PHE A 1 366 ? 6.846 7.757 -23.949 1.00 68.50 366 PHE A N 1
ATOM 2890 C CA . PHE A 1 366 ? 7.060 7.507 -22.528 1.00 68.50 366 PHE A CA 1
ATOM 2891 C C . PHE A 1 366 ? 7.664 8.725 -21.821 1.00 68.50 366 PHE A C 1
ATOM 2893 O O . PHE A 1 366 ? 7.875 8.658 -20.606 1.00 68.50 366 PHE A O 1
ATOM 2900 N N . ALA A 1 367 ? 7.972 9.813 -22.550 1.00 61.00 367 ALA A N 1
ATOM 2901 C CA . ALA A 1 367 ? 8.454 11.034 -21.928 1.00 61.00 367 ALA A CA 1
ATOM 2902 C C . ALA A 1 367 ? 7.362 11.547 -20.994 1.00 61.00 367 ALA A C 1
ATOM 2904 O O . ALA A 1 367 ? 6.252 11.893 -21.403 1.00 61.00 367 ALA A O 1
ATOM 2905 N N . ARG A 1 368 ? 7.674 11.542 -19.701 1.00 61.62 368 ARG A N 1
ATOM 2906 C CA . ARG A 1 368 ? 6.778 12.096 -18.699 1.00 61.62 368 ARG A CA 1
ATOM 2907 C C . ARG A 1 368 ? 6.842 13.614 -18.836 1.00 61.62 368 ARG A C 1
ATOM 2909 O O . ARG A 1 368 ? 7.945 14.155 -18.729 1.00 61.62 368 ARG A O 1
ATOM 2916 N N . PRO A 1 369 ? 5.712 14.303 -19.059 1.00 63.44 369 PRO A N 1
ATOM 2917 C CA . PRO A 1 369 ? 5.700 15.748 -18.950 1.00 63.44 369 PRO A CA 1
ATOM 2918 C C . PRO A 1 369 ? 6.247 16.146 -17.574 1.00 63.44 369 PRO A C 1
ATOM 2920 O O . PRO A 1 369 ? 5.948 15.512 -16.558 1.00 63.44 369 PRO A O 1
ATOM 2923 N N . ILE A 1 370 ? 7.127 17.147 -17.561 1.00 68.31 370 ILE A N 1
ATOM 2924 C CA . ILE A 1 370 ? 7.706 17.685 -16.333 1.00 68.31 370 ILE A CA 1
ATOM 2925 C C . ILE A 1 370 ? 6.798 18.822 -15.902 1.00 68.31 370 ILE A C 1
ATOM 2927 O O . ILE A 1 370 ? 6.738 19.856 -16.562 1.00 68.31 370 ILE A O 1
ATOM 2931 N N . TYR A 1 371 ? 6.099 18.625 -14.794 1.00 72.88 371 TYR A N 1
ATOM 2932 C CA . TYR A 1 371 ? 5.265 19.665 -14.219 1.00 72.88 371 TYR A CA 1
ATOM 2933 C C . TYR A 1 371 ? 6.092 20.448 -13.213 1.00 72.88 371 TYR A C 1
ATOM 2935 O O . TYR A 1 371 ? 6.865 19.870 -12.445 1.00 72.88 371 TYR A O 1
ATOM 2943 N N . ILE A 1 372 ? 5.965 21.770 -13.247 1.00 74.06 372 ILE A N 1
ATOM 2944 C CA . ILE A 1 372 ? 6.711 22.667 -12.371 1.00 74.06 372 ILE A CA 1
ATOM 2945 C C . ILE A 1 372 ? 5.702 23.539 -11.635 1.00 74.06 372 ILE A C 1
ATOM 2947 O O . ILE A 1 372 ? 4.989 24.326 -12.253 1.00 74.06 372 ILE A O 1
ATOM 2951 N N . GLY A 1 373 ? 5.637 23.384 -10.315 1.00 70.94 373 GLY A N 1
ATOM 2952 C CA . GLY A 1 373 ? 4.874 24.262 -9.439 1.00 70.94 373 GLY A CA 1
ATOM 2953 C C . GLY A 1 373 ? 5.664 25.537 -9.156 1.00 70.94 373 GLY A C 1
ATOM 2954 O O . GLY A 1 373 ? 6.829 25.470 -8.754 1.00 70.94 373 GLY A O 1
ATOM 2955 N N . TYR A 1 374 ? 5.028 26.689 -9.356 1.00 71.31 374 TYR A N 1
ATOM 2956 C CA . TYR A 1 374 ? 5.583 27.997 -9.017 1.00 71.31 374 TYR A CA 1
ATOM 2957 C C . TYR A 1 374 ? 5.018 28.456 -7.673 1.00 71.31 374 TYR A C 1
ATOM 2959 O O . TYR A 1 374 ? 3.811 28.652 -7.546 1.00 71.31 374 TYR A O 1
ATOM 2967 N N . LEU A 1 375 ? 5.885 28.668 -6.682 1.00 62.19 375 LEU A N 1
ATOM 2968 C CA . LEU A 1 375 ? 5.497 29.323 -5.432 1.00 62.19 375 LEU A CA 1
ATOM 2969 C C . LEU A 1 375 ? 5.878 30.803 -5.496 1.00 62.19 375 LEU A C 1
ATOM 2971 O O . LEU A 1 375 ? 7.058 31.146 -5.630 1.00 62.19 375 LEU A O 1
ATOM 2975 N N . SER A 1 376 ? 4.884 31.689 -5.404 1.00 61.22 376 SER A N 1
ATOM 2976 C CA . SER A 1 376 ? 5.140 33.129 -5.331 1.00 61.22 376 SER A CA 1
ATOM 2977 C C . SER A 1 376 ? 5.789 33.491 -3.997 1.00 61.22 376 SER A C 1
ATOM 2979 O O . SER A 1 376 ? 5.230 33.202 -2.941 1.00 61.22 376 SER A O 1
ATOM 2981 N N . LYS A 1 377 ? 6.914 34.215 -4.036 1.00 55.53 377 LYS A N 1
ATOM 2982 C CA . LYS A 1 377 ? 7.581 34.736 -2.829 1.00 55.53 377 LYS A CA 1
ATOM 2983 C C . LYS A 1 377 ? 6.730 35.739 -2.041 1.00 55.53 377 LYS A C 1
ATOM 2985 O O . LYS A 1 377 ? 7.017 35.968 -0.873 1.00 55.53 377 LYS A O 1
ATOM 2990 N N . SER A 1 378 ? 5.719 36.350 -2.667 1.00 49.84 378 SER A N 1
ATOM 2991 C CA . SER A 1 378 ? 4.802 37.275 -1.984 1.00 49.84 378 SER A CA 1
ATOM 2992 C C . SER A 1 378 ? 3.764 36.567 -1.113 1.00 49.84 378 SER A C 1
ATOM 2994 O O . SER A 1 378 ? 3.204 37.197 -0.225 1.00 49.84 378 SER A O 1
ATOM 2996 N N . MET A 1 379 ? 3.508 35.279 -1.368 1.00 47.03 379 MET A N 1
ATOM 2997 C CA . MET A 1 379 ? 2.524 34.477 -0.631 1.00 47.03 379 MET A CA 1
ATOM 2998 C C . MET A 1 379 ? 3.165 33.364 0.200 1.00 47.03 379 MET A C 1
ATOM 3000 O O . MET A 1 379 ? 2.600 32.974 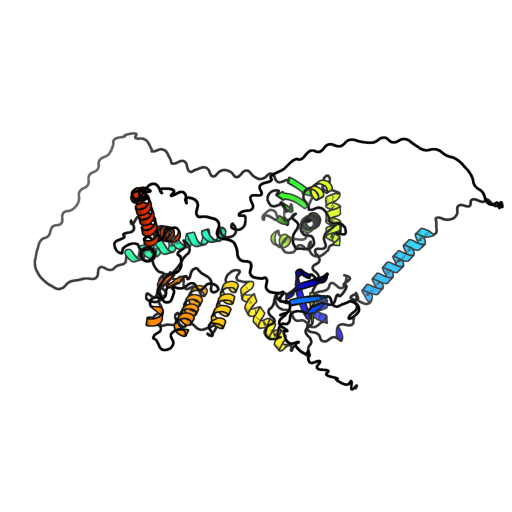1.213 1.00 47.03 379 MET A O 1
ATOM 3004 N N . PHE A 1 380 ? 4.341 32.876 -0.200 1.00 55.44 380 PHE A N 1
ATOM 3005 C CA . PHE A 1 380 ? 5.019 31.758 0.448 1.00 55.44 380 PHE A CA 1
ATOM 3006 C C . PHE A 1 380 ? 6.463 32.128 0.767 1.00 55.44 380 PHE A C 1
ATOM 3008 O O . PHE A 1 380 ? 7.251 32.488 -0.116 1.00 55.44 380 PHE A O 1
ATOM 3015 N N . THR A 1 381 ? 6.836 32.017 2.037 1.00 60.44 381 THR A N 1
ATOM 3016 C CA . THR A 1 381 ? 8.213 32.211 2.480 1.00 60.44 381 THR A CA 1
ATOM 3017 C C . THR A 1 381 ? 9.042 30.944 2.263 1.00 60.44 381 THR A C 1
ATOM 3019 O O . THR A 1 381 ? 8.535 29.832 2.106 1.00 60.44 381 THR A O 1
ATOM 3022 N N . VAL A 1 382 ? 10.370 31.090 2.299 1.00 51.69 382 VAL A N 1
ATOM 3023 C CA . VAL A 1 382 ? 11.293 29.939 2.306 1.00 51.69 382 VAL A CA 1
ATOM 3024 C C . VAL A 1 382 ? 11.042 29.034 3.519 1.00 51.69 382 VAL A C 1
ATOM 3026 O O . VAL A 1 382 ? 11.273 27.830 3.435 1.00 51.69 382 VAL A O 1
ATOM 3029 N N . ASN A 1 383 ? 10.552 29.592 4.630 1.00 53.25 383 ASN A N 1
ATOM 3030 C CA . ASN A 1 383 ? 10.218 28.822 5.822 1.00 53.25 383 ASN A CA 1
ATOM 3031 C C . ASN A 1 383 ? 8.927 28.020 5.645 1.00 53.25 383 ASN A C 1
ATOM 3033 O O . ASN A 1 383 ? 8.898 26.892 6.114 1.00 53.25 383 ASN A O 1
ATOM 3037 N N . ASP A 1 384 ? 7.935 28.519 4.905 1.00 54.78 384 ASP A N 1
ATOM 3038 C CA . ASP A 1 384 ? 6.705 27.766 4.600 1.00 54.78 384 ASP A CA 1
ATOM 3039 C C . ASP A 1 384 ? 7.017 26.574 3.691 1.00 54.78 384 ASP A C 1
ATOM 3041 O O . ASP A 1 384 ? 6.638 25.439 3.969 1.00 54.78 384 ASP A O 1
ATOM 3045 N N . ALA A 1 385 ? 7.845 26.805 2.669 1.00 53.75 385 ALA A N 1
ATOM 3046 C CA . ALA A 1 385 ? 8.333 25.748 1.791 1.00 53.75 385 ALA A CA 1
ATOM 3047 C C . ALA A 1 385 ? 9.202 24.710 2.537 1.00 53.75 385 ALA A C 1
ATOM 3049 O O . ALA A 1 385 ? 9.169 23.523 2.213 1.00 53.75 385 ALA A O 1
ATOM 3050 N N . ARG A 1 386 ? 9.967 25.132 3.557 1.00 52.41 386 ARG A N 1
ATOM 3051 C CA . ARG A 1 386 ? 10.740 24.234 4.437 1.00 52.41 386 ARG A CA 1
ATOM 3052 C C . ARG A 1 386 ? 9.873 23.515 5.467 1.00 52.41 386 ARG A C 1
ATOM 3054 O O . ARG A 1 386 ? 10.154 22.360 5.751 1.00 52.41 386 ARG A O 1
ATOM 3061 N N . ALA A 1 387 ? 8.843 24.157 6.011 1.00 54.44 387 ALA A N 1
ATOM 3062 C CA . ALA A 1 387 ? 7.885 23.538 6.922 1.00 54.44 387 ALA A CA 1
ATOM 3063 C C . ALA A 1 387 ? 7.099 22.438 6.197 1.00 54.44 387 ALA A C 1
ATOM 3065 O O . ALA A 1 387 ? 6.956 21.342 6.733 1.00 54.44 387 ALA A O 1
ATOM 3066 N N . TRP A 1 388 ? 6.716 22.680 4.939 1.00 57.00 388 TRP A N 1
ATOM 3067 C CA . TRP A 1 388 ? 6.200 21.647 4.039 1.00 57.00 388 TRP A CA 1
ATOM 3068 C C . TRP A 1 388 ? 7.223 20.536 3.801 1.00 57.00 388 TRP A C 1
ATOM 3070 O O . TRP A 1 388 ? 6.892 19.367 3.967 1.00 57.00 388 TRP A O 1
ATOM 3080 N N . ALA A 1 389 ? 8.480 20.881 3.497 1.00 47.56 389 ALA A N 1
ATOM 3081 C CA . ALA A 1 389 ? 9.543 19.892 3.310 1.00 47.56 389 ALA A CA 1
ATOM 3082 C C . ALA A 1 389 ? 9.781 19.027 4.557 1.00 47.56 389 ALA A C 1
ATOM 3084 O O . ALA A 1 389 ? 10.084 17.850 4.423 1.00 47.56 389 ALA A O 1
ATOM 3085 N N . MET A 1 390 ? 9.669 19.590 5.763 1.00 47.47 390 MET A N 1
ATOM 3086 C CA . MET A 1 390 ? 9.881 18.864 7.018 1.00 47.47 390 MET A CA 1
ATOM 3087 C C . MET A 1 390 ? 8.679 17.998 7.398 1.00 47.47 390 MET A C 1
ATOM 3089 O O . MET A 1 390 ? 8.876 16.857 7.810 1.00 47.47 390 MET A O 1
ATOM 3093 N N . ALA A 1 391 ? 7.449 18.490 7.224 1.00 51.31 391 ALA A N 1
ATOM 3094 C CA . ALA A 1 391 ? 6.244 17.678 7.403 1.00 51.31 391 ALA A CA 1
ATOM 3095 C C . ALA A 1 391 ? 6.244 16.465 6.451 1.00 51.31 391 ALA A C 1
ATOM 3097 O O . ALA A 1 391 ? 5.882 15.363 6.856 1.00 51.31 391 ALA A O 1
ATOM 3098 N N . ASP A 1 392 ? 6.747 16.654 5.228 1.00 45.53 392 ASP A N 1
ATOM 3099 C CA . ASP A 1 392 ? 6.857 15.616 4.201 1.00 45.53 392 ASP A CA 1
ATOM 3100 C C . ASP A 1 392 ? 8.074 14.692 4.409 1.00 45.53 392 ASP A C 1
ATOM 3102 O O . ASP A 1 392 ? 7.937 13.481 4.361 1.00 45.53 392 ASP A O 1
ATOM 3106 N N . GLN A 1 393 ? 9.254 15.198 4.794 1.00 42.16 393 GLN A N 1
ATOM 3107 C CA . GLN A 1 393 ? 10.404 14.350 5.169 1.00 42.16 393 GLN A CA 1
ATOM 3108 C C . GLN A 1 393 ? 10.100 13.459 6.381 1.00 42.16 393 GLN A C 1
ATOM 3110 O O . GLN A 1 393 ? 10.592 12.330 6.461 1.00 42.16 393 GLN A O 1
ATOM 3115 N N . THR A 1 394 ? 9.260 13.935 7.304 1.00 47.88 394 THR A N 1
ATOM 3116 C CA . THR A 1 394 ? 8.742 13.117 8.410 1.00 47.88 394 THR A CA 1
ATOM 3117 C C . THR A 1 394 ? 7.743 12.073 7.896 1.00 47.88 394 THR A C 1
ATOM 3119 O O . THR A 1 394 ? 7.746 10.950 8.380 1.00 47.88 394 THR A O 1
ATOM 3122 N N . ALA A 1 395 ? 6.960 12.386 6.858 1.00 46.62 395 ALA A N 1
ATOM 3123 C CA . ALA A 1 395 ? 6.065 11.434 6.198 1.00 46.62 395 ALA A CA 1
ATOM 3124 C C . ALA A 1 395 ? 6.793 10.421 5.284 1.00 46.62 395 ALA A C 1
ATOM 3126 O O . ALA A 1 395 ? 6.277 9.321 5.065 1.00 46.62 395 ALA A O 1
ATOM 3127 N N . THR A 1 396 ? 7.988 10.747 4.773 1.00 42.00 396 THR A N 1
ATOM 3128 C CA . THR A 1 396 ? 8.649 9.964 3.711 1.00 42.00 396 THR A CA 1
ATOM 3129 C C . THR A 1 396 ? 9.936 9.259 4.115 1.00 42.00 396 THR A C 1
ATOM 3131 O O . THR A 1 396 ? 10.184 8.155 3.629 1.00 42.00 396 THR A O 1
ATOM 3134 N N . SER A 1 397 ? 10.672 9.749 5.119 1.00 43.03 397 SER A N 1
ATOM 3135 C CA . SER A 1 397 ? 11.623 8.875 5.832 1.00 43.03 397 SER A CA 1
ATOM 3136 C C . SER A 1 397 ? 10.918 7.649 6.441 1.00 43.03 397 SER A C 1
ATOM 3138 O O . SER A 1 397 ? 11.530 6.595 6.601 1.00 43.03 397 SER A O 1
ATOM 3140 N N . GLU A 1 398 ? 9.600 7.738 6.659 1.00 44.00 398 GLU A N 1
ATOM 3141 C CA . GLU A 1 398 ? 8.733 6.614 7.013 1.00 44.00 398 GLU A CA 1
ATOM 3142 C C . GLU A 1 398 ? 8.262 5.781 5.798 1.00 44.00 398 GLU A C 1
ATOM 3144 O O . GLU A 1 398 ? 8.065 4.570 5.936 1.00 44.00 398 GLU A O 1
ATOM 3149 N N . ARG A 1 399 ? 8.116 6.366 4.595 1.00 45.09 399 ARG A N 1
ATOM 3150 C CA . ARG A 1 399 ? 7.677 5.650 3.372 1.00 45.09 399 ARG A CA 1
ATOM 3151 C C . ARG A 1 399 ? 8.789 4.845 2.698 1.00 45.09 399 ARG A C 1
ATOM 3153 O O . ARG A 1 399 ? 8.506 3.737 2.245 1.00 45.09 399 ARG A O 1
ATOM 3160 N N . ASP A 1 400 ? 10.026 5.338 2.672 1.00 43.34 400 ASP A N 1
ATOM 3161 C CA . ASP A 1 400 ? 11.151 4.619 2.046 1.00 43.34 400 ASP A CA 1
ATOM 3162 C C . ASP A 1 400 ? 11.666 3.443 2.902 1.00 43.34 400 ASP A C 1
ATOM 3164 O O . ASP A 1 400 ? 12.359 2.559 2.394 1.00 43.34 400 ASP A O 1
ATOM 3168 N N . ALA A 1 401 ? 11.258 3.376 4.176 1.00 47.91 401 ALA A N 1
ATOM 3169 C CA . ALA A 1 401 ? 11.520 2.250 5.072 1.00 47.91 401 ALA A CA 1
ATOM 3170 C C . ALA A 1 401 ? 10.319 1.298 5.292 1.00 47.91 401 ALA A C 1
ATOM 3172 O O . ALA A 1 401 ? 10.529 0.197 5.796 1.00 47.91 401 ALA A O 1
ATOM 3173 N N . GLY A 1 402 ? 9.071 1.637 4.930 1.00 52.50 402 GLY A N 1
ATOM 3174 C CA . GLY A 1 402 ? 7.927 0.882 5.467 1.00 52.50 402 GLY A CA 1
ATOM 3175 C C . GLY A 1 402 ? 6.615 0.960 4.690 1.00 52.50 402 GLY A C 1
ATOM 3176 O O . GLY A 1 402 ? 5.766 1.806 4.963 1.00 52.50 402 GLY A O 1
ATOM 3177 N N . GLY A 1 403 ? 6.357 -0.045 3.841 1.00 69.19 403 GLY A N 1
ATOM 3178 C CA . GLY A 1 403 ? 5.083 -0.233 3.123 1.00 69.19 403 GLY A CA 1
ATOM 3179 C C . GLY A 1 403 ? 3.848 -0.487 4.008 1.00 69.19 403 GLY A C 1
ATOM 3180 O O . GLY A 1 403 ? 2.718 -0.403 3.533 1.00 69.19 403 GLY A O 1
ATOM 3181 N N . HIS A 1 404 ? 4.035 -0.746 5.302 1.00 78.62 404 HIS A N 1
ATOM 3182 C CA . HIS A 1 404 ? 2.948 -0.901 6.274 1.00 78.62 404 HIS A CA 1
ATOM 3183 C C . HIS A 1 404 ? 3.094 0.044 7.477 1.00 78.62 404 HIS A C 1
ATOM 3185 O O . HIS A 1 404 ? 2.090 0.483 8.038 1.00 78.62 404 HIS A O 1
ATOM 3191 N N . GLU A 1 405 ? 4.329 0.399 7.850 1.00 83.75 405 GLU A N 1
ATOM 3192 C CA . GLU A 1 405 ? 4.611 1.189 9.049 1.00 83.75 405 GLU A CA 1
ATOM 3193 C C . GLU A 1 405 ? 4.131 2.639 8.935 1.00 83.75 405 GLU A C 1
ATOM 3195 O O . GLU A 1 405 ? 3.315 3.079 9.744 1.00 83.75 405 GLU A O 1
ATOM 3200 N N . ALA A 1 406 ? 4.527 3.343 7.869 1.00 84.06 406 ALA A N 1
ATOM 3201 C CA . ALA A 1 406 ? 4.067 4.709 7.608 1.00 84.06 406 ALA A CA 1
ATOM 3202 C C . ALA A 1 406 ? 2.539 4.796 7.528 1.00 84.06 406 ALA A C 1
ATOM 3204 O O . ALA A 1 406 ? 1.912 5.735 8.018 1.00 84.06 406 ALA A O 1
ATOM 3205 N N . LYS A 1 407 ? 1.911 3.777 6.926 1.00 87.94 407 LYS A N 1
ATOM 3206 C CA . LYS A 1 407 ? 0.462 3.751 6.736 1.00 87.94 407 LYS A CA 1
ATOM 3207 C C . LYS A 1 407 ? -0.277 3.712 8.071 1.00 87.94 407 LYS A C 1
ATOM 3209 O O . LYS A 1 407 ? -1.240 4.460 8.235 1.00 87.94 407 LYS A O 1
ATOM 3214 N N . TRP A 1 408 ? 0.132 2.861 9.018 1.00 94.06 408 TRP A N 1
ATOM 3215 C CA . TRP A 1 408 ? -0.569 2.800 10.303 1.00 94.06 408 TRP A CA 1
ATOM 3216 C C . TRP A 1 408 ? -0.266 4.015 11.177 1.00 94.06 408 TRP A C 1
ATOM 3218 O O . TRP A 1 408 ? -1.182 4.442 11.873 1.00 94.06 408 TRP A O 1
ATOM 3228 N N . LYS A 1 409 ? 0.945 4.588 11.110 1.00 94.94 409 LYS A N 1
ATOM 3229 C CA . LYS A 1 409 ? 1.317 5.808 11.848 1.00 94.94 409 LYS A CA 1
ATOM 3230 C C . LYS A 1 409 ? 0.510 7.022 11.401 1.00 94.94 409 LYS A C 1
ATOM 3232 O O . LYS A 1 409 ? -0.031 7.736 12.239 1.00 94.94 409 LYS A O 1
ATOM 3237 N N . LEU A 1 410 ? 0.328 7.202 10.091 1.00 92.00 410 LEU A N 1
ATOM 3238 C CA . LEU A 1 410 ? -0.556 8.241 9.559 1.00 92.00 410 LEU A CA 1
ATOM 3239 C C . LEU A 1 410 ? -1.992 8.065 10.077 1.00 92.00 410 LEU A C 1
ATOM 3241 O O . LEU A 1 410 ? -2.614 9.021 10.532 1.00 92.00 410 LEU A O 1
ATOM 3245 N N . LYS A 1 411 ? -2.512 6.829 10.067 1.00 95.56 411 LYS A N 1
ATOM 3246 C CA . LYS A 1 411 ? -3.857 6.533 10.588 1.00 95.56 411 LYS A CA 1
ATOM 3247 C C . LYS A 1 411 ? -3.975 6.684 12.104 1.00 95.56 411 LYS A C 1
ATOM 3249 O O . LYS A 1 411 ? -5.021 7.120 12.572 1.00 95.56 411 LYS A O 1
ATOM 3254 N N . ALA A 1 412 ? -2.922 6.376 12.852 1.00 96.19 412 ALA A N 1
ATOM 3255 C CA . ALA A 1 412 ? -2.826 6.665 14.278 1.00 96.19 412 ALA A CA 1
ATOM 3256 C C . ALA A 1 412 ? -2.902 8.174 14.536 1.00 96.19 412 ALA A C 1
ATOM 3258 O O . ALA A 1 412 ? -3.731 8.621 15.325 1.00 96.19 412 ALA A O 1
ATOM 3259 N N . ALA A 1 413 ? -2.111 8.973 13.813 1.00 95.12 413 ALA A N 1
ATOM 3260 C CA . ALA A 1 413 ? -2.117 10.426 13.941 1.00 95.12 413 ALA A CA 1
ATOM 3261 C C . ALA A 1 413 ? -3.494 11.030 13.623 1.00 95.12 413 ALA A C 1
ATOM 3263 O O . ALA A 1 413 ? -4.021 11.799 14.426 1.00 95.12 413 ALA A O 1
ATOM 3264 N N . GLU A 1 414 ? -4.116 10.628 12.509 1.00 94.94 414 GLU A N 1
ATOM 3265 C CA . GLU A 1 414 ? -5.484 11.032 12.152 1.00 94.94 414 GLU A CA 1
ATOM 3266 C C . GLU A 1 414 ? -6.488 10.690 13.272 1.00 94.94 414 GLU A C 1
ATOM 3268 O O . GLU A 1 414 ? -7.291 11.539 13.667 1.00 94.94 414 GLU A O 1
ATOM 3273 N N . ALA A 1 415 ? -6.428 9.469 13.818 1.00 96.94 415 ALA A N 1
ATOM 3274 C CA . ALA A 1 415 ? -7.326 9.019 14.882 1.00 96.94 415 ALA A CA 1
ATOM 3275 C C . ALA A 1 415 ? -7.130 9.810 16.186 1.00 96.94 415 ALA A C 1
ATOM 3277 O O . ALA A 1 415 ? -8.108 10.252 16.794 1.00 96.94 415 ALA A O 1
ATOM 3278 N N . ARG A 1 416 ? -5.879 10.038 16.595 1.00 97.31 416 ARG A N 1
ATOM 3279 C CA . ARG A 1 416 ? -5.528 10.813 17.795 1.00 97.31 416 ARG A CA 1
ATOM 3280 C C . ARG A 1 416 ? -5.973 12.270 17.688 1.00 97.31 416 ARG A C 1
ATOM 3282 O O . ARG A 1 416 ? -6.577 12.786 18.628 1.00 97.31 416 ARG A O 1
ATOM 3289 N N . ILE A 1 417 ? -5.755 12.904 16.532 1.00 94.44 417 ILE A N 1
ATOM 3290 C CA . ILE A 1 417 ? -6.226 14.269 16.250 1.00 94.44 417 ILE A CA 1
ATOM 3291 C C . ILE A 1 417 ? -7.754 14.332 16.332 1.00 94.44 417 ILE A C 1
ATOM 3293 O O . ILE A 1 417 ? -8.289 15.222 16.988 1.00 94.44 417 ILE A O 1
ATOM 3297 N N . ALA A 1 418 ? -8.463 13.364 15.740 1.00 95.50 418 ALA A N 1
ATOM 3298 C CA . ALA A 1 418 ? -9.926 13.316 15.778 1.00 95.50 418 ALA A CA 1
ATOM 3299 C C . ALA A 1 418 ? -10.494 13.157 17.202 1.00 95.50 418 ALA A C 1
ATOM 3301 O O . ALA A 1 418 ? -11.577 13.661 17.495 1.00 95.50 418 ALA A O 1
ATOM 3302 N N . ILE A 1 419 ? -9.770 12.467 18.089 1.00 96.44 419 ILE A N 1
ATOM 3303 C CA . ILE A 1 419 ? -10.141 12.285 19.501 1.00 96.44 419 ILE A CA 1
ATOM 3304 C C . ILE A 1 419 ? -9.702 13.490 20.363 1.00 96.44 419 ILE A C 1
ATOM 3306 O O . ILE A 1 419 ? -10.234 13.696 21.454 1.00 96.44 419 ILE A O 1
ATOM 3310 N N . GLY A 1 420 ? -8.776 14.319 19.872 1.00 95.94 420 GLY A N 1
ATOM 3311 C CA . GLY A 1 420 ? -8.259 15.491 20.579 1.00 95.94 420 GLY A CA 1
ATOM 3312 C C . GLY A 1 420 ? -7.190 15.156 21.623 1.00 95.94 420 GLY A C 1
ATOM 3313 O O . GLY A 1 420 ? -7.147 15.793 22.675 1.00 95.94 420 GLY A O 1
ATOM 3314 N N . ILE A 1 421 ? -6.346 14.152 21.359 1.00 95.88 421 ILE A N 1
ATOM 3315 C CA . ILE A 1 421 ? -5.214 13.774 22.225 1.00 95.88 421 ILE A CA 1
ATOM 3316 C C . ILE A 1 421 ? -3.865 14.008 21.541 1.00 95.88 421 ILE A C 1
ATOM 3318 O O . ILE A 1 421 ? -3.768 14.028 20.316 1.00 95.88 421 ILE A O 1
ATOM 3322 N N . SER A 1 422 ? -2.804 14.166 22.342 1.00 96.19 422 SER A N 1
ATOM 3323 C CA . SER A 1 422 ? -1.435 14.307 21.828 1.00 96.19 422 SER A CA 1
ATOM 3324 C C . SER A 1 422 ? -0.996 13.067 21.039 1.00 96.19 422 SER A C 1
ATOM 3326 O O . SER A 1 422 ? -1.310 11.933 21.419 1.00 96.19 422 SER A O 1
ATOM 3328 N N . LEU A 1 423 ? -0.190 13.282 19.993 1.00 92.25 423 LEU A N 1
ATOM 3329 C CA . LEU A 1 423 ? 0.451 12.218 19.211 1.00 92.25 423 LEU A CA 1
ATOM 3330 C C . LEU A 1 423 ? 1.343 11.309 20.072 1.00 92.25 423 LEU A C 1
ATOM 3332 O O . LEU A 1 423 ? 1.480 10.133 19.771 1.00 92.25 423 LEU A O 1
ATOM 3336 N N . SER A 1 424 ? 1.898 11.834 21.166 1.00 94.12 424 SER A N 1
ATOM 3337 C CA . SER A 1 424 ? 2.763 11.104 22.104 1.00 94.12 424 SER A CA 1
ATOM 3338 C C . SER A 1 424 ? 2.041 10.579 23.352 1.00 94.12 424 SER A C 1
ATOM 3340 O O . SER A 1 424 ? 2.687 10.122 24.291 1.00 94.12 424 SER A O 1
ATOM 3342 N N . SER A 1 425 ? 0.710 10.694 23.424 1.00 95.31 425 SER A N 1
ATOM 3343 C CA . SER A 1 425 ? -0.037 10.294 24.622 1.00 95.31 425 SER A CA 1
ATOM 3344 C C . SER A 1 425 ? -0.062 8.769 24.781 1.00 95.31 425 SER A C 1
ATOM 3346 O O . SER A 1 425 ? -0.513 8.070 23.877 1.00 95.31 425 SER A O 1
ATOM 3348 N N . ALA A 1 426 ? 0.366 8.265 25.936 1.00 97.00 426 ALA A N 1
ATOM 3349 C CA . ALA A 1 426 ? 0.367 6.839 26.261 1.00 97.00 426 ALA A CA 1
ATOM 3350 C C . ALA A 1 426 ? -0.483 6.573 27.515 1.00 97.00 426 ALA A C 1
ATOM 3352 O O . ALA A 1 426 ? 0.040 6.240 28.571 1.00 97.00 426 ALA A O 1
ATOM 3353 N N . LEU A 1 427 ? -1.793 6.835 27.458 1.00 95.88 427 LEU A N 1
ATOM 3354 C CA . LEU A 1 427 ? -2.654 6.857 28.655 1.00 95.88 427 LEU A CA 1
ATOM 3355 C C . LEU A 1 427 ? -2.746 5.521 29.399 1.00 95.88 427 LEU A C 1
ATOM 3357 O O . LEU A 1 427 ? -2.996 5.517 30.603 1.00 95.88 427 LEU A O 1
ATOM 3361 N N . TRP A 1 428 ? -2.611 4.409 28.686 1.00 97.62 428 TRP A N 1
ATOM 3362 C CA . TRP A 1 428 ? -2.737 3.071 29.240 1.00 97.62 428 TRP A CA 1
ATOM 3363 C C . TRP A 1 428 ? -1.387 2.363 29.303 1.00 97.62 428 TRP A C 1
ATOM 3365 O O . TRP A 1 428 ? -1.025 1.839 30.351 1.00 97.62 428 TRP A O 1
ATOM 3375 N N . THR A 1 429 ? -0.616 2.402 28.217 1.00 97.75 429 THR A N 1
ATOM 3376 C CA . THR A 1 429 ? 0.641 1.648 28.104 1.00 97.75 429 THR A CA 1
ATOM 3377 C C . THR A 1 429 ? 1.809 2.250 28.891 1.00 97.75 429 THR A C 1
ATOM 3379 O O . THR A 1 429 ? 2.808 1.570 29.092 1.00 97.75 429 THR A O 1
ATOM 3382 N N . SER A 1 430 ? 1.702 3.500 29.368 1.00 97.12 430 SER A N 1
ATOM 3383 C CA . SER A 1 430 ? 2.727 4.123 30.229 1.00 97.12 430 SER A CA 1
ATOM 3384 C C . SER A 1 430 ? 2.547 3.866 31.726 1.00 97.12 430 SER A C 1
ATOM 3386 O O . SER A 1 430 ? 3.328 4.383 32.522 1.00 97.12 430 SER A O 1
ATOM 3388 N N . ARG A 1 431 ? 1.513 3.120 32.130 1.00 96.62 431 ARG A N 1
ATOM 3389 C CA . ARG A 1 431 ? 1.296 2.799 33.543 1.00 96.62 431 ARG A CA 1
ATOM 3390 C C . ARG A 1 431 ? 2.399 1.873 34.056 1.00 96.62 431 ARG A C 1
ATOM 3392 O O . ARG A 1 431 ? 2.798 0.947 33.360 1.00 96.62 431 ARG A O 1
ATOM 3399 N N . ASP A 1 432 ? 2.814 2.073 35.305 1.00 97.44 432 ASP A N 1
ATOM 3400 C CA . ASP A 1 432 ? 3.836 1.234 35.948 1.00 97.44 432 ASP A CA 1
ATOM 3401 C C . ASP A 1 432 ? 3.394 -0.231 36.109 1.00 97.44 432 ASP A C 1
ATOM 3403 O O . ASP A 1 432 ? 4.228 -1.129 36.194 1.00 97.44 432 ASP A O 1
ATOM 3407 N N . ASP A 1 433 ? 2.080 -0.474 36.156 1.00 96.56 433 ASP A N 1
ATOM 3408 C CA . ASP A 1 433 ? 1.470 -1.797 36.274 1.00 96.56 433 ASP A CA 1
ATOM 3409 C C . ASP A 1 433 ? 1.011 -2.390 34.931 1.00 96.56 433 ASP A C 1
ATOM 3411 O O . ASP A 1 433 ? 0.316 -3.403 34.931 1.00 96.56 433 ASP A O 1
ATOM 3415 N N . PHE A 1 434 ? 1.390 -1.785 33.797 1.00 97.75 434 PHE A N 1
ATOM 3416 C CA . PHE A 1 434 ? 1.100 -2.339 32.475 1.00 97.75 434 PHE A CA 1
ATOM 3417 C C . PHE A 1 434 ? 1.968 -3.577 32.193 1.00 97.75 434 PHE A C 1
ATOM 3419 O O . PHE A 1 434 ? 3.195 -3.498 32.115 1.00 97.75 434 PHE A O 1
ATOM 3426 N N . VAL A 1 435 ? 1.316 -4.721 32.007 1.00 96.94 435 VAL A N 1
ATOM 3427 C CA . VAL A 1 435 ? 1.911 -6.024 31.694 1.00 96.94 435 VAL A CA 1
ATOM 3428 C C . VAL A 1 435 ? 1.814 -6.320 30.198 1.00 96.94 435 VAL A C 1
ATOM 3430 O O . VAL A 1 435 ? 2.798 -6.739 29.587 1.00 96.94 435 VAL A O 1
ATOM 3433 N N . 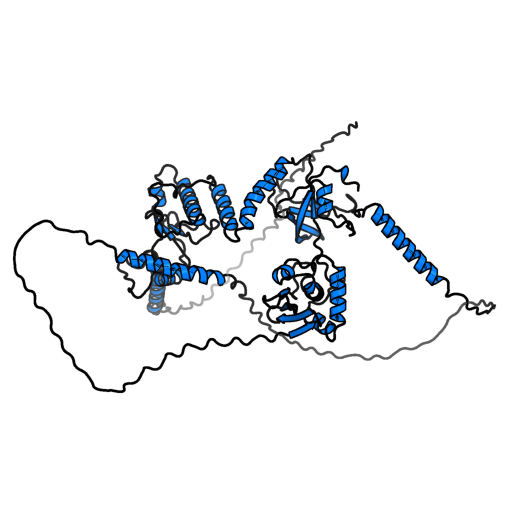GLY A 1 436 ? 0.638 -6.112 29.593 1.00 96.56 436 GLY A N 1
ATOM 3434 C CA . GLY A 1 436 ? 0.389 -6.426 28.187 1.00 96.56 436 GLY A CA 1
ATOM 3435 C C . GLY A 1 436 ? 0.610 -7.902 27.830 1.00 96.56 436 GLY A C 1
ATOM 3436 O O . GLY A 1 436 ? 1.200 -8.204 26.788 1.00 96.56 436 GLY A O 1
ATOM 3437 N N . GLU A 1 437 ? 0.177 -8.839 28.677 1.00 97.75 437 GLU A N 1
ATOM 3438 C CA . GLU A 1 437 ? 0.499 -10.263 28.524 1.00 97.75 437 GLU A CA 1
ATOM 3439 C C . GLU A 1 437 ? -0.067 -10.850 27.212 1.00 97.75 437 GLU A C 1
ATOM 3441 O O . GLU A 1 437 ? -1.205 -10.602 26.800 1.00 97.75 437 GLU A O 1
ATOM 3446 N N . GLY A 1 438 ? 0.759 -11.625 26.504 1.00 95.12 438 GLY A N 1
ATOM 3447 C CA . GLY A 1 438 ? 0.420 -12.193 25.194 1.00 95.12 438 GLY A CA 1
ATOM 3448 C C . GLY A 1 438 ? 0.506 -11.207 24.018 1.00 95.12 438 GLY A C 1
ATOM 3449 O O . GLY A 1 438 ? 0.279 -11.607 22.874 1.00 95.12 438 GLY A O 1
ATOM 3450 N N . LEU A 1 439 ? 0.854 -9.936 24.254 1.00 93.50 439 LEU A N 1
ATOM 3451 C CA . LEU A 1 439 ? 1.157 -8.977 23.192 1.00 93.50 439 LEU A CA 1
ATOM 3452 C C . LEU A 1 439 ? 2.610 -9.107 22.729 1.00 93.50 439 LEU A C 1
ATOM 3454 O O . LEU A 1 439 ? 3.515 -9.384 23.507 1.00 93.50 439 LEU A O 1
ATOM 3458 N N . ARG A 1 440 ? 2.858 -8.782 21.455 1.00 89.62 440 ARG A N 1
ATOM 3459 C CA . ARG A 1 440 ? 4.225 -8.549 20.953 1.00 89.62 440 ARG A CA 1
ATOM 3460 C C . ARG A 1 440 ? 4.750 -7.152 21.273 1.00 89.62 440 ARG A C 1
ATOM 3462 O O . ARG A 1 440 ? 5.894 -6.852 20.955 1.00 89.62 440 ARG A O 1
ATOM 3469 N N . LEU A 1 441 ? 3.888 -6.296 21.828 1.00 91.50 441 LEU A N 1
ATOM 3470 C CA . LEU A 1 441 ? 4.186 -4.907 22.175 1.00 91.50 441 LEU A CA 1
ATOM 3471 C C . LEU A 1 441 ? 4.770 -4.110 21.000 1.00 91.50 441 LEU A C 1
ATOM 3473 O O . LEU A 1 441 ? 5.649 -3.269 21.162 1.00 91.50 441 LEU A O 1
ATOM 3477 N N . THR A 1 442 ? 4.262 -4.360 19.790 1.00 95.88 442 THR A N 1
ATOM 3478 C CA . THR A 1 442 ? 4.633 -3.529 18.640 1.00 95.88 442 THR A CA 1
ATOM 3479 C C . THR A 1 442 ? 4.149 -2.094 18.864 1.00 95.88 442 THR A C 1
ATOM 3481 O O . THR A 1 442 ? 3.070 -1.889 19.426 1.00 95.88 442 THR A O 1
ATOM 3484 N N . ALA A 1 443 ? 4.891 -1.101 18.361 1.00 96.31 443 ALA A N 1
ATOM 3485 C CA . ALA A 1 443 ? 4.514 0.312 18.485 1.00 96.31 443 ALA A CA 1
ATOM 3486 C C . ALA A 1 443 ? 3.080 0.582 17.985 1.00 96.31 443 ALA A C 1
ATOM 3488 O O . ALA A 1 443 ? 2.337 1.347 18.591 1.00 96.31 443 ALA A O 1
ATOM 3489 N N . ARG A 1 444 ? 2.651 -0.126 16.929 1.00 96.69 444 ARG A N 1
ATOM 3490 C CA . ARG A 1 444 ? 1.277 -0.073 16.413 1.00 96.69 444 ARG A CA 1
ATOM 3491 C C . ARG A 1 444 ? 0.240 -0.533 17.437 1.00 96.69 444 ARG A C 1
ATOM 3493 O O . ARG A 1 444 ? -0.814 0.080 17.542 1.00 96.69 444 ARG A O 1
ATOM 3500 N N . GLN A 1 445 ? 0.490 -1.653 18.114 1.00 97.25 445 GLN A N 1
ATOM 3501 C CA . GLN A 1 445 ? -0.455 -2.224 19.077 1.00 97.25 445 GLN A CA 1
ATOM 3502 C C . GLN A 1 445 ? -0.573 -1.339 20.314 1.00 97.25 445 GLN A C 1
ATOM 3504 O O . GLN A 1 445 ? -1.688 -1.091 20.759 1.00 97.25 445 GLN A O 1
ATOM 3509 N N . GLN A 1 446 ? 0.555 -0.836 20.822 1.00 97.75 446 GLN A N 1
ATOM 3510 C CA . GLN A 1 446 ? 0.570 0.102 21.945 1.00 97.75 446 GLN A CA 1
ATOM 3511 C C . GLN A 1 446 ? -0.223 1.370 21.612 1.00 97.75 446 GLN A C 1
ATOM 3513 O O . GLN A 1 446 ? -1.136 1.735 22.350 1.00 97.75 446 GLN A O 1
ATOM 3518 N N . ASP A 1 447 ? 0.034 1.967 20.442 1.00 98.06 447 ASP A N 1
ATOM 3519 C CA . ASP A 1 447 ? -0.685 3.160 19.994 1.00 98.06 447 ASP A CA 1
ATOM 3520 C C . ASP A 1 447 ? -2.199 2.930 19.878 1.00 98.06 447 ASP A C 1
ATOM 3522 O O . ASP A 1 447 ? -2.996 3.757 20.327 1.00 98.06 447 ASP A O 1
ATOM 3526 N N . LEU A 1 448 ? -2.606 1.775 19.344 1.00 98.00 448 LEU A N 1
ATOM 3527 C CA . LEU A 1 448 ? -4.014 1.422 19.198 1.00 98.00 448 LEU A CA 1
ATOM 3528 C C . LEU A 1 448 ? -4.697 1.235 20.561 1.00 98.00 448 LEU A C 1
ATOM 3530 O O . LEU A 1 448 ? -5.828 1.697 20.741 1.00 98.00 448 LEU A O 1
ATOM 3534 N N . ILE A 1 449 ? -4.011 0.596 21.517 1.00 98.25 449 ILE A N 1
ATOM 3535 C CA . ILE A 1 449 ? -4.475 0.423 22.903 1.00 98.25 449 ILE A CA 1
ATOM 3536 C C . ILE A 1 449 ? -4.668 1.788 23.568 1.00 98.25 449 ILE A C 1
ATOM 3538 O O . ILE A 1 449 ? -5.724 2.037 24.154 1.00 98.25 449 ILE A O 1
ATOM 3542 N N . ASP A 1 450 ? -3.706 2.700 23.437 1.00 98.25 450 ASP A N 1
ATOM 3543 C CA . ASP A 1 450 ? -3.797 4.037 24.028 1.00 98.25 450 ASP A CA 1
ATOM 3544 C C . ASP A 1 450 ? -4.870 4.903 23.368 1.00 98.25 450 ASP A C 1
ATOM 3546 O O . ASP A 1 450 ? -5.633 5.589 24.051 1.00 98.25 450 ASP A O 1
ATOM 3550 N N . THR A 1 451 ? -4.973 4.843 22.041 1.00 97.94 451 THR A N 1
ATOM 3551 C CA . THR A 1 451 ? -5.958 5.607 21.270 1.00 97.94 451 THR A CA 1
ATOM 3552 C C . THR A 1 451 ? -7.385 5.193 21.637 1.00 97.94 451 THR A C 1
ATOM 3554 O O . THR A 1 451 ? -8.258 6.047 21.826 1.00 97.94 451 THR A O 1
ATOM 3557 N N . VAL A 1 452 ? -7.645 3.892 21.799 1.00 97.88 452 VAL A N 1
ATOM 3558 C CA . VAL A 1 452 ? -8.967 3.396 22.214 1.00 97.88 452 VAL A CA 1
ATOM 3559 C C . VAL A 1 452 ? -9.232 3.667 23.693 1.00 97.88 452 VAL A C 1
ATOM 3561 O O . VAL A 1 452 ? -10.336 4.108 24.020 1.00 97.88 452 VAL A O 1
ATOM 3564 N N . ALA A 1 453 ? -8.234 3.515 24.569 1.00 97.75 453 ALA A N 1
ATOM 3565 C CA . ALA A 1 453 ? -8.361 3.890 25.976 1.00 97.75 453 ALA A CA 1
ATOM 3566 C C . ALA A 1 453 ? -8.780 5.361 26.109 1.00 97.75 453 ALA A C 1
ATOM 3568 O O . ALA A 1 453 ? -9.780 5.672 26.756 1.00 97.75 453 ALA A O 1
ATOM 3569 N N . ALA A 1 454 ? -8.086 6.263 25.411 1.00 97.44 454 ALA A N 1
ATOM 3570 C CA . ALA A 1 454 ? -8.412 7.683 25.376 1.00 97.44 454 ALA A CA 1
ATOM 3571 C C . ALA A 1 454 ? -9.847 7.946 24.910 1.00 97.44 454 ALA A C 1
ATOM 3573 O O . ALA A 1 454 ? -10.586 8.698 25.550 1.00 97.44 454 ALA A O 1
ATOM 3574 N N . LYS A 1 455 ? -10.253 7.301 23.810 1.00 96.88 455 LYS A N 1
ATOM 3575 C CA . LYS A 1 455 ? -11.592 7.441 23.232 1.00 96.88 455 LYS A CA 1
ATOM 3576 C C . LYS A 1 455 ? -12.688 7.072 24.232 1.00 96.88 455 LYS A C 1
ATOM 3578 O O . LYS A 1 455 ? -13.667 7.807 24.359 1.00 96.88 455 LYS A O 1
ATOM 3583 N N . VAL A 1 456 ? -12.530 5.958 24.947 1.00 96.38 456 VAL A N 1
ATOM 3584 C CA . VAL A 1 456 ? -13.520 5.500 25.932 1.00 96.38 456 VAL A CA 1
ATOM 3585 C C . VAL A 1 456 ? -13.504 6.397 27.176 1.00 96.38 456 VAL A C 1
ATOM 3587 O O . VAL A 1 456 ? -14.568 6.827 27.625 1.00 96.38 456 VAL A O 1
ATOM 3590 N N . LEU A 1 457 ? -12.328 6.770 27.691 1.00 96.25 457 LEU A N 1
ATOM 3591 C CA . LEU A 1 457 ? -12.193 7.622 28.882 1.00 96.25 457 LEU A CA 1
ATOM 3592 C C . LEU A 1 457 ? -12.760 9.030 28.680 1.00 96.25 457 LEU A C 1
ATOM 3594 O O . LEU A 1 457 ? -13.413 9.572 29.574 1.00 96.25 457 LEU A O 1
ATOM 3598 N N . LEU A 1 458 ? -12.589 9.615 27.491 1.00 95.00 458 LEU A N 1
ATOM 3599 C CA . LEU A 1 458 ? -13.147 10.931 27.169 1.00 95.00 458 LEU A CA 1
ATOM 3600 C C . LEU A 1 458 ? -14.679 10.959 27.217 1.00 95.00 458 LEU A C 1
ATOM 3602 O O . LEU A 1 458 ? -15.248 12.012 27.509 1.00 95.00 458 LEU A O 1
ATOM 3606 N N . SER A 1 459 ? -15.340 9.821 26.986 1.00 92.31 459 SER A N 1
ATOM 3607 C CA . SER A 1 459 ? -16.800 9.703 27.093 1.00 92.31 459 SER A CA 1
ATOM 3608 C C . SER A 1 459 ? -17.310 9.608 28.538 1.00 92.31 459 SER A C 1
ATOM 3610 O O . SER A 1 459 ? -18.483 9.883 28.787 1.00 92.31 459 SER A O 1
ATOM 3612 N N . LYS A 1 460 ? -16.440 9.269 29.502 1.00 93.44 460 LYS A N 1
ATOM 3613 C CA . LYS A 1 460 ? -16.780 9.058 30.922 1.00 93.44 460 LYS A CA 1
ATOM 3614 C C . LYS A 1 460 ? -15.850 9.843 31.857 1.00 93.44 460 LYS A C 1
ATOM 3616 O O . LYS A 1 460 ? -15.224 9.284 32.757 1.00 93.44 460 LYS A O 1
ATOM 3621 N N . ARG A 1 461 ? -15.744 11.160 31.641 1.00 91.81 461 ARG A N 1
ATOM 3622 C CA . ARG A 1 461 ? -14.883 12.044 32.452 1.00 91.81 461 ARG A CA 1
ATOM 3623 C C . ARG A 1 461 ? -15.213 11.940 33.949 1.00 91.81 461 ARG A C 1
ATOM 3625 O O . ARG A 1 461 ? -16.378 11.992 34.330 1.00 91.81 461 ARG A O 1
ATOM 3632 N N . GLY A 1 462 ? -14.176 11.858 34.786 1.00 91.75 462 GLY A N 1
ATOM 3633 C CA . GLY A 1 462 ? -14.288 11.857 36.252 1.00 91.75 462 GLY A CA 1
ATOM 3634 C C . GLY A 1 462 ? -14.391 10.476 36.911 1.00 91.75 462 GLY A C 1
ATOM 3635 O O . GLY A 1 462 ? -14.436 10.408 38.135 1.00 91.75 462 GLY A O 1
ATOM 3636 N N . GLN A 1 463 ? -14.407 9.391 36.135 1.00 93.88 463 GLN A N 1
ATOM 3637 C CA . GLN A 1 463 ? -14.337 8.019 36.651 1.00 93.88 463 GLN A CA 1
ATOM 3638 C C . GLN A 1 463 ? -12.903 7.474 36.560 1.00 93.88 463 GLN A C 1
ATOM 3640 O O . GLN A 1 463 ? -12.118 7.924 35.722 1.00 93.88 463 GLN A O 1
ATOM 3645 N N . LEU A 1 464 ? -12.557 6.510 37.420 1.00 93.19 464 LEU A N 1
ATOM 3646 C CA . LEU A 1 464 ? -11.254 5.843 37.373 1.00 93.19 464 LEU A CA 1
ATOM 3647 C C . LEU A 1 464 ? -11.118 5.049 36.071 1.00 93.19 464 LEU A C 1
ATOM 3649 O O . LEU A 1 464 ? -12.047 4.360 35.650 1.00 93.19 464 LEU A O 1
ATOM 3653 N N . ALA A 1 465 ? -9.946 5.131 35.438 1.00 93.12 465 ALA A N 1
ATOM 3654 C CA . ALA A 1 465 ? -9.748 4.549 34.115 1.00 93.12 465 ALA A CA 1
ATOM 3655 C C . ALA A 1 465 ? -9.965 3.030 34.086 1.00 93.12 465 ALA A C 1
ATOM 3657 O O . ALA A 1 465 ? -10.569 2.514 33.148 1.00 93.12 465 ALA A O 1
ATOM 3658 N N . VAL A 1 466 ? -9.530 2.343 35.145 1.00 93.88 466 VAL A N 1
ATOM 3659 C CA . VAL A 1 466 ? -9.698 0.894 35.321 1.00 93.88 466 VAL A CA 1
ATOM 3660 C C . VAL A 1 466 ? -11.179 0.511 35.353 1.00 93.88 466 VAL A C 1
ATOM 3662 O O . VAL A 1 466 ? -11.582 -0.414 34.655 1.00 93.88 466 VAL A O 1
ATOM 3665 N N . ASP A 1 467 ? -12.009 1.263 36.078 1.00 94.69 467 ASP A N 1
ATOM 3666 C CA . ASP A 1 467 ? -13.447 0.987 36.183 1.00 94.69 467 ASP A CA 1
ATOM 3667 C C . ASP A 1 467 ? -14.173 1.237 34.857 1.00 94.69 467 ASP A C 1
ATOM 3669 O O . ASP A 1 467 ? -15.069 0.488 34.470 1.00 94.69 467 ASP A O 1
ATOM 3673 N N . VAL A 1 468 ? -13.768 2.282 34.131 1.00 95.38 468 VAL A N 1
ATOM 3674 C CA . VAL A 1 468 ? -14.360 2.638 32.835 1.00 95.38 468 VAL A CA 1
ATOM 3675 C C . VAL A 1 468 ? -14.049 1.598 31.762 1.00 95.38 468 VAL A C 1
ATOM 3677 O O . VAL A 1 468 ? -14.922 1.311 30.935 1.00 95.38 468 VAL A O 1
ATOM 3680 N N . LEU A 1 469 ? -12.819 1.078 31.758 1.00 96.06 469 LEU A N 1
ATOM 3681 C CA . LEU A 1 469 ? -12.298 0.192 30.720 1.00 96.06 469 LEU A CA 1
ATOM 3682 C C . LEU A 1 469 ? -12.480 -1.297 31.032 1.00 96.06 469 LEU A C 1
ATOM 3684 O O . LEU A 1 469 ? -12.273 -2.106 30.135 1.00 96.06 469 LEU A O 1
ATOM 3688 N N . LYS A 1 470 ? -12.914 -1.672 32.241 1.00 94.81 470 LYS A N 1
ATOM 3689 C CA . LYS A 1 470 ? -13.027 -3.071 32.689 1.00 94.81 470 LYS A CA 1
ATOM 3690 C C . LYS A 1 470 ? -13.727 -4.006 31.689 1.00 94.81 470 LYS A C 1
ATOM 3692 O O . LYS A 1 470 ? -13.206 -5.069 31.389 1.00 94.81 470 LYS A O 1
ATOM 3697 N N . ASP A 1 471 ? -14.858 -3.596 31.121 1.00 94.19 471 ASP A N 1
ATOM 3698 C CA . ASP A 1 471 ? -15.620 -4.418 30.159 1.00 94.19 471 ASP A CA 1
ATOM 3699 C C . ASP A 1 471 ? -15.315 -4.051 28.690 1.00 94.19 471 ASP A C 1
ATOM 3701 O O . ASP A 1 471 ? -16.104 -4.294 27.767 1.00 94.19 471 ASP A O 1
ATOM 3705 N N . THR A 1 472 ? -14.165 -3.410 28.461 1.00 97.00 472 THR A N 1
ATOM 3706 C CA . THR A 1 472 ? -13.700 -3.020 27.130 1.00 97.00 472 THR A CA 1
ATOM 3707 C C . THR A 1 472 ? -12.767 -4.084 26.561 1.00 97.00 472 THR A C 1
ATOM 3709 O O . THR A 1 472 ? -11.752 -4.430 27.162 1.00 97.00 472 THR A O 1
ATOM 3712 N N . TYR A 1 473 ? -13.085 -4.559 25.359 1.00 97.88 473 TYR A N 1
ATOM 3713 C CA . TYR A 1 473 ? -12.248 -5.465 24.574 1.00 97.88 473 TYR A CA 1
ATOM 3714 C C . TYR A 1 473 ? -11.872 -4.789 23.263 1.00 97.88 473 TYR A C 1
ATOM 3716 O O . TYR A 1 473 ? -12.754 -4.298 22.564 1.00 97.88 473 TYR A O 1
ATOM 3724 N N . LEU A 1 474 ? -10.593 -4.775 22.903 1.00 97.88 474 LEU A N 1
ATOM 3725 C CA . LEU A 1 474 ? -10.082 -4.152 21.679 1.00 97.88 474 LEU A CA 1
ATOM 3726 C C . LEU A 1 474 ? -9.570 -5.212 20.704 1.00 97.88 474 LEU A C 1
ATOM 3728 O O . LEU A 1 474 ? -8.698 -5.992 21.063 1.00 97.88 474 LEU A O 1
ATOM 3732 N N . ASP A 1 475 ? -10.042 -5.210 19.455 1.00 97.88 475 ASP A N 1
ATOM 3733 C CA . ASP A 1 475 ? -9.456 -6.048 18.404 1.00 97.88 475 ASP A CA 1
ATOM 3734 C C . ASP A 1 475 ? -8.171 -5.413 17.845 1.00 97.88 475 ASP A C 1
ATOM 3736 O O . ASP A 1 475 ? -8.204 -4.601 16.914 1.00 97.88 475 ASP A O 1
ATOM 3740 N N . ILE A 1 476 ? -7.027 -5.800 18.412 1.00 97.50 476 ILE A N 1
ATOM 3741 C CA . ILE A 1 476 ? -5.695 -5.295 18.052 1.00 97.50 476 ILE A CA 1
ATOM 3742 C C . ILE A 1 476 ? -5.177 -5.831 16.710 1.00 97.50 476 ILE A C 1
ATOM 3744 O O . ILE A 1 476 ? -4.135 -5.382 16.228 1.00 97.50 476 ILE A O 1
ATOM 3748 N N . SER A 1 477 ? -5.888 -6.775 16.079 1.00 95.62 477 SER A N 1
ATOM 3749 C CA . SER A 1 477 ? -5.574 -7.197 14.706 1.00 95.62 477 SER A CA 1
ATOM 3750 C C . SER A 1 477 ? -5.896 -6.092 13.685 1.00 95.62 477 SER A C 1
ATOM 3752 O O . SER A 1 477 ? -5.261 -5.997 12.631 1.00 95.62 477 SER A O 1
ATOM 3754 N N . GLN A 1 478 ? -6.837 -5.197 14.008 1.00 94.75 478 GLN A N 1
ATOM 3755 C CA . GLN A 1 478 ? -7.373 -4.183 13.096 1.00 94.75 478 GLN A CA 1
ATOM 3756 C C . GLN A 1 478 ? -6.552 -2.883 13.081 1.00 94.75 478 GLN A C 1
ATOM 3758 O O . GLN A 1 478 ? -5.759 -2.599 13.977 1.00 94.75 478 GLN A O 1
ATOM 3763 N N . GLY A 1 479 ? -6.698 -2.079 12.025 1.00 94.94 479 GLY A N 1
ATOM 3764 C CA . GLY A 1 479 ? -6.043 -0.771 11.907 1.00 94.94 479 GLY A CA 1
ATOM 3765 C C . GLY A 1 479 ? -6.702 0.340 12.741 1.00 94.94 479 GLY A C 1
ATOM 3766 O O . GLY A 1 479 ? -7.849 0.217 13.186 1.00 94.94 479 GLY A O 1
ATOM 3767 N N . HIS A 1 480 ? -5.980 1.457 12.901 1.00 97.12 480 HIS A N 1
ATOM 3768 C CA . HIS A 1 480 ? -6.456 2.696 13.544 1.00 97.12 480 HIS A CA 1
ATOM 3769 C C . HIS A 1 480 ? -7.647 3.345 12.823 1.00 97.12 480 HIS A C 1
ATOM 3771 O O . HIS A 1 480 ? -8.366 4.145 13.404 1.00 97.12 480 HIS A O 1
ATOM 3777 N N . ASP A 1 481 ? -7.897 2.992 11.564 1.00 94.19 481 ASP A N 1
ATOM 3778 C CA . ASP A 1 481 ? -9.083 3.415 10.820 1.00 94.19 481 ASP A CA 1
ATOM 3779 C C . ASP A 1 481 ? -10.371 2.774 11.363 1.00 94.19 481 ASP A C 1
ATOM 3781 O O . ASP A 1 481 ? -11.435 3.391 11.343 1.00 94.19 481 ASP A O 1
ATOM 3785 N N . ARG A 1 482 ? -10.282 1.538 11.870 1.00 94.88 482 ARG A N 1
ATOM 3786 C CA . ARG A 1 482 ? -11.439 0.771 12.349 1.00 94.88 482 ARG A CA 1
ATOM 3787 C C . ARG A 1 482 ? -11.626 0.863 13.857 1.00 94.88 482 ARG A C 1
ATOM 3789 O O . ARG A 1 482 ? -12.769 0.968 14.297 1.00 94.88 482 ARG A O 1
ATOM 3796 N N . MET A 1 483 ? -10.537 0.781 14.635 1.00 93.94 483 MET A N 1
ATOM 3797 C CA . MET A 1 483 ? -10.544 0.823 16.112 1.00 93.94 483 MET A CA 1
ATOM 3798 C C . MET A 1 483 ? -11.698 0.017 16.738 1.00 93.94 483 MET A C 1
ATOM 3800 O O . MET A 1 483 ? -12.437 0.520 17.593 1.00 93.94 483 MET A O 1
ATOM 3804 N N . LYS A 1 484 ? -11.919 -1.213 16.261 1.00 96.00 484 LYS A N 1
ATOM 3805 C CA . LYS A 1 484 ? -13.041 -2.037 16.722 1.00 96.00 484 LYS A CA 1
ATOM 3806 C C . LYS A 1 484 ? -12.816 -2.425 18.179 1.00 96.00 484 LYS A C 1
ATOM 3808 O O . LYS A 1 484 ? -11.881 -3.155 18.487 1.00 96.00 484 LYS A O 1
ATOM 3813 N N . HIS A 1 485 ? -13.698 -1.958 19.049 1.00 96.94 485 HIS A N 1
ATOM 3814 C CA . HIS A 1 485 ? -13.741 -2.334 20.455 1.00 96.94 485 HIS A CA 1
ATOM 3815 C C . HIS A 1 485 ? -15.167 -2.722 20.849 1.00 96.94 485 HIS A C 1
ATOM 3817 O O . HIS A 1 485 ? -16.111 -2.486 20.083 1.00 96.94 485 HIS A O 1
ATOM 3823 N N . SER A 1 486 ? -15.324 -3.361 22.007 1.00 96.38 486 SER A N 1
ATOM 3824 C CA . SER A 1 486 ? -16.642 -3.678 22.546 1.00 96.38 486 SER A CA 1
ATOM 3825 C C . SER A 1 486 ? -17.461 -2.405 22.748 1.00 96.38 486 SER A C 1
ATOM 3827 O O . SER A 1 486 ? -16.946 -1.310 22.987 1.00 96.38 486 SER A O 1
ATOM 3829 N N . ARG A 1 487 ? -18.772 -2.545 22.578 1.00 90.94 487 ARG A N 1
ATOM 3830 C CA . ARG A 1 487 ? -19.724 -1.450 22.764 1.00 90.94 487 ARG A CA 1
ATOM 3831 C C . ARG A 1 487 ? -19.937 -1.170 24.252 1.00 90.94 487 ARG A C 1
ATOM 3833 O O . ARG A 1 487 ? -19.514 -1.931 25.115 1.00 90.94 487 ARG A O 1
ATOM 3840 N N . ALA A 1 488 ? -20.642 -0.080 24.554 1.00 85.62 488 ALA A N 1
ATOM 3841 C CA . ALA A 1 488 ? -20.956 0.312 25.930 1.00 85.62 488 ALA A CA 1
ATOM 3842 C C . ALA A 1 488 ? -21.794 -0.730 26.705 1.00 85.62 488 ALA A C 1
ATOM 3844 O O . ALA A 1 488 ? -21.831 -0.678 27.929 1.00 85.62 488 ALA A O 1
ATOM 3845 N N . ASP A 1 489 ? -22.451 -1.657 26.003 1.00 87.31 489 ASP A N 1
ATOM 3846 C CA . ASP A 1 489 ? -23.183 -2.804 26.555 1.00 87.31 489 ASP A CA 1
ATOM 3847 C C . ASP A 1 489 ? -22.293 -4.047 26.778 1.00 87.31 489 ASP A C 1
ATOM 3849 O O . ASP A 1 489 ? -22.800 -5.104 27.147 1.00 87.31 489 ASP A O 1
ATOM 3853 N N . GLY A 1 490 ? -20.980 -3.939 26.544 1.00 85.38 490 GLY A N 1
ATOM 3854 C CA . GLY A 1 490 ? -20.015 -5.032 26.683 1.00 85.38 490 GLY A CA 1
ATOM 3855 C C . GLY A 1 490 ? -19.990 -6.003 25.499 1.00 85.38 490 GLY A C 1
ATOM 3856 O O . GLY A 1 490 ? -19.244 -6.981 25.526 1.00 85.38 490 GLY A O 1
ATOM 3857 N N . VAL A 1 491 ? -20.766 -5.760 24.435 1.00 89.62 491 VAL A N 1
ATOM 3858 C CA . VAL A 1 491 ? -20.822 -6.670 23.284 1.00 89.62 491 VAL A CA 1
ATOM 3859 C C . VAL A 1 491 ? -19.563 -6.520 22.430 1.00 89.62 491 VAL A C 1
ATOM 3861 O O . VAL A 1 491 ? -19.302 -5.458 21.854 1.00 89.62 491 VAL A O 1
ATOM 3864 N N . ALA A 1 492 ? -18.788 -7.602 22.334 1.00 92.31 492 ALA A N 1
ATOM 3865 C CA . ALA A 1 492 ? -17.627 -7.695 21.457 1.00 92.31 492 ALA A CA 1
ATOM 3866 C C . ALA A 1 492 ? -18.029 -7.718 19.969 1.00 92.31 492 ALA A C 1
ATOM 3868 O O . ALA A 1 492 ? -19.140 -8.100 19.595 1.00 92.31 492 ALA A O 1
ATOM 3869 N N . CYS A 1 493 ? -17.112 -7.292 19.098 1.00 92.94 493 CYS A N 1
ATOM 3870 C CA . CYS A 1 493 ? -17.309 -7.359 17.649 1.00 92.94 493 CYS A CA 1
ATOM 3871 C C . CYS A 1 493 ? -17.249 -8.807 17.125 1.00 92.94 493 CYS A C 1
ATOM 3873 O O . CYS A 1 493 ? -16.771 -9.706 17.808 1.00 92.94 493 CYS A O 1
ATOM 3875 N N . THR A 1 494 ? -17.693 -9.017 15.881 1.00 95.06 494 THR A N 1
ATOM 3876 C CA . THR A 1 494 ? -17.606 -10.313 15.187 1.00 95.06 494 THR A CA 1
ATOM 3877 C C . THR A 1 494 ? -16.183 -10.866 15.199 1.00 95.06 494 THR A C 1
ATOM 3879 O O . THR A 1 494 ? -15.250 -10.177 14.779 1.00 95.06 494 THR A O 1
ATOM 3882 N N . PHE A 1 495 ? -16.040 -12.118 15.631 1.00 96.81 495 PHE A N 1
ATOM 3883 C CA . PHE A 1 495 ? -14.772 -12.835 15.613 1.00 96.81 495 PHE A CA 1
ATOM 3884 C C . PHE A 1 495 ? -14.465 -13.370 14.214 1.00 96.81 495 PHE A C 1
ATOM 3886 O O . PHE A 1 495 ? -15.350 -13.828 13.498 1.00 96.81 495 PHE A O 1
ATOM 3893 N N . THR A 1 496 ? -13.193 -13.304 13.840 1.00 96.94 496 THR A N 1
ATOM 3894 C CA . THR A 1 496 ? -12.622 -13.885 12.620 1.00 96.94 496 THR A CA 1
ATOM 3895 C C . THR A 1 496 ? -11.432 -14.762 13.001 1.00 96.94 496 THR A C 1
ATOM 3897 O O . THR A 1 496 ? -10.916 -14.655 14.115 1.00 96.94 496 THR A O 1
ATOM 3900 N N . THR A 1 497 ? -10.936 -15.585 12.079 1.00 96.62 497 THR A N 1
ATOM 3901 C CA . THR A 1 497 ? -9.710 -16.385 12.283 1.00 96.62 497 THR A CA 1
ATOM 3902 C C . THR A 1 497 ? -8.493 -15.511 12.638 1.00 96.62 497 THR A C 1
ATOM 3904 O O . THR A 1 497 ? -7.629 -15.899 13.425 1.00 96.62 497 THR A O 1
ATOM 3907 N N . SER A 1 498 ? -8.464 -14.268 12.145 1.00 95.94 498 SER A N 1
ATOM 3908 C CA . SER A 1 498 ? -7.413 -13.285 12.439 1.00 95.94 498 SER A CA 1
ATOM 3909 C C . SER A 1 498 ? -7.609 -12.478 13.729 1.00 95.94 498 SER A C 1
ATOM 3911 O O . SER A 1 498 ? -6.651 -11.871 14.202 1.00 95.94 498 SER A O 1
ATOM 3913 N N . THR A 1 499 ? -8.801 -12.481 14.338 1.00 96.69 499 THR A N 1
ATOM 3914 C CA . THR A 1 499 ? -9.133 -11.597 15.473 1.00 96.69 499 THR A CA 1
ATOM 3915 C C . THR A 1 499 ? -8.167 -11.783 16.642 1.00 96.69 499 THR A C 1
ATOM 3917 O O . THR A 1 499 ? -7.867 -12.907 17.036 1.00 96.69 499 THR A O 1
ATOM 3920 N N . LEU A 1 500 ? -7.681 -10.685 17.215 1.00 96.88 500 LEU A N 1
ATOM 3921 C CA . LEU A 1 500 ? -6.849 -10.689 18.418 1.00 96.88 500 LEU A CA 1
ATOM 3922 C C . LEU A 1 500 ? -7.462 -9.690 19.384 1.00 96.88 500 LEU A C 1
ATOM 3924 O O . LEU A 1 500 ? -7.388 -8.493 19.138 1.00 96.88 500 LEU A O 1
ATOM 3928 N N . LEU A 1 501 ? -8.100 -10.168 20.448 1.00 97.75 501 LEU A N 1
ATOM 3929 C CA . LEU A 1 501 ? -8.758 -9.294 21.416 1.00 97.75 501 LEU A CA 1
ATOM 3930 C C . LEU A 1 501 ? -7.838 -9.030 22.593 1.00 97.75 501 LEU A C 1
ATOM 3932 O O . LEU A 1 501 ? -7.326 -9.966 23.192 1.00 97.75 501 LEU A O 1
ATOM 3936 N N . TYR A 1 502 ? -7.677 -7.768 22.948 1.00 98.25 502 TYR A N 1
ATOM 3937 C CA . TYR A 1 502 ? -7.015 -7.325 24.162 1.00 98.25 502 TYR A CA 1
ATOM 3938 C C . TYR A 1 502 ? -8.072 -6.932 25.199 1.00 98.25 502 TYR A C 1
ATOM 3940 O O . TYR A 1 502 ? -9.002 -6.186 24.876 1.00 98.25 502 TYR A O 1
ATOM 3948 N N . SER A 1 503 ? -7.949 -7.460 26.416 1.00 97.88 503 SER A N 1
ATOM 3949 C CA . SER A 1 503 ? -8.803 -7.133 27.560 1.00 97.88 503 SER A CA 1
ATOM 3950 C C . SER A 1 503 ? -8.138 -6.059 28.413 1.00 97.88 503 SER A C 1
ATOM 3952 O O . SER A 1 503 ? -7.043 -6.282 28.926 1.00 97.88 503 SER A O 1
ATOM 3954 N N . TYR A 1 504 ? -8.812 -4.925 28.620 1.00 97.75 504 TYR A N 1
ATOM 3955 C CA . TYR A 1 504 ? -8.301 -3.883 29.514 1.00 97.75 504 TYR A CA 1
ATOM 3956 C C . TYR A 1 504 ? -8.417 -4.263 31.002 1.00 97.75 504 TYR A C 1
ATOM 3958 O O . TYR A 1 504 ? -7.662 -3.728 31.806 1.00 97.75 504 TYR A O 1
ATOM 3966 N N . SER A 1 505 ? -9.325 -5.165 31.408 1.00 96.56 505 SER A N 1
ATOM 3967 C CA . SER A 1 505 ? -9.405 -5.583 32.822 1.00 96.56 505 SER A CA 1
ATOM 3968 C C . SER A 1 505 ? -8.256 -6.489 33.236 1.00 96.56 505 SER A C 1
ATOM 3970 O O . SER A 1 505 ? -7.739 -6.357 34.338 1.00 96.56 505 SER A O 1
ATOM 3972 N N . GLU A 1 506 ? -7.895 -7.417 32.352 1.00 97.50 506 GLU A N 1
ATOM 3973 C CA . GLU A 1 506 ? -6.887 -8.448 32.611 1.00 97.50 506 GLU A CA 1
ATOM 3974 C C . GLU A 1 506 ? -5.504 -8.050 32.086 1.00 97.50 506 GLU A C 1
ATOM 3976 O O . GLU A 1 506 ? -4.548 -8.786 32.290 1.00 97.50 506 GLU A O 1
ATOM 3981 N N . ASP A 1 507 ? -5.414 -6.931 31.360 1.00 97.88 507 ASP A N 1
ATOM 3982 C CA . ASP A 1 507 ? -4.202 -6.441 30.700 1.00 97.88 507 ASP A CA 1
ATOM 3983 C C . ASP A 1 507 ? -3.468 -7.518 29.875 1.00 97.88 507 ASP A C 1
ATOM 3985 O O . ASP A 1 507 ? -2.250 -7.703 29.940 1.00 97.88 507 ASP A O 1
ATOM 3989 N N . ARG A 1 508 ? -4.246 -8.269 29.087 1.00 98.06 508 ARG A N 1
ATOM 3990 C CA . ARG A 1 508 ? -3.733 -9.369 28.265 1.00 98.06 508 ARG A CA 1
ATOM 3991 C C . ARG A 1 508 ? -4.596 -9.677 27.056 1.00 98.06 508 ARG A C 1
ATOM 3993 O O . ARG A 1 508 ? -5.752 -9.254 26.953 1.00 98.06 508 ARG A O 1
ATOM 4000 N N . VAL A 1 509 ? -4.044 -10.469 26.144 1.00 97.94 509 VAL A N 1
ATOM 4001 C CA . VAL A 1 509 ? -4.801 -11.048 25.029 1.00 97.94 509 VAL A CA 1
ATOM 4002 C C . VAL A 1 509 ? -5.800 -12.092 25.551 1.00 97.94 509 VAL A C 1
ATOM 4004 O O . VAL A 1 509 ? -5.475 -12.942 26.382 1.00 97.94 509 VAL A O 1
ATOM 4007 N N . VAL A 1 510 ? -7.034 -12.023 25.052 1.00 97.81 510 VAL A N 1
ATOM 4008 C CA . VAL A 1 510 ? -8.110 -12.978 25.340 1.00 97.81 510 VAL A CA 1
ATOM 4009 C C . VAL A 1 510 ? -7.755 -14.331 24.724 1.00 97.81 510 VAL A C 1
ATOM 4011 O O . VAL A 1 510 ? -7.444 -14.432 23.534 1.00 97.81 510 VAL A O 1
ATOM 4014 N N . LEU A 1 511 ? -7.822 -15.384 25.532 1.00 97.06 511 LEU A N 1
ATOM 4015 C CA . LEU A 1 511 ? -7.483 -16.742 25.123 1.00 97.06 511 LEU A CA 1
ATOM 4016 C C . LEU A 1 511 ? -8.576 -17.329 24.213 1.00 97.06 511 LEU A C 1
ATOM 4018 O O . LEU A 1 511 ? -9.760 -17.039 24.402 1.00 97.06 511 LEU A O 1
ATOM 4022 N N . PRO A 1 512 ? -8.243 -18.237 23.280 1.00 97.19 512 PRO A N 1
ATOM 4023 C CA . PRO A 1 512 ? -9.240 -18.892 22.430 1.00 97.19 512 PRO A CA 1
ATOM 4024 C C . PRO A 1 512 ? -10.374 -19.584 23.200 1.00 97.19 512 PRO A C 1
ATOM 4026 O O . PRO A 1 512 ? -11.529 -19.537 22.780 1.00 97.19 512 PRO A O 1
ATOM 4029 N N . LEU A 1 513 ? -10.082 -20.174 24.365 1.00 96.56 513 LEU A N 1
ATOM 4030 C CA . LEU A 1 513 ? -11.114 -20.765 25.224 1.00 96.56 513 LEU A CA 1
ATOM 4031 C C . LEU A 1 513 ? -12.061 -19.702 25.809 1.00 96.56 513 LEU A C 1
ATOM 4033 O O . LEU A 1 513 ? -13.261 -19.933 25.911 1.00 96.56 513 LEU A O 1
ATOM 4037 N N . GLU A 1 514 ? -11.557 -18.515 26.141 1.00 97.06 514 GLU A N 1
ATOM 4038 C CA . GLU A 1 514 ? -12.391 -17.394 26.588 1.00 97.06 514 GLU A CA 1
ATOM 4039 C C . GLU A 1 514 ? -13.240 -16.851 25.436 1.00 97.06 514 GLU A C 1
ATOM 4041 O O . GLU A 1 514 ? -14.420 -16.558 25.627 1.00 97.06 514 GLU A O 1
ATOM 4046 N N . MET A 1 515 ? -12.688 -16.807 24.218 1.00 97.50 515 MET A N 1
ATOM 4047 C CA . MET A 1 515 ? -13.455 -16.475 23.015 1.00 97.50 515 MET A CA 1
ATOM 4048 C C . MET A 1 515 ? -14.590 -17.484 22.766 1.00 97.50 515 MET A C 1
ATOM 4050 O O . MET A 1 515 ? -15.687 -17.080 22.387 1.00 97.50 515 MET A O 1
ATOM 4054 N N . MET A 1 516 ? -14.381 -18.780 23.037 1.00 96.94 516 MET A N 1
ATOM 4055 C CA . MET A 1 516 ? -15.457 -19.784 23.012 1.00 96.94 516 MET A CA 1
ATOM 4056 C C . MET A 1 516 ? -16.553 -19.450 24.036 1.00 96.94 516 MET A C 1
ATOM 4058 O O . MET A 1 516 ? -17.736 -19.504 23.701 1.00 96.94 516 MET A O 1
ATOM 4062 N N . LEU A 1 517 ? -16.197 -19.046 25.261 1.00 96.44 517 LEU A N 1
ATOM 4063 C CA . LEU A 1 517 ? -17.188 -18.609 26.255 1.00 96.44 517 LEU A CA 1
ATOM 4064 C C . LEU A 1 517 ? -17.982 -17.392 25.762 1.00 96.44 517 LEU A C 1
ATOM 4066 O O . LEU A 1 517 ? -19.207 -17.372 25.882 1.00 96.44 517 LEU A O 1
ATOM 4070 N N . MET A 1 518 ? -17.312 -16.415 25.143 1.00 95.88 518 MET A N 1
ATOM 4071 C CA . MET A 1 518 ? -17.970 -15.260 24.514 1.00 95.88 518 MET A CA 1
ATOM 4072 C C . MET A 1 518 ? -18.897 -15.673 23.359 1.00 95.88 518 MET A C 1
ATOM 4074 O O . MET A 1 518 ? -19.923 -15.035 23.134 1.00 95.88 518 MET A O 1
ATOM 4078 N N . HIS A 1 519 ? -18.589 -16.775 22.666 1.00 95.81 519 HIS A N 1
ATOM 4079 C CA . HIS A 1 519 ? -19.436 -17.367 21.621 1.00 95.81 519 HIS A CA 1
ATOM 4080 C C . HIS A 1 519 ? -20.624 -18.175 22.175 1.00 95.81 519 HIS A C 1
ATOM 4082 O O . HIS A 1 519 ? -21.393 -18.765 21.413 1.00 95.81 519 HIS A O 1
ATOM 4088 N N . GLY A 1 520 ? -20.792 -18.189 23.502 1.00 96.75 520 GLY A N 1
ATOM 4089 C CA . GLY A 1 520 ? -21.906 -18.796 24.226 1.00 96.75 520 GLY A CA 1
ATOM 4090 C C . GLY A 1 520 ? -21.680 -20.240 24.663 1.00 96.75 520 GLY A C 1
ATOM 4091 O O . GLY A 1 520 ? -22.632 -20.887 25.100 1.00 96.75 520 GLY A O 1
ATOM 4092 N N . PHE A 1 521 ? -20.454 -20.762 24.565 1.00 96.62 521 PHE A N 1
ATOM 4093 C CA . PHE A 1 521 ? -20.130 -22.060 25.155 1.00 96.62 521 PHE A CA 1
ATOM 4094 C C . PHE A 1 521 ? -20.162 -21.976 26.693 1.00 96.62 521 PHE A C 1
ATOM 4096 O O . PHE A 1 521 ? -19.802 -20.947 27.270 1.00 96.62 521 PHE A O 1
ATOM 4103 N N . PRO A 1 522 ? -20.595 -23.040 27.394 1.00 96.19 522 PRO A N 1
ATOM 4104 C CA . PRO A 1 522 ? -20.640 -23.032 28.852 1.00 96.19 522 PRO A CA 1
ATOM 4105 C C . PRO A 1 522 ? -19.227 -23.042 29.451 1.00 96.19 522 PRO A C 1
ATOM 4107 O O . PRO A 1 522 ? -18.305 -23.599 28.865 1.00 96.19 522 PRO A O 1
ATOM 4110 N N . ARG A 1 523 ? -19.068 -22.531 30.681 1.00 95.00 523 ARG A N 1
ATOM 4111 C CA . ARG A 1 523 ? -17.794 -22.603 31.437 1.00 95.00 523 ARG A CA 1
ATOM 4112 C C . ARG A 1 523 ? -17.292 -24.029 31.673 1.00 95.00 523 ARG A C 1
ATOM 4114 O O . ARG A 1 523 ? -16.113 -24.227 31.920 1.00 95.00 523 ARG A O 1
ATOM 4121 N N . SER A 1 524 ? -18.187 -25.012 31.597 1.00 96.12 524 SER A N 1
ATOM 4122 C CA . SER A 1 524 ? -17.862 -26.434 31.678 1.00 96.12 524 SER A CA 1
ATOM 4123 C C . SER A 1 524 ? -17.364 -27.026 30.354 1.00 96.12 524 SER A C 1
ATOM 4125 O O . SER A 1 524 ? -17.092 -28.223 30.304 1.00 96.12 524 SER A O 1
ATOM 4127 N N . ALA A 1 525 ? -17.304 -26.247 29.268 1.00 93.94 525 ALA A N 1
ATOM 4128 C CA . ALA A 1 525 ? -16.760 -26.709 28.000 1.00 93.94 525 ALA A CA 1
ATOM 4129 C C . ALA A 1 525 ? -15.253 -26.943 28.146 1.00 93.94 525 ALA A C 1
ATOM 4131 O O . ALA A 1 525 ? -14.493 -26.025 28.444 1.00 93.94 525 ALA A O 1
ATOM 4132 N N . ILE A 1 526 ? -14.832 -28.185 27.923 1.00 94.19 526 ILE A N 1
ATOM 4133 C CA . ILE A 1 526 ? -13.428 -28.588 27.963 1.00 94.19 526 ILE A CA 1
ATOM 4134 C C . ILE A 1 526 ? -12.985 -28.825 26.524 1.00 94.19 526 ILE A C 1
ATOM 4136 O O . ILE A 1 526 ? -13.536 -29.685 25.834 1.00 94.19 526 ILE A O 1
ATOM 4140 N N . ALA A 1 527 ? -11.989 -28.067 26.070 1.00 93.88 527 ALA A N 1
ATOM 4141 C CA . ALA A 1 527 ? -11.322 -28.359 24.811 1.00 93.88 527 ALA A CA 1
ATOM 4142 C C . ALA A 1 527 ? -10.472 -29.634 24.975 1.00 93.88 527 ALA A C 1
ATOM 4144 O O . ALA A 1 527 ? -9.666 -29.704 25.909 1.00 93.88 527 ALA A O 1
ATOM 4145 N N . PRO A 1 528 ? -10.624 -30.654 24.109 1.00 95.44 528 PRO A N 1
ATOM 4146 C CA . PRO A 1 528 ? -9.732 -31.806 24.118 1.00 95.44 528 PRO A CA 1
ATOM 4147 C C . PRO A 1 528 ? -8.274 -31.357 23.974 1.00 95.44 528 PRO A C 1
ATOM 4149 O O . PRO A 1 528 ? -7.980 -30.515 23.130 1.00 95.44 528 PRO A O 1
ATOM 4152 N N . ARG A 1 529 ? -7.352 -31.958 24.740 1.00 94.81 529 ARG A N 1
ATOM 4153 C CA . ARG A 1 529 ? -5.911 -31.619 24.698 1.00 94.81 529 ARG A CA 1
ATOM 4154 C C . ARG A 1 529 ? -5.280 -31.783 23.309 1.00 94.81 529 ARG A C 1
ATOM 4156 O O . ARG A 1 529 ? -4.256 -31.181 23.029 1.00 94.81 529 ARG A O 1
ATOM 4163 N N . SER A 1 530 ? -5.893 -32.586 22.440 1.00 96.94 530 SER A N 1
ATOM 4164 C CA . SER A 1 530 ? -5.475 -32.762 21.047 1.00 96.94 530 SER A CA 1
ATOM 4165 C C . SER A 1 530 ? -5.797 -31.562 20.148 1.00 96.94 530 SER A C 1
ATOM 4167 O O . SER A 1 530 ? -5.309 -31.509 19.022 1.00 96.94 530 SER A O 1
ATOM 4169 N N . ILE A 1 531 ? -6.647 -30.631 20.591 1.00 96.25 531 ILE A N 1
ATOM 4170 C CA . ILE A 1 531 ? -7.017 -29.435 19.832 1.00 96.25 531 ILE A CA 1
ATOM 4171 C C . ILE A 1 531 ? -6.149 -28.271 20.309 1.00 96.25 531 ILE A C 1
ATOM 4173 O O . ILE A 1 531 ? -6.318 -27.765 21.416 1.00 96.25 531 ILE A O 1
ATOM 4177 N N . GLY A 1 532 ? -5.229 -27.831 19.451 1.00 95.56 532 GLY A N 1
ATOM 4178 C CA . GLY A 1 532 ? -4.385 -26.670 19.728 1.00 95.56 532 GLY A CA 1
ATOM 4179 C C . GLY A 1 532 ? -5.172 -25.354 19.784 1.00 95.56 532 GLY A C 1
ATOM 4180 O O . GLY A 1 532 ? -6.255 -25.221 19.210 1.00 95.56 532 GLY A O 1
ATOM 4181 N N . GLN A 1 533 ? -4.582 -24.340 20.420 1.00 94.88 533 GLN A N 1
ATOM 4182 C CA . GLN A 1 533 ? -5.178 -23.005 20.587 1.00 94.88 533 GLN A CA 1
ATOM 4183 C C . GLN A 1 533 ? -5.580 -22.351 19.256 1.00 94.88 533 GLN A C 1
ATOM 4185 O O . GLN A 1 533 ? -6.648 -21.748 19.152 1.00 94.88 533 GLN A O 1
ATOM 4190 N N . ARG A 1 534 ? -4.767 -22.530 18.206 1.00 94.19 534 ARG A N 1
ATOM 4191 C CA . ARG A 1 534 ? -5.084 -22.053 16.852 1.00 94.19 534 ARG A CA 1
ATOM 4192 C C . ARG A 1 534 ? -6.360 -22.689 16.302 1.00 94.19 534 ARG A C 1
ATOM 4194 O O . ARG A 1 534 ? -7.215 -21.975 15.798 1.00 94.19 534 ARG A O 1
ATOM 4201 N N . ALA A 1 535 ? -6.521 -24.002 16.456 1.00 96.62 535 ALA A N 1
ATOM 4202 C CA . ALA A 1 535 ? -7.719 -24.696 15.994 1.00 96.62 535 ALA A CA 1
ATOM 4203 C C . ALA A 1 535 ? -8.969 -24.240 16.765 1.00 96.62 535 ALA A C 1
ATOM 4205 O O . ALA A 1 535 ? -10.011 -24.032 16.151 1.00 96.62 535 ALA A O 1
ATOM 4206 N N . LEU A 1 536 ? -8.866 -23.994 18.078 1.00 96.75 536 LEU A N 1
ATOM 4207 C CA . LEU A 1 536 ? -9.962 -23.388 18.849 1.00 96.75 536 LEU A CA 1
ATOM 4208 C C . LEU A 1 536 ? -10.313 -21.988 18.334 1.00 96.75 536 LEU A C 1
ATOM 4210 O O . LEU A 1 536 ? -11.487 -21.670 18.162 1.00 96.75 536 LEU A O 1
ATOM 4214 N N . LYS A 1 537 ? -9.305 -21.162 18.043 1.00 96.38 537 LYS A N 1
ATOM 4215 C CA . LYS A 1 537 ? -9.505 -19.827 17.474 1.00 96.38 537 LYS A CA 1
ATOM 4216 C C . LYS A 1 537 ? -10.192 -19.894 16.108 1.00 96.38 537 LYS A C 1
ATOM 4218 O O . LYS A 1 537 ? -11.153 -19.166 15.875 1.00 96.38 537 LYS A O 1
ATOM 4223 N N . ASP A 1 538 ? -9.745 -20.795 15.237 1.00 96.44 538 ASP A N 1
ATOM 4224 C CA . ASP A 1 538 ? -10.337 -21.005 13.916 1.00 96.44 538 ASP A CA 1
ATOM 4225 C C . ASP A 1 538 ? -11.782 -21.514 14.021 1.00 96.44 538 ASP A C 1
ATOM 4227 O O . ASP A 1 538 ? -12.641 -21.090 13.246 1.00 96.44 538 ASP A O 1
ATOM 4231 N N . MET A 1 539 ? -12.088 -22.366 15.007 1.00 96.06 539 MET A N 1
ATOM 4232 C CA . MET A 1 539 ? -13.461 -22.792 15.299 1.00 96.06 539 MET A CA 1
ATOM 4233 C C . MET A 1 539 ? -14.351 -21.615 15.704 1.00 96.06 539 MET A C 1
ATOM 4235 O O . MET A 1 539 ? -15.481 -21.523 15.231 1.00 96.06 539 MET A O 1
ATOM 4239 N N . VAL A 1 540 ? -13.856 -20.701 16.544 1.00 96.56 540 VAL A N 1
ATOM 4240 C CA . VAL A 1 540 ? -14.611 -19.502 16.937 1.00 96.56 540 VAL A CA 1
ATOM 4241 C C . VAL A 1 540 ? -14.790 -18.548 15.754 1.00 96.56 540 VAL A C 1
ATOM 4243 O O . VAL A 1 540 ? -15.896 -18.069 15.520 1.00 96.56 540 VAL A O 1
ATOM 4246 N N . GLY A 1 541 ? -13.720 -18.287 14.999 1.00 96.62 541 GLY A N 1
ATOM 4247 C CA . GLY A 1 541 ? -13.714 -17.331 13.891 1.00 96.62 541 GLY A CA 1
ATOM 4248 C C . GLY A 1 541 ? -14.546 -17.759 12.680 1.00 96.62 541 GLY A C 1
ATOM 4249 O O . GLY A 1 541 ? -15.069 -16.899 11.978 1.00 96.62 541 GLY A O 1
ATOM 4250 N N . ASN A 1 542 ? -14.686 -19.067 12.443 1.00 97.25 542 ASN A N 1
ATOM 4251 C CA . ASN A 1 542 ? -15.526 -19.616 11.371 1.00 97.25 542 ASN A CA 1
ATOM 4252 C C . ASN A 1 542 ? -16.923 -20.047 11.858 1.00 97.25 542 ASN A C 1
ATOM 4254 O O . ASN A 1 542 ? -17.825 -20.258 11.047 1.00 97.25 542 ASN A O 1
ATOM 4258 N N . GLY A 1 543 ? -17.098 -20.239 13.167 1.00 95.38 543 GLY A N 1
ATOM 4259 C CA . GLY A 1 543 ? -18.312 -20.788 13.763 1.00 95.38 543 GLY A CA 1
ATOM 4260 C C . GLY A 1 543 ? -19.417 -19.757 13.987 1.00 95.38 543 GLY A C 1
ATOM 4261 O O . GLY A 1 543 ? -19.173 -18.568 14.183 1.00 95.38 543 GLY A O 1
ATOM 4262 N N . MET A 1 544 ? -20.663 -20.231 14.036 1.00 96.62 544 MET A N 1
ATOM 4263 C CA . MET A 1 544 ? -21.812 -19.436 14.478 1.00 96.62 544 MET A CA 1
ATOM 4264 C C . MET A 1 544 ? -21.894 -19.426 16.007 1.00 96.62 544 MET A C 1
ATOM 4266 O O . MET A 1 544 ? -21.622 -20.447 16.640 1.00 96.62 544 MET A O 1
ATOM 4270 N N . SER A 1 545 ? -22.317 -18.306 16.602 1.00 96.38 545 SER A N 1
ATOM 4271 C CA . SER A 1 545 ? -22.496 -18.254 18.055 1.00 96.38 545 SER A CA 1
ATOM 4272 C C . SER A 1 545 ? -23.557 -19.251 18.504 1.00 96.38 545 SER A C 1
ATOM 4274 O O . SER A 1 545 ? -24.601 -19.416 17.859 1.00 96.38 545 SER A O 1
ATOM 4276 N N . LEU A 1 546 ? -23.295 -19.930 19.619 1.00 96.12 546 LEU A N 1
ATOM 4277 C CA . LEU A 1 546 ? -24.149 -21.003 20.114 1.00 96.12 546 LEU A CA 1
ATOM 4278 C C . LEU A 1 546 ? -25.595 -20.539 20.382 1.00 96.12 546 LEU A C 1
ATOM 4280 O O . LEU A 1 546 ? -26.513 -21.277 20.023 1.00 96.12 546 LEU A O 1
ATOM 4284 N N . PRO A 1 547 ? -25.853 -19.318 20.901 1.00 96.25 547 PRO A N 1
ATOM 4285 C CA . PRO A 1 547 ? -27.216 -18.807 21.050 1.00 96.25 547 PRO A CA 1
ATOM 4286 C C . PRO A 1 547 ? -27.936 -18.597 19.710 1.00 96.25 547 PRO A C 1
ATOM 4288 O O . PRO A 1 547 ? -29.136 -18.865 19.602 1.00 96.25 547 PRO A O 1
ATOM 4291 N N . CYS A 1 548 ? -27.219 -18.157 18.670 1.00 96.69 548 CYS A N 1
ATOM 4292 C CA . CYS A 1 548 ? -27.796 -18.005 17.332 1.00 96.69 548 CYS A CA 1
ATOM 4293 C C . CYS A 1 548 ? -28.135 -19.371 16.732 1.00 96.69 548 CYS A C 1
ATOM 4295 O O . CYS A 1 548 ? -29.255 -19.574 16.260 1.00 96.69 548 CYS A O 1
ATOM 4297 N N . LEU A 1 549 ? -27.213 -20.332 16.833 1.00 96.50 549 LEU A N 1
ATOM 4298 C CA . LEU A 1 549 ? -27.441 -21.701 16.379 1.00 96.50 549 LEU A CA 1
ATOM 4299 C C . LEU A 1 549 ? -28.621 -22.349 17.117 1.00 96.50 549 LEU A C 1
ATOM 4301 O O . LEU A 1 549 ? -29.495 -22.937 16.481 1.00 96.50 549 LEU A O 1
ATOM 4305 N N . ALA A 1 550 ? -28.697 -22.192 18.442 1.00 96.69 550 ALA A N 1
ATOM 4306 C CA . ALA A 1 550 ? -29.808 -22.690 19.250 1.00 96.69 550 ALA A CA 1
ATOM 4307 C C . ALA A 1 550 ? -31.150 -22.088 18.808 1.00 96.69 550 ALA A C 1
ATOM 4309 O O . ALA A 1 550 ? -32.134 -22.814 18.672 1.00 96.69 550 ALA A O 1
ATOM 4310 N N . THR A 1 551 ? -31.181 -20.785 18.508 1.00 97.38 551 THR A N 1
ATOM 4311 C CA . THR A 1 551 ? -32.379 -20.102 17.994 1.00 97.38 551 THR A CA 1
ATOM 4312 C C . THR A 1 551 ? -32.811 -20.664 16.640 1.00 97.38 551 THR A C 1
ATOM 4314 O O . THR A 1 551 ? -33.997 -20.918 16.433 1.00 97.38 551 THR A O 1
ATOM 4317 N N . MET A 1 552 ? -31.865 -20.920 15.731 1.00 97.62 552 MET A N 1
ATOM 4318 C CA . MET A 1 552 ? -32.160 -21.528 14.429 1.00 97.62 552 MET A CA 1
ATOM 4319 C C . MET A 1 552 ? -32.701 -22.951 14.573 1.00 97.62 552 MET A C 1
ATOM 4321 O O . MET A 1 552 ? -33.736 -23.276 13.994 1.00 97.62 552 MET A O 1
ATOM 4325 N N . VAL A 1 553 ? -32.042 -23.794 15.372 1.00 96.62 553 VAL A N 1
ATOM 4326 C CA . VAL A 1 553 ? -32.485 -25.174 15.630 1.00 96.62 553 VAL A CA 1
ATOM 4327 C C . VAL A 1 553 ? -33.873 -25.186 16.268 1.00 96.62 553 VAL A C 1
ATOM 4329 O O . VAL A 1 553 ? -34.733 -25.960 15.848 1.00 96.62 553 VAL A O 1
ATOM 4332 N N . TRP A 1 554 ? -34.125 -24.295 17.230 1.00 96.50 554 TRP A N 1
ATOM 4333 C CA . TRP A 1 554 ? -35.439 -24.138 17.842 1.00 96.50 554 TRP A CA 1
ATOM 4334 C C . TRP A 1 554 ? -36.498 -23.718 16.822 1.00 96.50 554 TRP A C 1
ATOM 4336 O O . TRP A 1 554 ? -37.562 -24.329 16.760 1.00 96.50 554 TRP A O 1
ATOM 4346 N N . ALA A 1 555 ? -36.204 -22.733 15.971 1.00 95.50 555 ALA A N 1
ATOM 4347 C CA . ALA A 1 555 ? -37.113 -22.310 14.911 1.00 95.50 555 ALA A CA 1
ATOM 4348 C C . ALA A 1 555 ? -37.431 -23.462 13.944 1.00 95.50 555 ALA A C 1
ATOM 4350 O O . ALA A 1 555 ? -38.601 -23.688 13.634 1.00 95.50 555 ALA A O 1
ATOM 4351 N N . PHE A 1 556 ? -36.431 -24.247 13.525 1.00 94.88 556 PHE A N 1
ATOM 4352 C CA . PHE A 1 556 ? -36.646 -25.440 12.699 1.00 94.88 556 PHE A CA 1
ATOM 4353 C C . PHE A 1 556 ? -37.500 -26.493 13.404 1.00 94.88 556 PHE A C 1
ATOM 4355 O O . PHE A 1 556 ? -38.401 -27.064 12.787 1.00 94.88 556 PHE A O 1
ATOM 4362 N N . TRP A 1 557 ? -37.259 -26.731 14.693 1.00 94.44 557 TRP A N 1
ATOM 4363 C CA . TRP A 1 557 ? -38.061 -27.649 15.495 1.00 94.44 557 TRP A CA 1
ATOM 4364 C C . TRP A 1 557 ? -39.517 -27.180 15.592 1.00 94.44 557 TRP A C 1
ATOM 4366 O O . TRP A 1 557 ? -40.431 -27.969 15.352 1.00 94.44 557 TRP A O 1
ATOM 4376 N N . VAL A 1 558 ? -39.753 -25.893 15.860 1.00 92.06 558 VAL A N 1
ATOM 4377 C CA . VAL A 1 558 ? -41.100 -25.309 15.888 1.00 92.06 558 VAL A CA 1
ATOM 4378 C C . VAL A 1 558 ? -41.769 -25.430 14.520 1.00 92.06 558 VAL A C 1
ATOM 4380 O O . VAL A 1 558 ? -42.901 -25.890 14.460 1.00 92.06 558 VAL A O 1
ATOM 4383 N N . MET A 1 559 ? -41.094 -25.081 13.421 1.00 90.62 559 MET A N 1
ATOM 4384 C CA . MET A 1 559 ? -41.662 -25.181 12.067 1.00 90.62 559 MET A CA 1
ATOM 4385 C C . MET A 1 559 ? -42.015 -26.621 11.685 1.00 90.62 559 MET A C 1
ATOM 4387 O O . MET A 1 559 ? -43.086 -26.865 11.135 1.00 90.62 559 MET A O 1
ATOM 4391 N N . ARG A 1 560 ? -41.145 -27.582 12.013 1.00 89.25 560 ARG A N 1
ATOM 4392 C CA . ARG A 1 560 ? -41.385 -29.006 11.756 1.00 89.25 560 ARG A CA 1
ATOM 4393 C C . ARG A 1 560 ? -42.588 -29.528 12.539 1.00 89.25 560 ARG A C 1
ATOM 4395 O O . ARG A 1 560 ? -43.404 -30.251 11.981 1.00 89.25 560 ARG A O 1
ATOM 4402 N N . ASN A 1 561 ? -42.708 -29.160 13.813 1.00 85.75 561 ASN A N 1
ATOM 4403 C CA . ASN A 1 561 ? -43.773 -29.671 14.679 1.00 85.75 561 ASN A CA 1
ATOM 4404 C C . ASN A 1 561 ? -45.081 -28.866 14.582 1.00 85.75 561 ASN A C 1
ATOM 4406 O O . ASN A 1 561 ? -46.140 -29.389 14.912 1.00 85.75 561 ASN A O 1
ATOM 4410 N N . ARG A 1 562 ? -45.047 -27.628 14.069 1.00 73.31 562 ARG A N 1
ATOM 4411 C CA . ARG A 1 562 ? -46.243 -26.815 13.781 1.00 73.31 562 ARG A CA 1
ATOM 4412 C C . ARG A 1 562 ? -46.932 -27.148 12.458 1.00 73.31 562 ARG A C 1
ATOM 4414 O O . ARG A 1 562 ? -47.949 -26.532 12.151 1.00 73.31 562 ARG A O 1
ATOM 4421 N N . GLN A 1 563 ? -46.484 -28.170 11.725 1.00 58.59 563 GLN A N 1
ATOM 4422 C CA . GLN A 1 563 ? -47.262 -28.733 10.613 1.00 58.59 563 GLN A CA 1
ATOM 4423 C C . GLN A 1 563 ? -48.645 -29.290 11.041 1.00 58.59 563 GLN A C 1
ATOM 4425 O O . GLN A 1 563 ? -49.434 -29.653 10.176 1.00 58.59 563 GLN A O 1
ATOM 4430 N N . PHE A 1 564 ? -48.978 -29.312 12.341 1.00 54.00 564 PHE A N 1
ATOM 4431 C CA . PHE A 1 564 ? -50.236 -29.850 12.878 1.00 54.00 564 PHE A CA 1
ATOM 4432 C C . PHE A 1 564 ? -51.317 -28.832 13.271 1.00 54.00 564 PHE A C 1
ATOM 4434 O O . PHE A 1 564 ? -52.396 -29.243 13.688 1.00 54.00 564 PHE A O 1
ATOM 4441 N N . GLU A 1 565 ? -51.099 -27.530 13.083 1.00 58.06 565 GLU A N 1
ATOM 4442 C CA . GLU A 1 565 ? -52.150 -26.520 13.287 1.00 58.06 565 GLU A CA 1
ATOM 4443 C C . GLU A 1 565 ? -52.216 -25.544 12.112 1.00 58.06 565 GLU A C 1
ATOM 4445 O O . GLU A 1 565 ? -52.366 -24.335 12.283 1.00 58.06 565 GLU A O 1
ATOM 4450 N N . ALA A 1 566 ? -52.164 -26.052 10.876 1.00 58.38 566 ALA A N 1
ATOM 4451 C CA . ALA A 1 566 ? -52.998 -25.386 9.886 1.00 58.38 566 ALA A CA 1
ATOM 4452 C C . ALA A 1 566 ? -54.411 -25.454 10.485 1.00 58.38 566 ALA A C 1
ATOM 4454 O O . ALA A 1 566 ? -54.869 -26.581 10.717 1.00 58.38 566 ALA A O 1
ATOM 4455 N N . PRO A 1 567 ? -55.071 -24.326 10.833 1.00 61.50 567 PRO A N 1
ATOM 4456 C CA . PRO A 1 567 ? -56.469 -24.390 11.219 1.00 61.50 567 PRO A CA 1
ATOM 4457 C C . PRO A 1 567 ? -57.113 -25.212 10.119 1.00 61.50 567 PRO A C 1
ATOM 4459 O O . PRO A 1 567 ? -56.938 -24.857 8.948 1.00 61.50 567 PRO A O 1
ATOM 4462 N N . GLN A 1 568 ? -57.722 -26.357 10.473 1.00 61.44 568 GLN A N 1
ATOM 4463 C CA . GLN A 1 568 ? -58.590 -27.064 9.541 1.00 61.44 568 GLN A CA 1
ATOM 4464 C C . GLN A 1 568 ? -59.414 -25.947 8.950 1.00 61.44 568 GLN A C 1
ATOM 4466 O O . GLN A 1 568 ? -60.102 -25.265 9.710 1.00 61.44 568 GLN A O 1
ATOM 4471 N N . GLN A 1 569 ? -59.183 -25.633 7.674 1.00 58.66 569 GLN A N 1
ATOM 4472 C CA . GLN A 1 569 ? -59.892 -24.548 7.043 1.00 58.66 569 GLN A CA 1
ATOM 4473 C C . GLN A 1 569 ? -61.330 -25.004 7.170 1.00 58.66 569 GLN A C 1
ATOM 4475 O O . GLN A 1 569 ? -61.741 -25.921 6.459 1.00 58.66 569 GLN A O 1
ATOM 4480 N N . THR A 1 570 ? -62.059 -24.455 8.147 1.00 60.78 570 THR A N 1
ATOM 4481 C CA . THR A 1 570 ? -63.503 -24.538 8.191 1.00 60.78 570 THR A CA 1
ATOM 4482 C C . THR A 1 570 ? -63.841 -24.063 6.801 1.00 60.78 570 THR A C 1
ATOM 4484 O O . THR A 1 570 ? -63.445 -22.931 6.492 1.00 60.78 570 THR A O 1
ATOM 4487 N N . PRO A 1 571 ? -64.356 -24.943 5.920 1.00 59.59 571 PRO A N 1
ATOM 4488 C CA . PRO A 1 571 ? -64.472 -24.632 4.511 1.00 59.59 571 PRO A CA 1
ATOM 4489 C C . PRO A 1 571 ? -65.135 -23.277 4.481 1.00 59.59 571 PRO A C 1
ATOM 4491 O O . PRO A 1 571 ? -66.216 -23.135 5.058 1.00 59.59 571 PRO A O 1
ATOM 4494 N N . LEU A 1 572 ? -64.409 -22.270 3.980 1.00 58.19 572 LEU A N 1
ATOM 4495 C CA . LEU A 1 572 ? -64.939 -20.929 3.851 1.00 58.19 572 LEU A CA 1
ATOM 4496 C C . LEU A 1 572 ? -66.203 -21.156 3.044 1.00 58.19 572 LEU A C 1
ATOM 4498 O O . LEU A 1 572 ? -66.128 -21.448 1.851 1.00 58.19 572 LEU A O 1
ATOM 4502 N N . GLN A 1 573 ? -67.353 -21.150 3.723 1.00 57.34 573 GLN A N 1
ATOM 4503 C CA . GLN A 1 573 ? -68.631 -21.070 3.066 1.00 57.34 573 GLN A CA 1
ATOM 4504 C C . GLN A 1 573 ? -68.496 -19.760 2.330 1.00 57.34 573 GLN A C 1
ATOM 4506 O O . GLN A 1 573 ? -68.545 -18.683 2.926 1.00 57.34 573 GLN A O 1
ATOM 4511 N N . ILE A 1 574 ? -68.203 -19.880 1.040 1.00 57.72 574 ILE A N 1
ATOM 4512 C CA . ILE A 1 574 ? -68.347 -18.828 0.066 1.00 57.72 574 ILE A CA 1
ATOM 4513 C C . ILE A 1 574 ? -69.838 -18.521 0.141 1.00 57.72 574 ILE A C 1
ATOM 4515 O O . ILE A 1 574 ? -70.656 -19.100 -0.570 1.00 57.72 574 ILE A O 1
ATOM 4519 N N . LEU A 1 575 ? -70.211 -17.675 1.099 1.00 55.62 575 LEU A N 1
ATOM 4520 C CA . LEU A 1 575 ? -71.470 -16.975 1.101 1.00 55.62 575 LEU A CA 1
ATOM 4521 C C . LEU A 1 575 ? -71.368 -16.096 -0.133 1.00 55.62 575 LEU A C 1
ATOM 4523 O O . LEU A 1 575 ? -70.841 -14.986 -0.085 1.00 55.62 575 LEU A O 1
ATOM 4527 N N . CYS A 1 576 ? -71.795 -16.651 -1.271 1.00 50.47 576 CYS A N 1
ATOM 4528 C CA . CYS A 1 576 ? -72.136 -15.876 -2.443 1.00 50.47 576 CYS A CA 1
ATOM 4529 C C . CYS A 1 576 ? -72.974 -14.703 -1.936 1.00 50.47 576 CYS A C 1
ATOM 4531 O O . CYS A 1 576 ? -74.039 -14.952 -1.360 1.00 50.47 576 CYS A O 1
ATOM 4533 N N . PRO A 1 577 ? -72.531 -13.448 -2.110 1.00 52.59 577 PRO A N 1
ATOM 4534 C CA . PRO A 1 577 ? -73.378 -12.320 -1.798 1.00 52.59 577 PRO A CA 1
ATOM 4535 C C . PRO A 1 577 ? -74.562 -12.394 -2.757 1.00 52.59 577 PRO A C 1
ATOM 4537 O O . PRO A 1 577 ? -74.472 -12.099 -3.951 1.00 52.59 577 PRO A O 1
ATOM 4540 N N . SER A 1 578 ? -75.682 -12.875 -2.231 1.00 53.09 578 SER A N 1
ATOM 4541 C CA . SER A 1 578 ? -76.973 -12.798 -2.871 1.00 53.09 578 SER A CA 1
ATOM 4542 C C . SER A 1 578 ? -77.256 -11.323 -3.120 1.00 53.09 578 SER A C 1
ATOM 4544 O O . SER A 1 578 ? -77.336 -10.520 -2.196 1.00 53.09 578 SER A O 1
ATOM 4546 N N . ARG A 1 579 ? -77.323 -10.984 -4.413 1.00 54.88 579 ARG A N 1
ATOM 4547 C CA . ARG A 1 579 ? -78.008 -9.829 -5.008 1.00 54.88 579 ARG A CA 1
ATOM 4548 C C . ARG A 1 579 ? -78.511 -8.810 -3.979 1.00 54.88 579 ARG A C 1
ATOM 4550 O O . ARG A 1 579 ? -79.677 -8.851 -3.594 1.00 54.88 579 ARG A O 1
ATOM 4557 N N . VAL A 1 580 ? -77.668 -7.843 -3.623 1.00 50.66 580 VAL A N 1
ATOM 4558 C CA . VAL A 1 580 ? -78.168 -6.585 -3.068 1.00 50.66 580 VAL A CA 1
ATOM 4559 C C . VAL A 1 580 ? -78.287 -5.579 -4.203 1.00 50.66 580 VAL A C 1
ATOM 4561 O O . VAL A 1 580 ? -77.355 -5.274 -4.944 1.00 50.66 580 VAL A O 1
ATOM 4564 N N . SER A 1 581 ? -79.531 -5.166 -4.354 1.00 48.44 581 SER A N 1
ATOM 4565 C CA . SER A 1 581 ? -80.149 -4.285 -5.323 1.00 48.44 581 SER A CA 1
ATOM 4566 C C . SER A 1 581 ? -79.381 -2.988 -5.570 1.00 48.44 581 SER A C 1
ATOM 4568 O O . SER A 1 581 ? -78.907 -2.333 -4.645 1.00 48.44 581 SER A O 1
ATOM 4570 N N . ARG A 1 582 ? -79.380 -2.572 -6.843 1.00 53.56 582 ARG A N 1
ATOM 4571 C CA . ARG A 1 582 ? -79.071 -1.216 -7.319 1.00 53.56 582 ARG A CA 1
ATOM 4572 C C . ARG A 1 582 ? -79.638 -0.145 -6.378 1.00 53.56 582 ARG A C 1
ATOM 4574 O O . ARG A 1 582 ? -80.846 0.087 -6.371 1.00 53.56 582 ARG A O 1
ATOM 4581 N N . VAL A 1 583 ? -78.759 0.584 -5.697 1.00 51.62 583 VAL A N 1
ATOM 4582 C CA . VAL A 1 583 ? -79.067 1.908 -5.148 1.00 51.62 583 VAL A CA 1
ATOM 4583 C C . VAL A 1 583 ? -78.391 2.947 -6.037 1.00 51.62 583 VAL A C 1
ATOM 4585 O O . VAL A 1 583 ? -77.203 2.867 -6.339 1.00 51.62 583 VAL A O 1
ATOM 4588 N N . LYS A 1 584 ? -79.213 3.877 -6.529 1.00 49.38 584 LYS A N 1
ATOM 4589 C CA . LYS A 1 584 ? -78.878 4.928 -7.493 1.00 49.38 584 LYS A CA 1
ATOM 4590 C C . LYS A 1 584 ? -77.720 5.796 -6.985 1.00 49.38 584 LYS A C 1
ATOM 4592 O O . LYS A 1 584 ? -77.838 6.433 -5.941 1.00 49.38 584 LYS A O 1
ATOM 4597 N N . GLN A 1 585 ? -76.646 5.862 -7.773 1.00 44.62 585 GLN A N 1
ATOM 4598 C CA . GLN A 1 585 ? -75.582 6.854 -7.633 1.00 44.62 585 GLN A CA 1
ATOM 4599 C C . GLN A 1 585 ? -76.164 8.264 -7.776 1.00 44.62 585 GLN A C 1
ATOM 4601 O O . GLN A 1 585 ? -76.740 8.617 -8.807 1.00 44.62 585 GLN A O 1
ATOM 4606 N N . LYS A 1 586 ? -75.998 9.064 -6.723 1.00 49.12 586 LYS A N 1
ATOM 4607 C CA . LYS A 1 586 ? -76.236 10.504 -6.715 1.00 49.12 586 LYS A CA 1
ATOM 4608 C C . LYS A 1 586 ? -74.903 11.176 -7.049 1.00 49.12 586 LYS A C 1
ATOM 4610 O O . LYS A 1 586 ? -73.919 10.971 -6.347 1.00 49.12 586 LYS A O 1
ATOM 4615 N N . GLN A 1 587 ? -74.883 11.907 -8.159 1.00 55.88 587 GLN A N 1
ATOM 4616 C CA . GLN A 1 587 ? -73.759 12.728 -8.602 1.00 55.88 587 GLN A CA 1
ATOM 4617 C C . GLN A 1 587 ? -73.465 13.832 -7.581 1.00 55.88 587 GLN A C 1
ATOM 4619 O O . GLN A 1 587 ? -74.382 14.543 -7.170 1.00 55.88 587 GLN A O 1
ATOM 4624 N N . THR A 1 588 ? -72.189 14.018 -7.256 1.00 40.91 588 THR A N 1
ATOM 4625 C CA . THR A 1 588 ? -71.634 15.252 -6.680 1.00 40.91 588 THR A CA 1
ATOM 4626 C C . THR A 1 588 ? -70.186 15.449 -7.155 1.00 40.91 588 THR A C 1
ATOM 4628 O O . THR A 1 588 ? -69.571 14.500 -7.646 1.00 40.91 588 THR A O 1
ATOM 4631 N N . PRO A 1 589 ? -69.683 16.698 -7.128 1.00 50.75 589 PRO A N 1
ATOM 4632 C CA . PRO A 1 589 ? -68.945 17.261 -8.250 1.00 50.75 589 PRO A CA 1
ATOM 4633 C C . PRO A 1 589 ? -67.427 17.306 -8.056 1.00 50.75 589 PRO A C 1
ATOM 4635 O O . PRO A 1 589 ? -66.896 17.325 -6.949 1.00 50.75 589 PRO A O 1
ATOM 4638 N N . THR A 1 590 ? -66.754 17.403 -9.197 1.00 47.16 590 THR A N 1
ATOM 4639 C CA . THR A 1 590 ? -65.349 17.756 -9.401 1.00 47.16 590 THR A CA 1
ATOM 4640 C C . THR A 1 590 ? -64.932 19.009 -8.617 1.00 47.16 590 THR A C 1
ATOM 4642 O O . THR A 1 590 ? -65.607 20.034 -8.740 1.00 47.16 590 THR A O 1
ATOM 4645 N N . PRO A 1 591 ? -63.755 19.017 -7.961 1.00 48.69 591 PRO A N 1
ATOM 4646 C CA . PRO A 1 591 ? -63.037 20.249 -7.693 1.00 48.69 591 PRO A CA 1
ATOM 4647 C C . PRO A 1 591 ? -61.792 20.371 -8.579 1.00 48.69 591 PRO A C 1
ATOM 4649 O O . PRO A 1 591 ? -60.861 19.572 -8.542 1.00 48.69 591 PRO A O 1
ATOM 4652 N N . ALA A 1 592 ? -61.867 21.400 -9.418 1.00 39.69 592 ALA A N 1
ATOM 4653 C CA . ALA A 1 592 ? -60.874 22.439 -9.659 1.00 39.69 592 ALA A CA 1
ATOM 4654 C C . ALA A 1 592 ? -59.369 22.110 -9.561 1.00 39.69 592 ALA A C 1
ATOM 4656 O O . ALA A 1 592 ? -58.807 21.811 -8.511 1.00 39.69 592 ALA A O 1
ATOM 4657 N N . ARG A 1 593 ? -58.724 22.378 -10.701 1.00 49.44 593 ARG A N 1
ATOM 4658 C CA . ARG A 1 593 ? -57.313 22.726 -10.897 1.00 49.44 593 ARG A CA 1
ATOM 4659 C C . ARG A 1 593 ? -56.734 23.557 -9.741 1.00 49.44 593 ARG A C 1
ATOM 4661 O O . ARG A 1 593 ? -57.187 24.674 -9.507 1.00 49.44 593 ARG A O 1
ATOM 4668 N N . LEU A 1 594 ? -55.638 23.072 -9.162 1.00 38.41 594 LEU A N 1
ATOM 4669 C CA . LEU A 1 594 ? -54.644 23.892 -8.471 1.00 38.41 594 LEU A CA 1
ATOM 4670 C C . LEU A 1 594 ? -53.358 23.892 -9.306 1.00 38.41 594 LEU A C 1
ATOM 4672 O O . LEU A 1 594 ? -52.600 22.925 -9.326 1.00 38.41 594 LEU A O 1
ATOM 4676 N N . ARG A 1 595 ? -53.168 24.990 -10.043 1.00 46.84 595 ARG A N 1
ATOM 4677 C CA . ARG A 1 595 ? -51.843 25.516 -10.378 1.00 46.84 595 ARG A CA 1
ATOM 4678 C C . ARG A 1 595 ? -51.333 26.305 -9.166 1.00 46.84 595 ARG A C 1
ATOM 4680 O O . ARG A 1 595 ? -52.128 26.766 -8.354 1.00 46.84 595 ARG A O 1
ATOM 4687 N N . ASP A 1 596 ? -50.016 26.467 -9.133 1.00 44.38 596 ASP A N 1
ATOM 4688 C CA . ASP A 1 596 ? -49.235 27.376 -8.289 1.00 44.38 596 ASP A CA 1
ATOM 4689 C C . ASP A 1 596 ? -48.885 26.888 -6.878 1.00 44.38 596 ASP A C 1
ATOM 4691 O O . ASP A 1 596 ? -49.628 27.065 -5.917 1.00 44.38 596 ASP A O 1
ATOM 4695 N N . ARG A 1 597 ? -47.662 26.348 -6.763 1.00 36.31 597 ARG A N 1
ATOM 4696 C CA . ARG A 1 597 ? -46.718 26.614 -5.661 1.00 36.31 597 ARG A CA 1
ATOM 4697 C C . ARG A 1 597 ? -45.318 26.102 -6.029 1.00 36.31 597 ARG A C 1
ATOM 4699 O O . ARG A 1 597 ? -44.853 25.078 -5.544 1.00 36.31 597 ARG A O 1
ATOM 4706 N N . VAL A 1 598 ? -44.636 26.850 -6.899 1.00 39.50 598 VAL A N 1
ATOM 4707 C CA . VAL A 1 598 ? -43.167 26.853 -6.944 1.00 39.50 598 VAL A CA 1
ATOM 4708 C C . VAL A 1 598 ? -42.716 27.730 -5.782 1.00 39.50 598 VAL A C 1
ATOM 4710 O O . VAL A 1 598 ? -42.949 28.938 -5.776 1.00 39.50 598 VAL A O 1
ATOM 4713 N N . ALA A 1 599 ? -42.140 27.102 -4.761 1.00 39.53 599 ALA A N 1
ATOM 4714 C CA . ALA A 1 599 ? -41.529 27.804 -3.648 1.00 39.53 599 ALA A CA 1
ATOM 4715 C C . ALA A 1 599 ? -40.313 28.587 -4.162 1.00 39.53 599 ALA A C 1
ATOM 4717 O O . ALA A 1 599 ? -39.333 28.018 -4.640 1.00 39.53 599 ALA A O 1
ATOM 4718 N N . GLN A 1 600 ? -40.421 29.910 -4.071 1.00 35.59 600 GLN A N 1
ATOM 4719 C CA . GLN A 1 600 ? -39.342 30.864 -4.259 1.00 35.59 600 GLN A CA 1
ATOM 4720 C C . GLN A 1 600 ? -38.258 30.603 -3.206 1.00 35.59 600 GLN A C 1
ATOM 4722 O O . GLN A 1 600 ? -38.466 30.847 -2.018 1.00 35.59 600 GLN A O 1
ATOM 4727 N N . GLN A 1 601 ? -37.091 30.126 -3.637 1.00 35.78 601 GLN A N 1
ATOM 4728 C CA . GLN A 1 601 ? -35.862 30.323 -2.876 1.00 35.78 601 GLN A CA 1
ATOM 4729 C C . GLN A 1 601 ? -35.360 31.755 -3.125 1.00 35.78 601 GLN A C 1
ATOM 4731 O O . GLN A 1 601 ? -35.348 32.204 -4.275 1.00 35.78 601 GLN A O 1
ATOM 4736 N N . PRO A 1 602 ? -34.956 32.498 -2.081 1.00 36.97 602 PRO A N 1
ATOM 4737 C CA . PRO A 1 602 ? -34.460 33.853 -2.246 1.00 36.97 602 PRO A CA 1
ATOM 4738 C C . PRO A 1 602 ? -33.099 33.853 -2.948 1.00 36.97 602 PRO A C 1
ATOM 4740 O O . PRO A 1 602 ? -32.152 33.182 -2.536 1.00 36.97 602 PRO A O 1
ATOM 4743 N N . ALA A 1 603 ? -33.021 34.663 -4.002 1.00 33.50 603 ALA A N 1
ATOM 4744 C CA . ALA A 1 603 ? -31.806 35.002 -4.717 1.00 33.50 603 ALA A CA 1
ATOM 4745 C C . ALA A 1 603 ? -30.710 35.457 -3.741 1.00 33.50 603 ALA A C 1
ATOM 4747 O O . ALA A 1 603 ? -30.819 36.502 -3.093 1.00 33.50 603 ALA A O 1
ATOM 4748 N N . ARG A 1 604 ? -29.615 34.693 -3.671 1.00 30.88 604 ARG A N 1
ATOM 4749 C CA . ARG A 1 604 ? -28.360 35.186 -3.104 1.00 30.88 604 ARG A CA 1
ATOM 4750 C C . ARG A 1 604 ? -27.845 36.293 -4.018 1.00 30.88 604 ARG A C 1
ATOM 4752 O O . ARG A 1 604 ? -27.296 36.035 -5.086 1.00 30.88 604 ARG A O 1
ATOM 4759 N N . LYS A 1 605 ? -28.047 37.538 -3.582 1.00 29.39 605 LYS A N 1
ATOM 4760 C CA . LYS A 1 605 ? -27.326 38.709 -4.078 1.00 29.39 605 LYS A CA 1
ATOM 4761 C C . LYS A 1 605 ? -25.829 38.395 -4.020 1.00 29.39 605 LYS A C 1
ATOM 4763 O O . LYS A 1 605 ? -25.268 38.278 -2.935 1.00 29.39 605 LYS A O 1
ATOM 4768 N N . ARG A 1 606 ? -25.185 38.263 -5.180 1.00 28.50 606 ARG A N 1
ATOM 4769 C CA . ARG A 1 606 ? -23.732 38.406 -5.283 1.00 28.50 606 ARG A CA 1
ATOM 4770 C C . ARG A 1 606 ? -23.421 39.866 -4.966 1.00 28.50 606 ARG A C 1
ATOM 4772 O O . ARG A 1 606 ? -23.726 40.748 -5.765 1.00 28.50 606 ARG A O 1
ATOM 4779 N N . GLN A 1 607 ? -22.879 40.125 -3.779 1.00 26.05 607 GLN A N 1
ATOM 4780 C CA . GLN A 1 607 ? -22.156 41.364 -3.532 1.00 26.05 607 GLN A CA 1
ATOM 4781 C C . GLN A 1 607 ? -20.952 41.361 -4.471 1.00 26.05 607 GLN A C 1
ATOM 4783 O O . GLN A 1 607 ? -20.046 40.541 -4.351 1.00 26.05 607 GLN A O 1
ATOM 4788 N N . ARG A 1 608 ? -21.001 42.250 -5.459 1.00 24.19 608 ARG A N 1
ATOM 4789 C CA . ARG A 1 608 ? -19.857 42.632 -6.274 1.00 24.19 608 ARG A CA 1
ATOM 4790 C C . ARG A 1 608 ? -19.046 43.592 -5.410 1.00 24.19 608 ARG A C 1
ATOM 4792 O O . ARG A 1 608 ? -19.397 44.761 -5.296 1.00 24.19 608 ARG A O 1
ATOM 4799 N N . VAL A 1 609 ? -18.036 43.070 -4.728 1.00 22.14 609 VAL A N 1
ATOM 4800 C CA . VAL A 1 609 ? -16.994 43.898 -4.126 1.00 22.14 609 VAL A CA 1
ATOM 4801 C C . VAL A 1 609 ? -16.078 44.301 -5.280 1.00 22.14 609 VAL A C 1
ATOM 4803 O O . VAL A 1 609 ? -15.353 43.477 -5.827 1.00 22.14 609 VAL A O 1
ATOM 4806 N N . VAL A 1 610 ? -16.230 45.545 -5.728 1.00 23.89 610 VAL A N 1
ATOM 4807 C CA . VAL A 1 610 ? -15.264 46.225 -6.591 1.00 23.89 610 VAL A CA 1
ATOM 4808 C C . VAL A 1 610 ? -14.210 46.780 -5.644 1.00 23.89 610 VAL A C 1
ATOM 4810 O O . VAL A 1 610 ? -14.527 47.640 -4.826 1.00 23.89 610 VAL A O 1
ATOM 4813 N N . ILE A 1 611 ? -12.993 46.250 -5.711 1.00 23.27 611 ILE A N 1
ATOM 4814 C CA . ILE A 1 611 ? -11.818 46.930 -5.173 1.00 23.27 611 ILE A CA 1
ATOM 4815 C C . ILE A 1 611 ? -11.088 47.466 -6.399 1.00 23.27 611 ILE A C 1
ATOM 4817 O O . ILE A 1 611 ? -10.451 46.707 -7.125 1.00 23.27 611 ILE A O 1
ATOM 4821 N N . ASP A 1 612 ? -11.262 48.763 -6.642 1.00 24.56 612 ASP A N 1
ATOM 4822 C CA . ASP A 1 612 ? -10.289 49.561 -7.377 1.00 24.56 612 ASP A CA 1
ATOM 4823 C C . ASP A 1 612 ? -9.018 49.612 -6.526 1.00 24.56 612 ASP A C 1
ATOM 4825 O O . ASP A 1 612 ? -9.059 50.056 -5.375 1.00 24.56 612 ASP A O 1
ATOM 4829 N N . ILE A 1 613 ? -7.898 49.160 -7.082 1.00 25.30 613 ILE A N 1
ATOM 4830 C CA . ILE A 1 613 ? -6.580 49.597 -6.628 1.00 25.30 613 ILE A CA 1
ATOM 4831 C C . ILE A 1 613 ? -5.945 50.290 -7.821 1.00 25.30 613 ILE A C 1
ATOM 4833 O O . ILE A 1 613 ? -5.610 49.671 -8.828 1.00 25.30 613 ILE A O 1
ATOM 4837 N N . THR A 1 614 ? -5.883 51.605 -7.676 1.00 25.62 614 THR A N 1
ATOM 4838 C CA . THR A 1 614 ? -5.162 52.562 -8.498 1.00 25.62 614 THR A CA 1
ATOM 4839 C C . THR A 1 614 ? -3.699 52.161 -8.642 1.00 25.62 614 THR A C 1
ATOM 4841 O O . THR A 1 614 ? -3.029 51.849 -7.658 1.00 25.62 614 THR A O 1
ATOM 4844 N N . GLU A 1 615 ? -3.226 52.192 -9.885 1.00 35.09 615 GLU A N 1
ATOM 4845 C CA . GLU A 1 615 ? -1.812 52.289 -10.221 1.00 35.09 615 GLU A CA 1
ATOM 4846 C C . GLU A 1 615 ? -1.230 53.540 -9.554 1.00 35.09 615 GLU A C 1
ATOM 4848 O O . GLU A 1 615 ? -1.743 54.633 -9.772 1.00 35.09 615 GLU A O 1
ATOM 4853 N N . ASP A 1 616 ? -0.150 53.383 -8.794 1.00 31.25 616 ASP A N 1
ATOM 4854 C CA . ASP A 1 616 ? 0.862 54.425 -8.664 1.00 31.25 616 ASP A CA 1
ATOM 4855 C C . ASP A 1 616 ? 2.208 53.782 -9.008 1.00 31.25 616 ASP A C 1
ATOM 4857 O O . ASP A 1 616 ? 2.666 52.832 -8.368 1.00 31.25 616 ASP A O 1
ATOM 4861 N N . PHE A 1 617 ? 2.768 54.275 -10.109 1.00 36.22 617 PHE A N 1
ATOM 4862 C CA . PHE A 1 617 ? 4.129 54.041 -10.564 1.00 36.22 617 PHE A CA 1
ATOM 4863 C C . PHE A 1 617 ? 5.109 54.801 -9.662 1.00 36.22 617 PHE A C 1
ATOM 4865 O O . PHE A 1 617 ? 4.928 55.996 -9.445 1.00 36.22 617 PHE A O 1
ATOM 4872 N N . ASP A 1 618 ? 6.166 54.114 -9.230 1.00 37.50 618 ASP A N 1
ATOM 4873 C CA . ASP A 1 618 ? 7.563 54.547 -9.404 1.00 37.50 618 ASP A CA 1
ATOM 4874 C C . ASP A 1 618 ? 8.505 53.331 -9.357 1.00 37.50 618 ASP A C 1
ATOM 4876 O O . ASP A 1 618 ? 8.415 52.529 -8.394 1.00 37.50 618 ASP A O 1
#

pLDDT: mean 72.51, std 23.52, range [22.14, 98.38]

Foldseek 3Di:
DPLVVDFWWKFWKFWDAWDQDPVRWIKTFIFTDPLTDTDRRVVCCVVPDPLLDKDKDWDWDFPDPADLVGDDGRGTIITTDDCVVPNIDIDHSDDVSVVVVVVVVVVVVVVVVVVPPPPDDDDDDDDDDDDDDDDDDDDDDDDDDDDDDDDDDDDDDDPPPDPPDDDPDDPPPVVVVVVVVVVVVVLVVVVVVVVPDDPDDDDDDDDDDDDDDDDDDDDDDDDDDDDDDDDPDDDDDPDDPDPPDQDWDWDADPPQFIWTADPVQLKIKTFGPDPLEVVDRLIDMAHLDDDRAFQHNQCQLLSLQLSVCPVVDNYSVCSHPVRCSLPDQVSSVVSLVSQCPPVCSVVVRPVRHDDADVVADPHTNSPGDTDMDIDDCVVDPPVNSVVSSVVVCVLVCQVVVDPPRSVLLVLLVVLCVVLPHDSPDQPQCPDPPQDLAPDPPDPSLSSLVRSLLSNQCVVPDPDDSLVSQQLKKFFSLDGSVCRQIADPVSQHDQAALSTWIAGSNVSYTQFLVNLLVSLVDDPPDDDPPVQDSSNSSNCSRVDHRPVVVVVVVVVVVCVVVVVPPPPPPPPPPPPPPPDDDDDDDDDDDDDDDDDDDPDDDDDDPDPPPDDDDDDDDD

Radius of gyration: 42.0 Å; chains: 1; bounding box: 109×120×147 Å